Protein AF-A0A1H3N2Q7-F1 (afdb_monomer_lite)

pLDDT: mean 76.01, std 27.74, range [25.89, 98.88]

Foldseek 3Di:
DPQLFQDQAFAFEDLQVVDQKDKFFFSDWDADPPRKIWTWTSYDPWDAQEQPARQEATFFKWKDFQQKIWTQPHKWKWKDLRRDIATRVRHPDDQPDPSMYITIIRITHNDIDGHPDDPDPPPDDDDDDDDDDDDDDDDPPSRGDDPDGGTMMMMGTPSLQQQQLQQAVQLVVLLQVLLLVLQQVQFPADADAALVRGHRQQVQFWPHWHGGRQHIKTKGKFFPSVVVRGGHCVLVFFDDDPDDDDDDDDDDDDDDDDDDDDDDDDDDDDDDDDDDDDDDDDDDDDDDDDDDDDDDDDDDDDDDDDDDDDDDDDDDDDDDDDCPDDDGSQVVSQVSSQVSQVQQLVVFWFWHWDFDDPDSGLSTWIWIWTQGPVGIGIDTDSGHHDGTSPQFPGKGWGWDWDDDVRIIMIMIIIGTDTDPDDPPDPPPDPPDD

Radius of gyration: 30.06 Å; chains: 1; bounding box: 104×95×77 Å

Organism: NCBI:txid381665

Sequence (433 aa):
MAHMVLPRVDTVVTYPSGAVASSGVVVHVSALDAGRTAVLLDETACHPVDAAWPDQGADRATLTVGDRVFPVVNCVVGATDGAQLFLGSAVPVRPGAEGWAFVVAHVLDASSAPSTQSPRSDGITPSNAADSGDSTAPGGDDSGGPLAEGATARVEVDAAYRRGLSAGHTACHLASLALNEALAGAWTKDVARDGRGNPNFDQLAIESSTIEENGSLDVYRVGKSLRKKGFAPAVLMEGVVVAGPASASDPGVASGASGTSGTSGEWGASGTSGGSGTSGGSGASGTSGGSGTSGTSGASGTSGGSDASGASGESGASGTSRESGASGPLAALAAEVDARLAEWCASGALVEVRQDGDARGLSGRRTWTCHLPDGAVSIPCGGTHVSSLAEFASIRVAFDLVEQPGALELRMCTTATLAPTTSPGATLAPTAG

Structure (mmCIF, N/CA/C/O backbone):
data_AF-A0A1H3N2Q7-F1
#
_entry.id   AF-A0A1H3N2Q7-F1
#
loop_
_atom_site.group_PDB
_atom_site.id
_atom_site.type_symbol
_atom_site.label_atom_id
_atom_site.label_alt_id
_atom_site.label_comp_id
_atom_site.label_asym_id
_atom_site.label_entity_id
_atom_site.label_seq_id
_atom_site.pdbx_PDB_ins_code
_atom_site.Cartn_x
_atom_site.Cartn_y
_atom_site.Cartn_z
_atom_site.occupancy
_atom_site.B_iso_or_equiv
_atom_site.auth_seq_id
_atom_site.auth_comp_id
_atom_site.auth_asym_id
_atom_site.auth_atom_id
_atom_site.pdbx_PDB_model_num
ATOM 1 N N . MET A 1 1 ? -11.175 -5.280 40.968 1.00 41.75 1 MET A N 1
ATOM 2 C CA . MET A 1 1 ? -11.075 -4.620 39.652 1.00 41.75 1 MET A CA 1
ATOM 3 C C . MET A 1 1 ? -11.421 -5.684 38.633 1.00 41.75 1 MET A C 1
ATOM 5 O O . MET A 1 1 ? -10.809 -6.743 38.700 1.00 41.75 1 MET A O 1
ATOM 9 N N . ALA A 1 2 ? -12.468 -5.497 37.828 1.00 44.72 2 ALA A N 1
ATOM 10 C CA . ALA A 1 2 ? -12.778 -6.457 36.772 1.00 44.72 2 ALA A CA 1
ATOM 11 C C . ALA A 1 2 ? -11.549 -6.553 35.857 1.00 44.72 2 ALA A C 1
ATOM 13 O O . ALA A 1 2 ? -11.000 -5.521 35.475 1.00 44.72 2 ALA A O 1
ATOM 14 N N . HIS A 1 3 ? -11.063 -7.767 35.602 1.00 48.38 3 HIS A N 1
ATOM 15 C CA . HIS A 1 3 ? -10.008 -7.991 34.620 1.00 48.38 3 HIS A CA 1
ATOM 16 C C . HIS A 1 3 ? -10.525 -7.453 33.280 1.00 48.38 3 HIS A C 1
ATOM 18 O O . HIS A 1 3 ? -11.455 -8.033 32.727 1.00 48.38 3 HIS A O 1
ATOM 24 N N . MET A 1 4 ? -9.971 -6.340 32.789 1.00 57.94 4 MET A N 1
ATOM 25 C CA . MET A 1 4 ? -10.171 -5.927 31.400 1.00 57.94 4 MET A CA 1
ATOM 26 C C . MET A 1 4 ? -9.535 -7.015 30.539 1.00 57.94 4 MET A C 1
ATOM 28 O O . MET A 1 4 ? -8.313 -7.167 30.527 1.00 57.94 4 MET A O 1
ATOM 32 N N . VAL A 1 5 ? -10.366 -7.847 29.919 1.00 81.38 5 VAL A N 1
ATOM 33 C CA . VAL A 1 5 ? -9.895 -8.898 29.020 1.00 81.38 5 VAL A CA 1
ATOM 34 C C . VAL A 1 5 ? -9.722 -8.245 27.660 1.00 81.38 5 VAL A C 1
ATOM 36 O O . VAL A 1 5 ? -10.700 -7.984 26.969 1.00 81.38 5 VAL A O 1
ATOM 39 N N . LEU A 1 6 ? -8.474 -7.956 27.298 1.00 92.81 6 LEU A N 1
ATOM 40 C CA . LEU A 1 6 ? -8.151 -7.495 25.953 1.00 92.81 6 LEU A CA 1
ATOM 41 C C . LEU A 1 6 ? -8.535 -8.574 24.922 1.00 92.81 6 LEU A C 1
ATOM 43 O O . LEU A 1 6 ? -8.516 -9.770 25.249 1.00 92.81 6 LEU A O 1
ATOM 47 N N . PRO A 1 7 ? -8.890 -8.176 23.687 1.00 93.06 7 PRO A N 1
ATOM 48 C CA . PRO A 1 7 ? -9.308 -9.117 22.655 1.00 93.06 7 PRO A CA 1
ATOM 49 C C . PRO A 1 7 ? -8.227 -10.173 22.398 1.00 93.06 7 PRO A C 1
ATOM 51 O O . PRO A 1 7 ? -7.037 -9.880 22.377 1.00 93.06 7 PRO A O 1
ATOM 54 N N . ARG A 1 8 ? -8.652 -11.425 22.202 1.00 93.62 8 ARG A N 1
ATOM 55 C CA . ARG A 1 8 ? -7.769 -12.562 21.867 1.00 93.62 8 ARG A CA 1
ATOM 56 C C . ARG A 1 8 ? -7.886 -13.007 20.412 1.00 93.62 8 ARG A C 1
ATOM 58 O O . ARG A 1 8 ? -7.323 -14.029 20.036 1.00 93.62 8 ARG A O 1
ATOM 65 N N . VAL A 1 9 ? -8.642 -12.259 19.622 1.00 93.56 9 VAL A N 1
ATOM 66 C CA . VAL A 1 9 ? -8.844 -12.484 18.195 1.00 93.56 9 VAL A CA 1
ATOM 67 C C . VAL A 1 9 ? -8.539 -11.195 17.457 1.00 93.56 9 VAL A C 1
ATOM 69 O O . VAL A 1 9 ? -8.725 -10.106 18.004 1.00 93.56 9 VAL A O 1
ATOM 72 N N . ASP A 1 10 ? -8.054 -11.336 16.232 1.00 95.38 10 ASP A N 1
ATOM 73 C CA . ASP A 1 10 ? -7.758 -10.198 15.379 1.00 95.38 10 ASP A CA 1
ATOM 74 C C . ASP A 1 10 ? -9.004 -9.364 15.093 1.00 95.38 10 ASP A C 1
ATOM 76 O O . ASP A 1 10 ? -10.101 -9.903 14.928 1.00 95.38 10 ASP A O 1
ATOM 80 N N . THR A 1 11 ? -8.807 -8.057 14.924 1.00 97.00 11 THR A N 1
ATOM 81 C CA . THR A 1 11 ? -9.825 -7.219 14.289 1.00 97.00 11 THR A CA 1
ATOM 82 C C . THR A 1 11 ? -10.061 -7.723 12.863 1.00 97.00 11 THR A C 1
ATOM 84 O O . THR A 1 11 ? -9.119 -7.881 12.081 1.00 97.00 11 THR A O 1
ATOM 87 N N . VAL A 1 12 ? -11.322 -7.954 12.510 1.00 96.88 12 VAL A N 1
ATOM 88 C CA . VAL A 1 12 ? -11.768 -8.198 11.138 1.00 96.88 12 VAL A CA 1
ATOM 89 C C . VAL A 1 12 ? -11.645 -6.898 10.351 1.00 96.88 12 VAL A C 1
ATOM 91 O O . VAL A 1 12 ? -12.119 -5.850 10.786 1.00 96.88 12 VAL A O 1
ATOM 94 N N . VAL A 1 13 ? -11.016 -6.947 9.178 1.00 95.88 13 VAL A N 1
ATOM 95 C CA . VAL A 1 13 ? -10.844 -5.752 8.343 1.00 95.88 13 VAL A CA 1
ATOM 96 C C . VAL A 1 13 ? -11.503 -5.909 6.986 1.00 95.88 13 VAL A C 1
ATOM 98 O O . VAL A 1 13 ? -11.308 -6.904 6.288 1.00 95.88 13 VAL A O 1
ATOM 101 N N . THR A 1 14 ? -12.278 -4.898 6.599 1.00 95.75 14 THR A N 1
ATOM 102 C CA . THR A 1 14 ? -13.076 -4.919 5.363 1.00 95.75 14 THR A CA 1
ATOM 103 C C . THR A 1 14 ? -12.509 -4.021 4.266 1.00 95.75 14 THR A C 1
ATOM 105 O O . THR A 1 14 ? -12.841 -4.212 3.092 1.00 95.75 14 THR A O 1
ATOM 108 N N . TYR A 1 15 ? -11.572 -3.123 4.597 1.00 95.25 15 TYR A N 1
ATOM 109 C CA . TYR A 1 15 ? -10.880 -2.266 3.629 1.00 95.25 15 TYR A CA 1
ATOM 110 C C . TYR A 1 15 ? -10.247 -2.995 2.426 1.00 95.25 15 TYR A C 1
ATOM 112 O O . TYR A 1 15 ? -10.241 -2.387 1.354 1.00 95.25 15 TYR A O 1
ATOM 120 N N . PRO A 1 16 ? -9.761 -4.260 2.514 1.00 92.75 16 PRO A N 1
ATOM 121 C CA . PRO A 1 16 ? -9.180 -4.940 1.350 1.00 92.75 16 PRO A CA 1
ATOM 122 C C . PRO A 1 16 ? -10.191 -5.161 0.220 1.00 92.75 16 PRO A C 1
ATOM 124 O O . PRO A 1 16 ? -9.818 -5.212 -0.945 1.00 92.75 16 PRO A O 1
ATOM 127 N N . SER A 1 17 ? -11.482 -5.255 0.560 1.00 91.00 17 SER A N 1
ATOM 128 C CA . SER A 1 17 ? -12.586 -5.350 -0.405 1.00 91.00 17 SER A CA 1
ATOM 129 C C . SER A 1 17 ? -13.074 -3.988 -0.920 1.00 91.00 17 SER A C 1
ATOM 131 O O . SER A 1 17 ? -14.071 -3.921 -1.634 1.00 91.00 17 SER A O 1
ATOM 133 N N . GLY A 1 18 ? -12.403 -2.895 -0.541 1.00 93.44 18 GLY A N 1
ATOM 134 C CA . GLY A 1 18 ? -12.784 -1.528 -0.901 1.00 93.44 18 GLY A CA 1
ATOM 135 C C . GLY A 1 18 ? -13.850 -0.906 0.004 1.00 93.44 18 GLY A C 1
ATOM 136 O O . GLY A 1 18 ? -14.367 0.164 -0.313 1.00 93.44 18 GLY A O 1
ATOM 137 N N . ALA A 1 19 ? -14.189 -1.536 1.136 1.00 96.56 19 ALA A N 1
ATOM 138 C CA . ALA A 1 19 ? -15.144 -0.960 2.076 1.00 96.56 19 ALA A CA 1
ATOM 139 C C . ALA A 1 19 ? -14.631 0.380 2.639 1.00 96.56 19 ALA A C 1
ATOM 141 O O . ALA A 1 19 ? -13.479 0.499 3.068 1.00 96.56 19 ALA A O 1
ATOM 142 N N . VAL A 1 20 ? -15.522 1.375 2.651 1.00 98.06 20 VAL A N 1
ATOM 143 C CA . VAL A 1 20 ? -15.317 2.713 3.243 1.00 98.06 20 VAL A CA 1
ATOM 144 C C . VAL A 1 20 ? -16.271 2.981 4.410 1.00 98.06 20 VAL A C 1
ATOM 146 O O . VAL A 1 20 ? -16.321 4.080 4.949 1.00 98.06 20 VAL A O 1
ATOM 149 N N . ALA A 1 21 ? -17.049 1.979 4.811 1.00 98.31 21 ALA A N 1
ATOM 150 C CA . ALA A 1 21 ? -17.881 2.030 6.000 1.00 98.31 21 ALA A CA 1
ATOM 151 C C . ALA A 1 21 ? -18.015 0.634 6.610 1.00 98.31 21 ALA A C 1
ATOM 153 O O . ALA A 1 21 ? -18.010 -0.365 5.889 1.00 98.31 21 ALA A O 1
ATOM 154 N N . SER A 1 22 ? -18.166 0.575 7.928 1.00 98.25 22 SER A N 1
ATOM 155 C CA . SER A 1 22 ? -18.408 -0.663 8.674 1.00 98.25 22 SER A CA 1
ATOM 156 C C . SER A 1 22 ? -19.228 -0.389 9.932 1.00 98.25 22 SER A C 1
ATOM 158 O O . SER A 1 22 ? -19.352 0.753 10.380 1.00 98.25 22 SER A O 1
ATOM 160 N N . SER A 1 23 ? -19.777 -1.451 10.513 1.00 98.00 23 SER A N 1
ATOM 161 C CA . SER A 1 23 ? -20.374 -1.438 11.847 1.00 98.00 23 SER A CA 1
ATOM 162 C C . SER A 1 23 ? -19.693 -2.523 12.668 1.00 98.00 23 SER A C 1
ATOM 164 O O . SER A 1 23 ? -19.645 -3.662 12.219 1.00 98.00 23 SER A O 1
ATOM 166 N N . GLY A 1 24 ? -19.181 -2.170 13.842 1.00 97.06 24 GLY A N 1
ATOM 167 C CA . GLY A 1 24 ? -18.493 -3.092 14.743 1.00 97.06 24 GLY A CA 1
ATOM 168 C C . GLY A 1 24 ? -18.872 -2.842 16.199 1.00 97.06 24 GLY A C 1
ATOM 169 O O . GLY A 1 24 ? -19.497 -1.834 16.532 1.00 97.06 24 GLY A O 1
ATOM 170 N N . VAL A 1 25 ? -18.499 -3.761 17.075 1.00 97.38 25 VAL A N 1
ATOM 171 C CA . VAL A 1 25 ? -18.624 -3.649 18.527 1.00 97.38 25 VAL A CA 1
ATOM 172 C C . VAL A 1 25 ? -17.323 -3.101 19.100 1.00 97.38 25 VAL A C 1
ATOM 174 O O . VAL A 1 25 ? -16.230 -3.551 18.757 1.00 97.38 25 VAL A O 1
ATOM 177 N N . VAL A 1 26 ? -17.430 -2.139 20.015 1.00 97.38 26 VAL A N 1
ATOM 178 C CA . VAL A 1 26 ? -16.294 -1.650 20.801 1.00 97.38 26 VAL A CA 1
ATOM 179 C C . VAL A 1 26 ? -15.825 -2.762 21.734 1.00 97.38 26 VAL A C 1
ATOM 181 O O . VAL A 1 26 ? -16.510 -3.099 22.698 1.00 97.38 26 VAL A O 1
ATOM 184 N N . VAL A 1 27 ? -14.649 -3.329 21.469 1.00 96.75 27 VAL A N 1
ATOM 185 C CA . VAL A 1 27 ? -14.079 -4.416 22.285 1.00 96.75 27 VAL A CA 1
ATOM 186 C C . VAL A 1 27 ? -13.125 -3.912 23.357 1.00 96.75 27 VAL A C 1
ATOM 188 O O . VAL A 1 27 ? -12.869 -4.626 24.320 1.00 96.75 27 VAL A O 1
ATOM 191 N N . HIS A 1 28 ? -12.592 -2.698 23.201 1.00 96.25 28 HIS A N 1
ATOM 192 C CA . HIS A 1 28 ? -11.755 -2.074 24.217 1.00 96.25 28 HIS A CA 1
ATOM 193 C C . HIS A 1 28 ? -11.698 -0.552 24.068 1.00 96.25 28 HIS A C 1
ATOM 195 O O . HIS A 1 28 ? -11.672 -0.032 22.949 1.00 96.25 28 HIS A O 1
ATOM 201 N N . VAL A 1 29 ? -11.607 0.149 25.200 1.00 94.75 29 VAL A N 1
ATOM 202 C CA . VAL A 1 29 ? -11.371 1.597 25.265 1.00 94.75 29 VAL A CA 1
ATOM 203 C C . VAL A 1 29 ? -10.252 1.878 26.264 1.00 94.75 29 VAL A C 1
ATOM 205 O O . VAL A 1 29 ? -10.338 1.476 27.424 1.00 94.75 29 VAL A O 1
ATOM 208 N N . SER A 1 30 ? -9.217 2.604 25.842 1.00 92.62 30 SER A N 1
ATOM 209 C CA . SER A 1 30 ? -8.133 3.038 26.732 1.00 92.62 30 SER A CA 1
ATOM 210 C C . SER A 1 30 ? -7.738 4.490 26.496 1.00 92.62 30 SER A C 1
ATOM 212 O O . SER A 1 30 ? -7.719 4.984 25.369 1.00 92.62 30 SER A O 1
ATOM 214 N N . ALA A 1 31 ? -7.421 5.190 27.584 1.00 91.81 31 ALA A N 1
ATOM 215 C CA . ALA A 1 31 ? -6.862 6.530 27.506 1.00 91.81 31 ALA A CA 1
ATOM 216 C C . ALA A 1 31 ? -5.424 6.473 26.970 1.00 91.81 31 ALA A C 1
ATOM 218 O O . ALA A 1 31 ? -4.638 5.608 27.357 1.00 91.81 31 ALA A O 1
ATOM 219 N N . LEU A 1 32 ? -5.089 7.428 26.111 1.00 89.56 32 LEU A N 1
ATOM 220 C CA . LEU A 1 32 ? -3.748 7.683 25.603 1.00 89.56 32 LEU A CA 1
ATOM 221 C C . LEU A 1 32 ? -3.235 9.029 26.125 1.00 89.56 32 LEU A C 1
ATOM 223 O O . LEU A 1 32 ? -3.965 9.831 26.716 1.00 89.56 32 LEU A O 1
ATOM 227 N N . ASP A 1 33 ? -1.967 9.309 25.841 1.00 84.06 33 ASP A N 1
ATOM 228 C CA . ASP A 1 33 ? -1.364 10.608 26.117 1.00 84.06 33 ASP A CA 1
ATOM 229 C C . ASP A 1 33 ? -2.089 11.753 25.391 1.00 84.06 33 ASP A C 1
ATOM 231 O O . ASP A 1 33 ? -2.723 11.578 24.342 1.00 84.0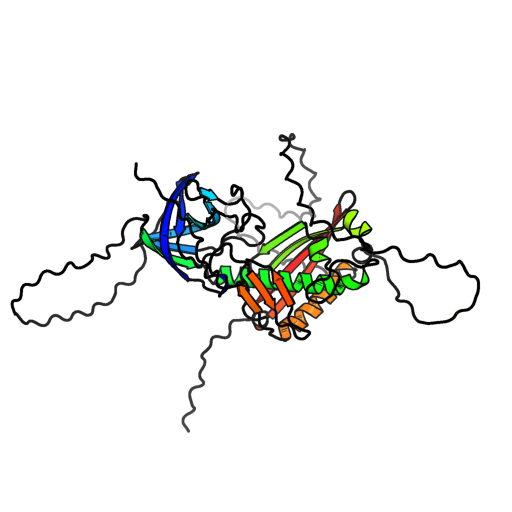6 33 ASP A O 1
ATOM 235 N N . ALA A 1 34 ? -1.937 12.961 25.940 1.00 82.06 34 ALA A N 1
ATOM 236 C CA . ALA A 1 34 ? -2.520 14.199 25.418 1.00 82.06 34 ALA A CA 1
ATOM 237 C C . ALA A 1 34 ? -4.061 14.196 25.330 1.00 82.06 34 ALA A C 1
ATOM 239 O O . ALA A 1 34 ? -4.638 14.919 24.524 1.00 82.06 34 ALA A O 1
ATOM 240 N N . GLY A 1 35 ? -4.733 13.402 26.173 1.00 82.81 35 GLY A N 1
ATOM 241 C CA . GLY A 1 35 ? -6.197 13.362 26.240 1.00 82.81 35 GLY A CA 1
ATOM 242 C C . GLY A 1 35 ? -6.855 12.623 25.073 1.00 82.81 35 GLY A C 1
ATOM 243 O O . GLY A 1 35 ? -8.059 12.762 24.869 1.00 82.81 35 GLY A O 1
ATOM 244 N N . ARG A 1 36 ? -6.082 11.846 24.309 1.00 91.50 36 ARG A N 1
ATOM 245 C CA . ARG A 1 36 ? -6.606 10.993 23.239 1.00 91.50 36 ARG A CA 1
ATOM 246 C C . ARG A 1 36 ? -7.125 9.677 23.800 1.00 91.50 36 ARG A C 1
ATOM 248 O O . ARG A 1 36 ? -6.786 9.283 24.912 1.00 91.50 36 ARG A O 1
ATOM 255 N N . THR A 1 37 ? -7.942 8.985 23.019 1.00 94.19 37 THR A N 1
ATOM 256 C CA . THR A 1 37 ? -8.505 7.679 23.385 1.00 94.19 37 THR A CA 1
ATOM 257 C C . THR A 1 37 ? -8.245 6.680 22.267 1.00 94.19 37 THR A C 1
ATOM 259 O O . THR A 1 37 ? -8.494 6.993 21.107 1.00 94.19 37 THR A O 1
ATOM 262 N N . ALA A 1 38 ? -7.755 5.487 22.597 1.00 95.69 38 ALA A N 1
ATOM 263 C CA . ALA A 1 38 ? -7.720 4.354 21.681 1.00 95.69 38 ALA A CA 1
ATOM 264 C C . ALA A 1 38 ? -9.014 3.551 21.811 1.00 95.69 38 ALA A C 1
ATOM 266 O O . ALA A 1 38 ? -9.390 3.141 22.912 1.00 95.69 38 ALA A O 1
ATOM 267 N N . VAL A 1 39 ? -9.662 3.295 20.678 1.00 97.19 39 VAL A N 1
ATOM 268 C CA . VAL A 1 39 ? -10.849 2.446 20.576 1.00 97.19 39 VAL A CA 1
ATOM 269 C C . VAL A 1 39 ? -10.546 1.273 19.659 1.00 97.19 39 VAL A C 1
ATOM 271 O O . VAL A 1 39 ? -10.185 1.452 18.493 1.00 97.19 39 VAL A O 1
ATOM 274 N N . LEU A 1 40 ? -10.702 0.065 20.192 1.00 98.00 40 LEU A N 1
ATOM 275 C CA . LEU A 1 40 ? -10.610 -1.167 19.420 1.00 98.00 40 LEU A CA 1
ATOM 276 C C . LEU A 1 40 ? -12.018 -1.614 19.032 1.00 98.00 40 LEU A C 1
ATOM 278 O O . LEU A 1 40 ? -12.907 -1.659 19.886 1.00 98.00 40 LEU A O 1
ATOM 282 N N . LEU A 1 41 ? -12.195 -1.972 17.762 1.00 98.00 41 LEU A N 1
ATOM 283 C CA . LEU A 1 41 ? -13.412 -2.601 17.250 1.00 98.00 41 LEU A CA 1
ATOM 284 C C . LEU A 1 41 ? -13.116 -4.054 16.859 1.00 98.00 41 LEU A C 1
ATOM 286 O O . LEU A 1 41 ? -11.983 -4.380 16.486 1.00 98.00 41 LEU A O 1
ATOM 290 N N . ASP A 1 42 ? -14.125 -4.917 16.937 1.00 97.38 42 ASP A N 1
ATOM 291 C CA . ASP A 1 42 ? -14.055 -6.280 16.393 1.00 97.38 42 ASP A CA 1
ATOM 292 C C . ASP A 1 42 ? -13.994 -6.294 14.857 1.00 97.38 42 ASP A C 1
ATOM 294 O O . ASP A 1 42 ? -13.292 -7.126 14.290 1.00 97.38 42 ASP A O 1
ATOM 298 N N . GLU A 1 43 ? -14.652 -5.343 14.191 1.00 98.00 43 GLU A N 1
ATOM 299 C CA . GLU A 1 43 ? -14.637 -5.145 12.744 1.00 98.00 43 GLU A CA 1
ATOM 300 C C . GLU A 1 43 ? -14.471 -3.663 12.372 1.00 98.00 43 GLU A C 1
ATOM 302 O O . GLU A 1 43 ? -15.102 -2.779 12.958 1.00 98.00 43 GLU A O 1
ATOM 307 N N . THR A 1 44 ? -13.645 -3.371 11.361 1.00 98.38 44 THR A N 1
ATOM 308 C CA . THR A 1 44 ? -13.515 -2.009 10.827 1.00 98.38 44 THR A CA 1
ATOM 309 C C . THR A 1 44 ? -13.175 -1.940 9.335 1.00 98.38 44 THR A C 1
ATOM 311 O O . THR A 1 44 ? -12.438 -2.766 8.790 1.00 98.38 44 THR A O 1
ATOM 314 N N . ALA A 1 45 ? -13.697 -0.907 8.673 1.00 97.75 45 ALA A N 1
ATOM 315 C CA . ALA A 1 45 ? -13.324 -0.503 7.321 1.00 97.75 45 ALA A CA 1
ATOM 316 C C . ALA A 1 45 ? -12.100 0.423 7.283 1.00 97.75 45 ALA A C 1
ATOM 318 O O . ALA A 1 45 ? -11.636 0.739 6.190 1.00 97.75 45 ALA A O 1
ATOM 319 N N . CYS A 1 46 ? -11.564 0.864 8.426 1.00 97.75 46 CYS A N 1
ATOM 320 C CA . CYS A 1 46 ? -10.339 1.661 8.455 1.00 97.75 46 CYS A CA 1
ATOM 321 C C . CYS A 1 46 ? -9.100 0.799 8.177 1.00 97.75 46 CYS A C 1
ATOM 323 O O . CYS A 1 46 ? -8.876 -0.227 8.815 1.00 97.75 46 CYS A O 1
ATOM 325 N N . HIS A 1 47 ? -8.265 1.276 7.266 1.00 96.88 47 HIS A N 1
ATOM 326 C CA . HIS A 1 47 ? -6.889 0.870 7.063 1.00 96.88 47 HIS A CA 1
ATOM 327 C C . HIS A 1 47 ? -6.015 1.532 8.145 1.00 96.88 47 HIS A C 1
ATOM 329 O O . HIS A 1 47 ? -5.973 2.767 8.236 1.00 96.88 47 HIS A O 1
ATOM 335 N N . PRO A 1 48 ? -5.341 0.744 8.998 1.00 96.75 48 PRO A N 1
ATOM 336 C CA . PRO A 1 48 ? -4.374 1.268 9.952 1.00 96.75 48 PRO A CA 1
ATOM 337 C C . PRO A 1 48 ? -3.000 1.497 9.312 1.00 96.75 48 PRO A C 1
ATOM 339 O O . PRO A 1 48 ? -2.629 0.813 8.366 1.00 96.75 48 PRO A O 1
ATOM 342 N N . VAL A 1 49 ? -2.186 2.375 9.898 1.00 94.69 49 VAL A N 1
ATOM 343 C CA . VAL A 1 49 ? -0.740 2.399 9.630 1.00 94.69 49 VAL A CA 1
ATOM 344 C C . VAL A 1 49 ? -0.121 1.096 10.129 1.00 94.69 49 VAL A C 1
ATOM 346 O O . VAL A 1 49 ? -0.236 0.774 11.320 1.00 94.69 49 VAL A O 1
ATOM 349 N N . ASP A 1 50 ? 0.547 0.374 9.231 1.00 86.44 50 ASP A N 1
ATOM 350 C CA . ASP A 1 50 ? 1.298 -0.836 9.557 1.00 86.44 50 ASP A CA 1
ATOM 351 C C . ASP A 1 50 ? 2.508 -0.507 10.449 1.00 86.44 50 ASP A C 1
ATOM 353 O O . ASP A 1 50 ? 3.208 0.486 10.258 1.00 86.44 50 ASP A O 1
ATOM 357 N N . ALA A 1 51 ? 2.753 -1.333 11.466 1.00 78.75 51 ALA A N 1
ATOM 358 C CA . ALA A 1 51 ? 3.830 -1.100 12.428 1.00 78.75 51 ALA A CA 1
ATOM 359 C C . ALA A 1 51 ? 5.225 -1.483 11.897 1.00 78.75 51 ALA A C 1
ATOM 361 O O . ALA A 1 51 ? 6.230 -0.959 12.376 1.00 78.75 51 ALA A O 1
ATOM 362 N N . ALA A 1 52 ? 5.294 -2.420 10.951 1.00 77.38 52 ALA A N 1
ATOM 363 C CA . ALA A 1 52 ? 6.525 -2.959 10.387 1.00 77.38 52 ALA A CA 1
ATOM 364 C C . ALA A 1 52 ? 6.927 -2.265 9.077 1.00 77.38 52 ALA A C 1
ATOM 366 O O . ALA A 1 52 ? 8.124 -2.127 8.821 1.00 77.38 52 ALA A O 1
ATOM 367 N N . TRP A 1 53 ? 5.953 -1.836 8.268 1.00 82.00 53 TRP A N 1
ATOM 368 C CA . TRP A 1 53 ? 6.183 -1.141 7.001 1.00 82.00 53 TRP A CA 1
ATOM 369 C C . TRP A 1 53 ? 5.133 -0.037 6.763 1.00 82.00 53 TRP A C 1
ATOM 371 O O . TRP A 1 53 ? 4.140 -0.273 6.082 1.00 82.00 53 TRP A O 1
ATOM 381 N N . PRO A 1 54 ? 5.314 1.164 7.348 1.00 87.62 54 PRO A N 1
ATOM 382 C CA . PRO A 1 54 ? 4.323 2.244 7.327 1.00 87.62 54 PRO A CA 1
ATOM 383 C C . PRO A 1 54 ? 4.361 3.051 6.014 1.00 87.62 54 PRO A C 1
ATOM 385 O O . PRO A 1 54 ? 4.474 4.276 6.046 1.00 87.62 54 PRO A O 1
ATOM 388 N N . ASP A 1 55 ? 4.323 2.380 4.865 1.00 90.19 55 ASP A N 1
ATOM 389 C CA . ASP A 1 55 ? 4.351 3.030 3.548 1.00 90.19 55 ASP A CA 1
ATOM 390 C C . ASP A 1 55 ? 3.057 3.798 3.252 1.00 90.19 55 ASP A C 1
ATOM 392 O O . ASP A 1 55 ? 3.096 4.933 2.779 1.00 90.19 55 ASP A O 1
ATOM 396 N N . GLN A 1 56 ? 1.905 3.214 3.581 1.00 94.31 56 GLN A N 1
ATOM 397 C CA . GLN A 1 56 ? 0.600 3.848 3.483 1.00 94.31 56 GLN A CA 1
ATOM 398 C C . GLN A 1 56 ? 0.143 4.406 4.838 1.00 94.31 56 GLN A C 1
ATOM 400 O O . GLN A 1 56 ? 0.134 3.721 5.863 1.00 94.31 56 GLN A O 1
ATOM 405 N N . GLY A 1 57 ? -0.311 5.662 4.825 1.00 92.81 57 GLY A N 1
ATOM 406 C CA . GLY A 1 57 ? -0.922 6.309 5.984 1.00 92.81 57 GLY A CA 1
ATOM 407 C C . GLY A 1 57 ? -2.248 5.678 6.443 1.00 92.81 57 GLY A C 1
ATOM 408 O O . GLY A 1 57 ? -2.879 4.878 5.745 1.00 92.81 57 GLY A O 1
ATOM 409 N N . ALA A 1 58 ? -2.689 6.081 7.637 1.00 93.94 58 ALA A N 1
ATOM 410 C CA . ALA A 1 58 ? -4.020 5.774 8.155 1.00 93.94 58 ALA A CA 1
ATOM 411 C C . ALA A 1 58 ? -5.102 6.439 7.308 1.00 93.94 58 ALA A C 1
ATOM 413 O O . ALA A 1 58 ? -4.901 7.536 6.786 1.00 93.94 58 ALA A O 1
ATOM 414 N N . ASP A 1 59 ? -6.297 5.858 7.298 1.00 96.31 59 ASP A N 1
ATOM 415 C CA . ASP A 1 59 ? -7.454 6.627 6.857 1.00 96.31 59 ASP A CA 1
ATOM 416 C C . ASP A 1 59 ? -7.787 7.802 7.755 1.00 96.31 59 ASP A C 1
ATOM 418 O O . ASP A 1 59 ? -7.624 7.771 8.977 1.00 96.31 59 ASP A O 1
ATOM 422 N N . ARG A 1 60 ? -8.420 8.784 7.116 1.00 94.75 60 ARG A N 1
ATOM 423 C CA . ARG A 1 60 ? -9.281 9.759 7.772 1.00 94.75 60 ARG A CA 1
ATOM 424 C C . ARG A 1 60 ? -10.671 9.149 7.902 1.00 94.75 60 ARG A C 1
ATOM 426 O O . ARG A 1 60 ? -11.236 8.689 6.909 1.00 94.75 60 ARG A O 1
ATOM 433 N N . ALA A 1 61 ? -11.224 9.146 9.108 1.00 97.00 61 ALA A N 1
ATOM 434 C CA . ALA A 1 61 ? -12.537 8.568 9.355 1.00 97.00 61 ALA A CA 1
ATOM 435 C C . ALA A 1 61 ? -13.281 9.276 10.490 1.00 97.00 61 ALA A C 1
ATOM 437 O O . ALA A 1 61 ? -12.707 10.037 11.273 1.00 97.00 61 ALA A O 1
ATOM 438 N N . THR A 1 62 ? -14.569 8.980 10.602 1.00 97.12 62 THR A N 1
ATOM 439 C CA . THR A 1 62 ? -15.357 9.243 11.804 1.00 97.12 62 THR A CA 1
ATOM 440 C C . THR A 1 62 ? -15.820 7.931 12.419 1.00 97.12 62 THR A C 1
ATOM 442 O O . THR A 1 62 ? -16.047 6.942 11.720 1.00 97.12 62 THR A O 1
ATOM 445 N N . LEU A 1 63 ? -15.950 7.930 13.741 1.00 97.25 63 LEU A N 1
ATOM 446 C CA . LEU A 1 63 ? -16.511 6.841 14.522 1.00 97.25 63 LEU A CA 1
ATOM 447 C C . LEU A 1 63 ? -17.751 7.377 15.236 1.00 97.25 63 LEU A C 1
ATOM 449 O O . LEU A 1 63 ? -17.667 8.346 15.982 1.00 97.25 63 LEU A O 1
ATOM 453 N N . THR A 1 64 ? -18.908 6.772 14.999 1.00 96.88 64 THR A N 1
ATOM 454 C CA . THR A 1 64 ? -20.186 7.174 15.594 1.00 96.88 64 THR A CA 1
ATOM 455 C C . THR A 1 64 ? -20.647 6.115 16.586 1.00 96.88 64 THR A C 1
ATOM 457 O O . THR A 1 64 ? -20.769 4.951 16.212 1.00 96.88 64 THR A O 1
ATOM 460 N N . VAL A 1 65 ? -20.926 6.509 17.830 1.00 94.75 65 VAL A N 1
ATOM 461 C CA . VAL A 1 65 ? -21.529 5.656 18.870 1.00 94.75 65 VAL A CA 1
ATOM 462 C C . VAL A 1 65 ? -22.747 6.374 19.420 1.00 94.75 65 VAL A C 1
ATOM 464 O O . VAL A 1 65 ? -22.625 7.490 19.930 1.00 94.75 65 VAL A O 1
ATOM 467 N N . GLY A 1 66 ? -23.917 5.747 19.312 1.00 90.62 66 GLY A N 1
ATOM 468 C CA . GLY A 1 66 ? -25.167 6.390 19.701 1.00 90.62 66 GLY A CA 1
ATOM 469 C C . GLY A 1 66 ? -25.410 7.670 18.902 1.00 90.62 66 GLY A C 1
ATOM 470 O O . GLY A 1 66 ? -25.392 7.663 17.672 1.00 90.62 66 GLY A O 1
ATOM 471 N N . ASP A 1 67 ? -25.602 8.779 19.612 1.00 87.75 67 ASP A N 1
ATOM 472 C CA . ASP A 1 67 ? -25.773 10.113 19.043 1.00 87.75 67 ASP A CA 1
ATOM 473 C C . ASP A 1 67 ? -24.468 10.923 18.989 1.00 87.75 67 ASP A C 1
ATOM 475 O O . ASP A 1 67 ? -24.516 12.120 18.717 1.00 87.75 67 ASP A O 1
ATOM 479 N N . ARG A 1 68 ? -23.301 10.316 19.240 1.00 91.12 68 ARG A N 1
ATOM 480 C CA . ARG A 1 68 ? -22.006 11.011 19.256 1.00 91.12 68 ARG A CA 1
ATOM 481 C C . ARG A 1 68 ? -21.129 10.596 18.090 1.00 91.12 68 ARG A C 1
ATOM 483 O O . ARG A 1 68 ? -20.964 9.412 17.819 1.00 91.12 68 ARG A O 1
ATOM 490 N N . VAL A 1 69 ? -20.500 11.585 17.466 1.00 93.94 69 VAL A N 1
ATOM 491 C CA . VAL A 1 69 ? -19.523 11.421 16.387 1.00 93.94 69 VAL A CA 1
ATOM 492 C C . VAL A 1 69 ? -18.152 11.852 16.890 1.00 93.94 69 VAL A C 1
ATOM 494 O O . VAL A 1 69 ? -17.981 12.958 17.409 1.00 93.94 69 VAL A O 1
ATOM 497 N N . PHE A 1 70 ? -17.172 10.976 16.713 1.00 94.50 70 PHE A N 1
ATOM 498 C CA . PHE A 1 70 ? -15.785 11.160 17.106 1.00 94.50 70 PHE A CA 1
ATOM 499 C C . PHE A 1 70 ? -14.902 11.185 15.852 1.00 94.50 70 PHE A C 1
ATOM 501 O O . PHE A 1 70 ? -14.926 10.225 15.076 1.00 94.50 70 PHE A O 1
ATOM 508 N N . PRO A 1 71 ? -14.110 12.244 15.625 1.00 94.19 71 PRO A N 1
ATOM 509 C CA . PRO A 1 71 ? -13.079 12.226 14.596 1.00 94.19 71 PRO A CA 1
ATOM 510 C C . PRO A 1 71 ? -12.012 11.174 14.921 1.00 94.19 71 PRO A C 1
ATOM 512 O O . PRO A 1 71 ? -11.459 11.163 16.023 1.00 94.19 71 PRO A O 1
ATOM 515 N N . VAL A 1 72 ? -11.703 10.309 13.955 1.00 95.31 72 VAL A N 1
ATOM 516 C CA . VAL A 1 72 ? -10.550 9.407 14.029 1.00 95.31 72 VAL A CA 1
ATOM 517 C C . VAL A 1 72 ? -9.345 10.178 13.503 1.00 95.31 72 VAL A C 1
ATOM 519 O O . VAL A 1 72 ? -9.223 10.411 12.302 1.00 95.31 72 VAL A O 1
ATOM 522 N N . VAL A 1 73 ? -8.473 10.613 14.410 1.00 91.88 73 VAL A N 1
ATOM 523 C CA . VAL A 1 73 ? -7.297 11.435 14.073 1.00 91.88 73 VAL A CA 1
ATOM 524 C C . VAL A 1 73 ? -6.079 10.604 13.696 1.00 91.88 73 VAL A C 1
ATOM 526 O O . VAL A 1 73 ? -5.130 11.121 13.111 1.00 91.88 73 VAL A O 1
ATOM 529 N N . ASN A 1 74 ? -6.091 9.320 14.045 1.00 92.69 74 ASN A N 1
ATOM 530 C CA . ASN A 1 74 ? -5.124 8.344 13.572 1.00 92.69 74 ASN A CA 1
ATOM 531 C C . ASN A 1 74 ? -5.720 6.932 13.662 1.00 92.69 74 ASN A C 1
ATOM 533 O O . ASN A 1 74 ? -6.618 6.678 14.464 1.00 92.69 74 ASN A O 1
ATOM 537 N N . CYS A 1 75 ? -5.189 6.005 12.878 1.00 95.19 75 CYS A N 1
ATOM 538 C CA . CYS A 1 75 ? -5.561 4.600 12.899 1.00 95.19 75 CYS A CA 1
ATOM 539 C C . CYS A 1 75 ? -4.276 3.775 12.829 1.00 95.19 75 CYS A C 1
ATOM 541 O O . CYS A 1 75 ? -3.534 3.888 11.858 1.00 95.19 75 CYS A O 1
ATOM 543 N N . VAL A 1 76 ? -3.961 2.987 13.855 1.00 96.19 76 VAL A N 1
ATOM 544 C CA . VAL A 1 76 ? -2.675 2.268 13.932 1.00 96.19 76 VAL A CA 1
ATOM 545 C C . VAL A 1 76 ? -2.878 0.794 14.229 1.00 96.19 76 VAL A C 1
ATOM 547 O O . VAL A 1 76 ? -3.819 0.415 14.930 1.00 96.19 76 VAL A O 1
ATOM 550 N N . VAL A 1 77 ? -1.971 -0.041 13.721 1.00 96.38 77 VAL A N 1
ATOM 551 C CA . VAL A 1 77 ? -1.908 -1.446 14.120 1.00 96.38 77 VAL A CA 1
ATOM 552 C C . VAL A 1 77 ? -1.508 -1.519 15.591 1.00 96.38 77 VAL A C 1
ATOM 554 O O . VAL A 1 77 ? -0.556 -0.870 16.029 1.00 96.38 77 VAL A O 1
ATOM 557 N N . GLY A 1 78 ? -2.237 -2.319 16.358 1.00 96.12 78 GLY A N 1
ATOM 558 C CA . GLY A 1 78 ? -1.868 -2.734 17.701 1.00 96.12 78 GLY A CA 1
ATOM 559 C C . GLY A 1 78 ? -1.742 -4.249 17.807 1.00 96.12 78 GLY A C 1
ATOM 560 O O . GLY A 1 78 ? -2.193 -4.991 16.934 1.00 96.12 78 GLY A O 1
ATOM 561 N N . ALA A 1 79 ? -1.147 -4.709 18.901 1.00 96.56 79 ALA A N 1
ATOM 562 C CA . ALA A 1 79 ? -1.070 -6.122 19.245 1.00 96.56 79 ALA A CA 1
ATOM 563 C C . ALA A 1 79 ? -1.310 -6.332 20.740 1.00 96.56 79 ALA A C 1
ATOM 565 O O . ALA A 1 79 ? -0.902 -5.513 21.569 1.00 96.56 79 ALA A O 1
ATOM 566 N N . THR A 1 80 ? -1.950 -7.444 21.088 1.00 96.31 80 THR A N 1
ATOM 567 C CA . THR A 1 80 ? -2.203 -7.826 22.478 1.00 96.31 80 THR A CA 1
ATOM 568 C C . THR A 1 80 ? -2.045 -9.326 22.703 1.00 96.31 80 THR A C 1
ATOM 570 O O . THR A 1 80 ? -2.410 -10.134 21.856 1.00 96.31 80 THR A O 1
ATOM 573 N N . ASP A 1 81 ? -1.518 -9.700 23.867 1.00 94.88 81 ASP A N 1
ATOM 574 C CA . ASP A 1 81 ? -1.457 -11.075 24.388 1.00 94.88 81 ASP A CA 1
ATOM 575 C C . ASP A 1 81 ? -2.683 -11.424 25.271 1.00 94.88 81 ASP A C 1
ATOM 577 O O . ASP A 1 81 ? -2.756 -12.468 25.937 1.00 94.88 81 ASP A O 1
ATOM 581 N N . GLY A 1 82 ? -3.676 -10.528 25.300 1.00 93.31 82 GLY A N 1
ATOM 582 C CA . GLY A 1 82 ? -4.846 -10.579 26.173 1.00 93.31 82 GLY A CA 1
ATOM 583 C C . GLY A 1 82 ? -4.617 -10.004 27.577 1.00 93.31 82 GLY A C 1
ATOM 584 O O . GLY A 1 82 ? -5.557 -9.997 28.373 1.00 93.31 82 GLY A O 1
ATOM 585 N N . ALA A 1 83 ? -3.405 -9.540 27.899 1.00 92.12 83 ALA A N 1
ATOM 586 C CA . ALA A 1 83 ? -3.060 -8.891 29.166 1.00 92.12 83 ALA A CA 1
ATOM 587 C C . ALA A 1 83 ? -2.537 -7.457 28.976 1.00 92.12 83 ALA A C 1
ATOM 589 O O . ALA A 1 83 ? -2.855 -6.581 29.780 1.00 92.12 83 ALA A O 1
ATOM 590 N N . GLN A 1 84 ? -1.766 -7.204 27.918 1.00 93.81 84 GLN A N 1
ATOM 591 C CA . GLN A 1 84 ? -1.215 -5.894 27.571 1.00 93.81 84 GLN A CA 1
ATOM 592 C C . GLN A 1 84 ? -1.557 -5.511 26.130 1.00 93.81 84 GLN A C 1
ATOM 594 O O . GLN A 1 84 ? -1.689 -6.376 25.266 1.00 93.81 84 GLN A O 1
ATOM 599 N N . LEU A 1 85 ? -1.697 -4.209 25.871 1.00 95.31 85 LEU A N 1
ATOM 600 C CA . LEU A 1 85 ? -1.913 -3.642 24.540 1.00 95.31 85 LEU A CA 1
ATOM 601 C C . LEU A 1 85 ? -0.695 -2.808 24.141 1.00 95.31 85 LEU A C 1
ATOM 603 O O . LEU A 1 85 ? -0.291 -1.904 24.872 1.00 95.31 85 LEU A O 1
ATOM 607 N N . PHE A 1 86 ? -0.149 -3.089 22.962 1.00 95.56 86 PHE A N 1
ATOM 608 C CA . PHE A 1 86 ? 0.937 -2.337 22.340 1.00 95.56 86 PHE A CA 1
ATOM 609 C C . PHE A 1 86 ? 0.432 -1.710 21.043 1.00 95.56 86 PHE A C 1
ATOM 611 O O . PHE A 1 86 ? -0.304 -2.361 20.305 1.00 95.56 86 PHE A O 1
ATOM 618 N N . LEU A 1 87 ? 0.819 -0.465 20.757 1.00 95.00 87 LEU A N 1
ATOM 619 C CA . LEU A 1 87 ? 0.348 0.294 19.593 1.00 95.00 87 LEU A CA 1
ATOM 620 C C . LEU A 1 87 ? 1.515 0.761 18.718 1.00 95.00 87 LEU A C 1
ATOM 622 O O . LEU A 1 87 ? 2.541 1.211 19.231 1.00 95.00 87 LEU A O 1
ATOM 626 N N . GLY A 1 88 ? 1.335 0.702 17.398 1.00 92.81 88 GLY A N 1
ATOM 627 C CA . GLY A 1 88 ? 2.300 1.176 16.409 1.00 92.81 88 GLY A CA 1
ATOM 628 C C . GLY A 1 88 ? 3.687 0.562 16.605 1.00 92.81 88 GLY A C 1
ATOM 629 O O . GLY A 1 88 ? 3.828 -0.641 16.807 1.00 92.81 88 GLY A O 1
ATOM 630 N N . SER A 1 89 ? 4.722 1.402 16.609 1.00 91.12 89 SER A N 1
ATOM 631 C CA . SER A 1 89 ? 6.120 0.972 16.763 1.00 91.12 89 SER A CA 1
ATOM 632 C C . SER A 1 89 ? 6.450 0.323 18.114 1.00 91.12 89 SER A C 1
ATOM 634 O O . SER A 1 89 ? 7.530 -0.246 18.261 1.00 91.12 89 SER A O 1
ATOM 636 N N . ALA A 1 90 ? 5.546 0.382 19.099 1.00 93.38 90 ALA A N 1
ATOM 637 C CA . ALA A 1 90 ? 5.710 -0.319 20.369 1.00 93.38 90 ALA A CA 1
ATOM 638 C C . ALA A 1 90 ? 5.344 -1.812 20.288 1.00 93.38 90 ALA A C 1
ATOM 640 O O . ALA A 1 90 ? 5.595 -2.540 21.247 1.00 93.38 90 ALA A O 1
ATOM 641 N N . VAL A 1 91 ? 4.739 -2.276 19.186 1.00 94.12 91 VAL A N 1
ATOM 642 C CA . VAL A 1 91 ? 4.376 -3.686 18.995 1.00 94.12 91 VAL A CA 1
ATOM 643 C C . VAL A 1 91 ? 5.643 -4.562 19.004 1.00 94.12 91 VAL A C 1
ATOM 645 O O . VAL A 1 91 ? 6.512 -4.392 18.148 1.00 94.12 91 VAL A O 1
ATOM 648 N N . PRO A 1 92 ? 5.774 -5.520 19.946 1.00 94.38 92 PRO A N 1
ATOM 649 C CA . PRO A 1 92 ? 7.023 -6.260 20.148 1.00 94.38 92 PRO A CA 1
ATOM 650 C C . PRO A 1 92 ? 7.151 -7.513 19.268 1.00 94.38 92 PRO A C 1
ATOM 652 O O . PRO A 1 92 ? 8.167 -8.208 19.320 1.00 94.38 92 PRO A O 1
ATOM 655 N N . VAL A 1 93 ? 6.116 -7.841 18.492 1.00 93.19 93 VAL A N 1
ATOM 656 C CA . VAL A 1 93 ? 5.993 -9.100 17.749 1.00 93.19 93 VAL A CA 1
ATOM 657 C C . VAL A 1 93 ? 5.659 -8.864 16.281 1.00 93.19 93 VAL A C 1
ATOM 659 O O . VAL A 1 93 ? 5.119 -7.830 15.901 1.00 93.19 93 VAL A O 1
ATOM 662 N N . ARG A 1 94 ? 5.967 -9.849 15.434 1.00 89.00 94 ARG A N 1
ATOM 663 C CA . ARG A 1 94 ? 5.575 -9.820 14.019 1.00 89.00 94 ARG A CA 1
ATOM 664 C C . ARG A 1 94 ? 4.104 -10.217 13.851 1.00 89.00 94 ARG A C 1
ATOM 666 O O . ARG A 1 94 ? 3.652 -11.071 14.616 1.00 89.00 94 ARG A O 1
ATOM 673 N N . PRO A 1 95 ? 3.406 -9.692 12.826 1.00 86.62 95 PRO A N 1
ATOM 674 C CA . PRO A 1 95 ? 2.063 -10.138 12.455 1.00 86.62 95 PRO A CA 1
ATOM 675 C C . PRO A 1 95 ? 1.925 -11.665 12.427 1.00 86.62 95 PRO A C 1
ATOM 677 O O . PRO A 1 95 ? 2.765 -12.360 11.847 1.00 86.62 95 PRO A O 1
ATOM 680 N N . GLY A 1 96 ? 0.874 -12.174 13.075 1.00 85.75 96 GLY A N 1
ATOM 681 C CA . GLY A 1 96 ? 0.561 -13.604 13.167 1.00 85.75 96 GLY A CA 1
ATOM 682 C C . GLY A 1 96 ? 1.339 -14.387 14.235 1.00 85.75 96 GLY A C 1
ATOM 683 O O . GLY A 1 96 ? 1.349 -15.615 14.189 1.00 85.75 96 GLY A O 1
ATOM 684 N N . ALA A 1 97 ? 2.020 -13.717 15.174 1.00 91.06 97 ALA A N 1
ATOM 685 C CA . ALA A 1 97 ? 2.684 -14.388 16.293 1.00 91.06 97 ALA A CA 1
ATOM 686 C C . ALA A 1 97 ? 1.694 -15.204 17.151 1.00 91.06 97 ALA A C 1
ATOM 688 O O . ALA A 1 97 ? 0.634 -14.715 17.534 1.00 91.06 97 ALA A O 1
ATOM 689 N N . GLU A 1 98 ? 2.061 -16.445 17.483 1.00 92.38 98 GLU A N 1
ATOM 690 C CA . GLU A 1 98 ? 1.223 -17.341 18.287 1.00 92.38 98 GLU A CA 1
ATOM 691 C C . GLU A 1 98 ? 0.918 -16.739 19.668 1.00 92.38 98 GLU A C 1
ATOM 693 O O . GLU A 1 98 ? 1.809 -16.234 20.351 1.00 92.38 98 GLU A O 1
ATOM 698 N N . GLY A 1 99 ? -0.350 -16.803 20.084 1.00 92.75 99 GLY A N 1
ATOM 699 C CA . GLY A 1 99 ? -0.813 -16.252 21.361 1.00 92.75 99 GLY A CA 1
ATOM 700 C C . GLY A 1 99 ? -1.079 -14.743 21.353 1.00 92.75 99 GLY A C 1
ATOM 701 O O . GLY A 1 99 ? -1.498 -14.214 22.382 1.00 92.75 99 GLY A O 1
ATOM 702 N N . TRP A 1 100 ? -0.881 -14.070 20.216 1.00 95.25 100 TRP A N 1
ATOM 703 C CA . TRP A 1 100 ? -1.157 -12.647 20.037 1.00 95.25 100 TRP A CA 1
ATOM 704 C C . TRP A 1 100 ? -2.347 -12.415 19.107 1.00 95.25 100 TRP A C 1
ATOM 706 O O . TRP A 1 100 ? -2.533 -13.140 18.133 1.00 95.25 100 TRP A O 1
ATOM 716 N N . ALA A 1 101 ? -3.112 -11.366 19.394 1.00 95.44 101 ALA A N 1
ATOM 717 C CA . ALA A 1 101 ? -4.124 -10.809 18.507 1.00 95.44 101 ALA A CA 1
ATOM 718 C C . ALA A 1 101 ? -3.659 -9.458 17.957 1.00 95.44 101 ALA A C 1
ATOM 720 O O . ALA A 1 101 ? -3.121 -8.633 18.702 1.00 95.44 101 ALA A O 1
ATOM 721 N N . PHE A 1 102 ? -3.892 -9.227 16.667 1.00 95.56 102 PHE A N 1
ATOM 722 C CA . PHE A 1 102 ? -3.591 -7.979 15.969 1.00 95.56 102 PHE A CA 1
ATOM 723 C C . PHE A 1 102 ? -4.869 -7.171 15.775 1.00 95.56 102 PHE A C 1
ATOM 725 O O . PHE A 1 102 ? -5.850 -7.639 15.199 1.00 95.56 102 PHE A O 1
ATOM 732 N N . VAL A 1 103 ? -4.854 -5.937 16.265 1.00 97.06 103 VAL A N 1
ATOM 733 C CA . VAL A 1 103 ? -6.046 -5.095 16.387 1.00 97.06 103 VAL A CA 1
ATOM 734 C C . VAL A 1 103 ? -5.874 -3.776 15.656 1.00 97.06 103 VAL A C 1
ATOM 736 O O . VAL A 1 103 ? -4.763 -3.261 15.530 1.00 97.06 103 VAL A O 1
ATOM 739 N N . VAL A 1 104 ? -6.987 -3.202 15.207 1.00 97.69 104 VAL A N 1
ATOM 740 C CA . VAL A 1 104 ? -7.013 -1.837 14.678 1.00 97.69 104 VAL A CA 1
ATOM 741 C C . VAL A 1 104 ? -7.375 -0.871 15.801 1.00 97.69 104 VAL A C 1
ATOM 743 O O . VAL A 1 104 ? -8.477 -0.934 16.351 1.00 97.69 104 VAL A O 1
ATOM 746 N N . ALA A 1 105 ? -6.452 0.029 16.139 1.00 97.44 105 ALA A N 1
ATOM 747 C CA . ALA A 1 105 ? -6.673 1.062 17.139 1.00 97.44 105 ALA A CA 1
ATOM 748 C C . ALA A 1 105 ? -7.064 2.388 16.485 1.00 97.44 105 ALA A C 1
ATOM 750 O O . ALA A 1 105 ? -6.237 3.065 15.870 1.00 97.44 105 ALA A O 1
ATOM 751 N N . HIS A 1 106 ? -8.326 2.773 16.674 1.00 97.81 106 HIS A N 1
ATOM 752 C CA . HIS A 1 106 ? -8.861 4.067 16.267 1.00 97.81 106 HIS A CA 1
ATOM 753 C C . HIS A 1 106 ? -8.496 5.085 17.345 1.00 97.81 106 HIS A C 1
ATOM 755 O O . HIS A 1 106 ? -8.962 4.990 18.482 1.00 97.81 106 HIS A O 1
ATOM 761 N N . VAL A 1 107 ? -7.633 6.039 17.008 1.00 95.88 107 VAL A N 1
ATOM 762 C CA . VAL A 1 107 ? -7.221 7.107 17.917 1.00 95.88 107 VAL A CA 1
ATOM 763 C C . VAL A 1 107 ? -8.181 8.272 17.744 1.00 95.88 107 VAL A C 1
ATOM 765 O O . VAL A 1 107 ? -8.243 8.885 16.679 1.00 95.88 107 VAL A O 1
ATOM 768 N N . LEU A 1 108 ? -8.927 8.562 18.802 1.00 94.25 108 LEU A N 1
ATOM 769 C CA . LEU A 1 108 ? -9.908 9.635 18.868 1.00 94.25 108 LEU A CA 1
ATOM 770 C C . LEU A 1 108 ? -9.345 10.810 19.670 1.00 94.25 108 LEU A C 1
ATOM 772 O O . LEU A 1 108 ? -8.652 10.609 20.675 1.00 94.25 108 LEU A O 1
ATOM 776 N N . ASP A 1 109 ? -9.686 12.027 19.258 1.00 84.12 109 ASP A N 1
ATOM 777 C CA . ASP A 1 109 ? -9.484 13.221 20.080 1.00 84.12 109 ASP A CA 1
ATOM 778 C C . ASP A 1 109 ? -10.531 13.315 21.202 1.00 84.12 109 ASP A C 1
ATOM 780 O O . ASP A 1 109 ? -11.576 12.664 21.177 1.00 84.12 109 ASP A O 1
ATOM 784 N N . ALA A 1 110 ? -10.262 14.158 22.205 1.00 69.94 110 ALA A N 1
ATOM 785 C CA . ALA A 1 110 ? -11.160 14.369 23.344 1.00 69.94 110 ALA A CA 1
ATOM 786 C C . ALA A 1 110 ? -12.527 14.974 22.957 1.00 69.94 110 ALA A C 1
ATOM 788 O O . ALA A 1 110 ? -13.477 14.917 23.743 1.00 69.94 110 ALA A O 1
ATOM 789 N N . SER A 1 111 ? -12.632 15.595 21.778 1.00 70.69 111 SER A N 1
ATOM 790 C CA . SER A 1 111 ? -13.845 16.260 21.308 1.00 70.69 111 SER A CA 1
ATOM 791 C C . SER A 1 111 ? -14.759 15.300 20.538 1.00 70.69 111 SER A C 1
ATOM 793 O O . SER A 1 111 ? -14.326 14.486 19.728 1.00 70.69 111 SER A O 1
ATOM 795 N N . SER A 1 112 ? -16.064 15.421 20.777 1.00 76.31 112 SER A N 1
ATOM 796 C CA . SER A 1 112 ? -17.105 14.757 19.987 1.00 76.31 112 SER A CA 1
ATOM 797 C C . SER A 1 112 ? -18.169 15.766 19.586 1.00 76.31 112 SER A C 1
ATOM 799 O O . SER A 1 112 ? -18.491 16.646 20.389 1.00 76.31 112 SER A O 1
ATOM 801 N N . ALA A 1 113 ? -18.791 15.574 18.432 1.00 74.56 113 ALA A N 1
ATOM 802 C CA . ALA A 1 113 ? -19.974 16.323 18.024 1.00 74.56 113 ALA A CA 1
ATOM 803 C C . ALA A 1 113 ? -21.253 15.482 18.213 1.00 74.56 113 ALA A C 1
ATOM 805 O O . ALA A 1 113 ? -21.179 14.252 18.159 1.00 74.56 113 ALA A O 1
ATOM 806 N N . PRO A 1 114 ? -22.427 16.107 18.420 1.00 68.00 114 PRO A N 1
ATOM 807 C CA . PRO A 1 114 ? -23.702 15.415 18.272 1.00 68.00 114 PRO A CA 1
ATOM 808 C C . PRO A 1 114 ? -23.897 14.982 16.810 1.00 68.00 114 PRO A C 1
ATOM 810 O O . PRO A 1 114 ? -23.558 15.714 15.879 1.00 68.00 114 PRO A O 1
ATOM 813 N N . SER A 1 115 ? -24.443 13.789 16.606 1.00 69.75 115 SER A N 1
ATOM 814 C CA . SER A 1 115 ? -24.742 13.230 15.293 1.00 69.75 115 SER A CA 1
ATOM 815 C C . SER A 1 115 ? -25.894 13.999 14.654 1.00 69.75 115 SER A C 1
ATOM 817 O O . SER A 1 115 ? -26.924 14.258 15.278 1.00 69.75 115 SER A O 1
ATOM 819 N N . THR A 1 116 ? -25.745 14.366 13.385 1.00 57.31 116 THR A N 1
ATOM 820 C CA . 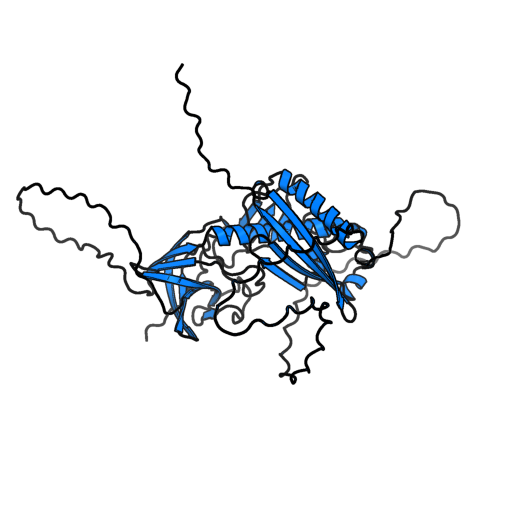THR A 1 116 ? -26.823 14.975 12.604 1.00 57.31 116 THR A CA 1
ATOM 821 C C . THR A 1 116 ? -27.705 13.879 12.008 1.00 57.31 116 THR A C 1
ATOM 823 O O . THR A 1 116 ? -27.756 13.718 10.789 1.00 57.31 116 THR A O 1
ATOM 826 N N . GLN A 1 117 ? -28.386 13.076 12.831 1.00 51.28 117 GLN A N 1
ATOM 827 C CA . GLN A 1 117 ? -29.493 12.283 12.292 1.00 51.28 117 GLN A CA 1
ATOM 828 C C . GLN A 1 117 ? -30.620 13.245 11.903 1.00 51.28 117 GLN A C 1
ATOM 830 O O . GLN A 1 117 ? -31.143 13.982 12.738 1.00 51.28 117 GLN A O 1
ATOM 835 N N . SER A 1 118 ? -30.982 13.260 10.616 1.00 43.28 118 SER A N 1
ATOM 836 C CA . SER A 1 118 ? -32.225 13.894 10.174 1.00 43.28 118 SER A CA 1
ATOM 837 C C . SER A 1 118 ? -33.375 13.217 10.930 1.00 43.28 118 SER A C 1
ATOM 839 O O . SER A 1 118 ? -33.398 11.981 10.967 1.00 43.28 118 SER A O 1
ATOM 841 N N . PRO A 1 119 ? -34.291 13.963 11.574 1.00 39.78 119 PRO A N 1
ATOM 842 C CA . PRO A 1 119 ? -35.368 13.343 12.326 1.00 39.78 119 PRO A CA 1
ATOM 843 C C . PRO A 1 119 ? -36.164 12.462 11.368 1.00 39.78 119 PRO A C 1
ATOM 845 O O . PRO A 1 119 ? -36.616 12.926 10.318 1.00 39.78 119 PRO A O 1
ATOM 848 N N . ARG A 1 120 ? -36.308 11.177 11.714 1.00 42.69 120 ARG A N 1
ATOM 849 C CA . ARG A 1 120 ? -37.244 10.292 11.024 1.00 42.69 120 ARG A CA 1
ATOM 850 C C . ARG A 1 120 ? -38.589 11.009 10.999 1.00 42.69 120 ARG A C 1
ATOM 852 O O . ARG A 1 120 ? -39.093 11.433 12.038 1.00 42.69 120 ARG A O 1
ATOM 859 N N . SER A 1 121 ? -39.126 11.212 9.803 1.00 40.78 121 SER A N 1
ATOM 860 C CA . SER A 1 121 ? -40.462 11.750 9.613 1.00 40.78 121 SER A CA 1
ATOM 861 C C . SER A 1 121 ? -41.469 10.696 10.065 1.00 40.78 121 SER A C 1
ATOM 863 O O . SER A 1 121 ? -42.027 9.970 9.241 1.00 40.78 121 SER A O 1
ATOM 865 N N . ASP A 1 122 ? -41.690 10.595 11.372 1.00 39.19 122 ASP A N 1
ATOM 866 C CA . ASP A 1 122 ? -42.842 9.893 11.915 1.00 39.19 122 ASP A CA 1
ATOM 867 C C . ASP A 1 122 ? -44.067 10.759 11.617 1.00 39.19 122 ASP A C 1
ATOM 869 O O . ASP A 1 122 ? -44.473 11.640 12.377 1.00 39.19 122 ASP A O 1
ATOM 873 N N . GLY A 1 123 ? -44.626 10.543 10.427 1.00 40.88 123 GLY A N 1
ATOM 874 C CA . GLY A 1 123 ? -45.937 11.038 10.050 1.00 40.88 123 GLY A CA 1
ATOM 875 C C . GLY A 1 123 ? -47.000 10.362 10.907 1.00 40.88 123 GLY A C 1
ATOM 876 O O . GLY A 1 123 ? -47.608 9.385 10.482 1.00 40.88 123 GLY A O 1
ATOM 877 N N . ILE A 1 124 ? -47.232 10.886 12.109 1.00 38.75 124 ILE A N 1
ATOM 878 C CA . ILE A 1 124 ? -48.395 10.545 12.926 1.00 38.75 124 ILE A CA 1
ATOM 879 C C . ILE A 1 124 ? -49.466 11.608 12.680 1.00 38.75 124 ILE A C 1
ATOM 881 O O . ILE A 1 124 ? -49.424 12.716 13.211 1.00 38.75 124 ILE A O 1
ATOM 885 N N . THR A 1 125 ? -50.458 11.256 11.867 1.00 39.50 125 THR A N 1
ATOM 886 C CA . THR A 1 125 ? -51.778 11.892 11.903 1.00 39.50 125 THR A CA 1
ATOM 887 C C . THR A 1 125 ? -52.528 11.407 13.147 1.00 39.50 125 THR A C 1
ATOM 889 O O . THR A 1 125 ? -52.579 10.193 13.360 1.00 39.50 125 THR A O 1
ATOM 892 N N . PRO A 1 126 ? -53.165 12.275 13.951 1.00 37.59 126 PRO A N 1
ATOM 893 C CA . PRO A 1 126 ? -53.985 11.810 15.057 1.00 37.59 126 PRO A CA 1
ATOM 894 C C . PRO A 1 126 ? -55.351 11.362 14.521 1.00 37.59 126 PRO A C 1
ATOM 896 O O . PRO A 1 126 ? -56.101 12.167 13.968 1.00 37.59 126 PRO A O 1
ATOM 899 N N . SER A 1 127 ? -55.708 10.092 14.714 1.00 35.41 127 SER A N 1
ATOM 900 C CA . SER A 1 127 ? -57.109 9.663 14.676 1.00 35.41 127 SER A CA 1
ATOM 901 C C . SER A 1 127 ? -57.465 8.950 15.973 1.00 35.41 127 SER A C 1
ATOM 903 O O . SER A 1 127 ? -56.866 7.935 16.319 1.00 35.41 127 SER A O 1
ATOM 905 N N . ASN A 1 128 ? -58.451 9.505 16.673 1.00 41.34 128 ASN A N 1
ATOM 906 C CA . ASN A 1 128 ? -59.107 8.925 17.837 1.00 41.34 128 ASN A CA 1
ATOM 907 C C . ASN A 1 128 ? -59.555 7.478 17.592 1.00 41.34 128 ASN A C 1
ATOM 909 O O . ASN A 1 128 ? -60.338 7.238 16.676 1.00 41.34 128 ASN A O 1
ATOM 913 N N . ALA A 1 129 ? -59.199 6.574 18.502 1.00 34.72 129 ALA A N 1
ATOM 914 C CA . ALA A 1 129 ? -60.084 5.514 18.978 1.00 34.72 129 ALA A CA 1
ATOM 915 C C . ALA A 1 129 ? -59.541 4.973 20.308 1.00 34.72 129 ALA A C 1
ATOM 917 O O . ALA A 1 129 ? -58.362 4.654 20.428 1.00 34.72 129 ALA A O 1
ATOM 918 N N . ALA A 1 130 ? -60.412 4.915 21.309 1.00 43.47 130 ALA A N 1
ATOM 919 C CA . ALA A 1 130 ? -60.163 4.249 22.575 1.00 43.47 130 ALA A CA 1
ATOM 920 C C . ALA A 1 130 ? -60.218 2.727 22.384 1.00 43.47 130 ALA A C 1
ATOM 922 O O . ALA A 1 130 ? -61.176 2.258 21.779 1.00 43.47 130 ALA A O 1
ATOM 923 N N . ASP A 1 131 ? -59.270 1.981 22.954 1.00 33.47 131 ASP A N 1
ATOM 924 C CA . ASP A 1 131 ? -59.568 0.738 23.674 1.00 33.47 131 ASP A CA 1
ATOM 925 C C . ASP A 1 131 ? -58.383 0.310 24.559 1.00 33.47 131 ASP A C 1
ATOM 927 O O . ASP A 1 131 ? -57.213 0.528 24.253 1.00 33.47 131 ASP A O 1
ATOM 931 N N . SER A 1 132 ? -58.753 -0.257 25.693 1.00 45.34 132 SER A N 1
ATOM 932 C CA . SER A 1 132 ? -57.980 -0.810 26.795 1.00 45.34 132 SER A CA 1
ATOM 933 C C . SER A 1 132 ? -57.173 -2.072 26.449 1.00 45.34 132 SER A C 1
ATOM 935 O O . SER A 1 132 ? -57.645 -2.934 25.714 1.00 45.34 132 SER A O 1
ATOM 937 N N . GLY A 1 133 ? -55.987 -2.234 27.052 1.00 33.25 133 GLY A N 1
ATOM 938 C CA . GLY A 1 133 ? -55.247 -3.500 26.997 1.00 33.25 133 GLY A CA 1
ATOM 939 C C . GLY A 1 133 ? -53.808 -3.425 27.508 1.00 33.25 133 GLY A C 1
ATOM 940 O O . GLY A 1 133 ? -52.905 -3.025 26.785 1.00 33.25 133 GLY A O 1
ATOM 941 N N . ASP A 1 134 ? -53.626 -3.831 28.759 1.00 38.22 134 ASP A N 1
ATOM 942 C CA . ASP A 1 134 ? -52.366 -4.131 29.446 1.00 38.22 134 ASP A CA 1
ATOM 943 C C . ASP A 1 134 ? -51.527 -5.199 28.707 1.00 38.22 134 ASP A C 1
ATOM 945 O O . ASP A 1 134 ? -52.035 -6.278 28.405 1.00 38.22 134 ASP A O 1
ATOM 949 N N . SER A 1 135 ? -50.249 -4.909 28.433 1.00 35.03 135 SER A N 1
ATOM 950 C CA . SER A 1 135 ? -49.188 -5.918 28.297 1.00 35.03 135 SER A CA 1
ATOM 951 C C . SER A 1 135 ? -47.815 -5.246 28.327 1.00 35.03 135 SER A C 1
ATOM 953 O O . SER A 1 135 ? -47.383 -4.585 27.384 1.00 35.03 135 SER A O 1
ATOM 955 N N . THR A 1 136 ? -47.110 -5.465 29.428 1.00 40.12 136 THR A N 1
ATOM 956 C CA . THR A 1 136 ? -45.698 -5.156 29.634 1.00 40.12 136 THR A CA 1
ATOM 957 C C . THR A 1 136 ? -44.804 -5.944 28.669 1.00 40.12 136 THR A C 1
ATOM 959 O O . THR A 1 136 ? -44.725 -7.168 28.715 1.00 40.12 136 THR A O 1
ATOM 962 N N . ALA A 1 137 ? -44.078 -5.228 27.814 1.00 36.06 137 ALA A N 1
ATOM 963 C CA . ALA A 1 137 ? -42.879 -5.715 27.138 1.00 36.06 137 ALA A CA 1
ATOM 964 C C . ALA A 1 137 ? -41.791 -4.642 27.303 1.00 36.06 137 ALA A C 1
ATOM 966 O O . ALA A 1 137 ? -42.110 -3.454 27.190 1.00 36.06 137 ALA A O 1
ATOM 967 N N . PRO A 1 138 ? -40.531 -5.002 27.605 1.00 39.25 138 PRO A N 1
ATOM 968 C CA . PRO A 1 138 ? -39.481 -4.011 27.732 1.00 39.25 138 PRO A CA 1
ATOM 969 C C . PRO A 1 138 ? -39.151 -3.516 26.324 1.00 39.25 138 PRO A C 1
ATOM 971 O O . PRO A 1 138 ? -38.586 -4.244 25.509 1.00 39.25 138 PRO A O 1
ATOM 974 N N . GLY A 1 139 ? -39.545 -2.281 26.027 1.00 30.33 139 GLY A N 1
ATOM 975 C CA . GLY A 1 139 ? -38.926 -1.531 24.948 1.00 30.33 139 GLY A CA 1
ATOM 976 C C . GLY A 1 139 ? -37.458 -1.361 25.308 1.00 30.33 139 GLY A C 1
ATOM 977 O O . GLY A 1 139 ? -37.155 -0.742 26.325 1.00 30.33 139 GLY A O 1
ATOM 978 N N . GLY A 1 140 ? -36.569 -1.967 24.521 1.00 35.41 140 GLY A N 1
ATOM 979 C CA . GLY A 1 140 ? -35.159 -1.610 24.548 1.00 35.41 140 GLY A CA 1
ATOM 980 C C . GLY A 1 140 ? -35.059 -0.151 24.136 1.00 35.41 140 GLY A C 1
ATOM 981 O O . GLY A 1 140 ? -35.348 0.196 22.990 1.00 35.41 140 GLY A O 1
ATOM 982 N N . ASP A 1 141 ? -34.733 0.698 25.098 1.00 36.38 141 ASP A N 1
ATOM 983 C CA . ASP A 1 141 ? -34.298 2.053 24.853 1.00 36.38 141 ASP A CA 1
ATOM 984 C C . ASP A 1 141 ? -32.934 1.980 24.165 1.00 36.38 141 ASP A C 1
ATOM 986 O O . ASP A 1 141 ? -31.883 1.866 24.782 1.00 36.38 141 ASP A O 1
ATOM 990 N N . ASP A 1 142 ? -32.929 2.081 22.840 1.00 42.69 142 ASP A N 1
ATOM 991 C CA . ASP A 1 142 ? -31.705 2.318 22.067 1.00 42.69 142 ASP A CA 1
ATOM 992 C C . ASP A 1 142 ? -31.228 3.779 22.256 1.00 42.69 142 ASP A C 1
ATOM 994 O O . ASP A 1 142 ? -30.887 4.501 21.318 1.00 42.69 142 ASP A O 1
ATOM 998 N N . SER A 1 143 ? -31.279 4.267 23.502 1.00 42.28 143 SER A N 1
ATOM 999 C CA . SER A 1 143 ? -30.645 5.503 23.925 1.00 42.28 143 SER A CA 1
ATOM 1000 C C . SER A 1 143 ? -29.144 5.257 23.910 1.00 42.28 143 SER A C 1
ATOM 1002 O O . SER A 1 143 ? -28.599 4.636 24.822 1.00 42.28 143 SER A O 1
ATOM 1004 N N . GLY A 1 144 ? -28.510 5.708 22.828 1.00 44.81 144 GLY A N 1
ATOM 1005 C CA . GLY A 1 144 ? -27.079 5.617 22.568 1.00 44.81 144 GLY A CA 1
ATOM 1006 C C . GLY A 1 144 ? -26.228 5.803 23.822 1.00 44.81 144 GLY A C 1
ATOM 1007 O O . GLY A 1 144 ? -26.089 6.909 24.340 1.00 44.81 144 GLY A O 1
ATOM 1008 N N . GLY A 1 145 ? -25.682 4.694 24.320 1.00 56.66 145 GLY A N 1
ATOM 1009 C CA . GLY A 1 145 ? -24.816 4.682 25.493 1.00 56.66 145 GLY A CA 1
ATOM 1010 C C . GLY A 1 145 ? -23.491 5.423 25.255 1.00 56.66 145 GLY A C 1
ATOM 1011 O O . GLY A 1 145 ? -23.122 5.706 24.113 1.00 56.66 145 GLY A O 1
ATOM 1012 N N . PRO A 1 146 ? -22.744 5.743 26.329 1.00 76.25 146 PRO A N 1
ATOM 1013 C CA . PRO A 1 146 ? -21.421 6.355 26.214 1.00 76.25 146 PRO A CA 1
ATOM 1014 C C . PRO A 1 146 ? -20.462 5.456 25.417 1.00 76.25 146 PRO A C 1
ATOM 1016 O O . PRO A 1 146 ? -20.655 4.244 25.360 1.00 76.25 146 PRO A O 1
ATOM 1019 N N . LEU A 1 147 ? -19.396 6.039 24.850 1.00 88.88 147 LEU A N 1
ATOM 1020 C CA . LEU A 1 147 ? -18.290 5.278 24.256 1.00 88.88 147 LEU A CA 1
ATOM 1021 C C . LEU A 1 147 ? -17.721 4.313 25.309 1.00 88.88 147 LEU A C 1
ATOM 1023 O O . LEU A 1 147 ? -16.998 4.729 26.215 1.00 88.88 147 LEU A O 1
ATOM 1027 N N . ALA A 1 148 ? -18.101 3.045 25.204 1.00 91.50 148 ALA A N 1
ATOM 1028 C CA . ALA A 1 148 ? -17.838 2.012 26.191 1.00 91.50 148 ALA A CA 1
ATOM 1029 C C . ALA A 1 148 ? -17.752 0.645 25.508 1.00 91.50 148 ALA A C 1
ATOM 1031 O O . ALA A 1 148 ? -18.302 0.441 24.425 1.00 91.50 148 ALA A O 1
ATOM 1032 N N . GLU A 1 149 ? -17.073 -0.293 26.161 1.00 94.44 149 GLU A N 1
ATOM 1033 C CA . GLU A 1 149 ? -17.011 -1.684 25.714 1.00 94.44 149 GLU A CA 1
ATOM 1034 C C . GLU A 1 149 ? -18.425 -2.279 25.582 1.00 94.44 149 GLU A C 1
ATOM 1036 O O . GLU A 1 149 ? -19.290 -2.058 26.431 1.00 94.44 149 GLU A O 1
ATOM 1041 N N . GLY A 1 150 ? -18.665 -3.010 24.493 1.00 94.94 150 GLY A N 1
ATOM 1042 C CA . GLY A 1 150 ? -19.965 -3.573 24.126 1.00 94.94 150 GLY A CA 1
ATOM 1043 C C . GLY A 1 150 ? -20.872 -2.640 23.315 1.00 94.94 150 GLY A C 1
ATOM 1044 O O . GLY A 1 150 ? -21.865 -3.110 22.761 1.00 94.94 150 GLY A O 1
ATOM 1045 N N . ALA A 1 151 ? -20.549 -1.348 23.194 1.00 94.81 151 ALA A N 1
ATOM 1046 C CA . ALA A 1 151 ? -21.324 -0.429 22.364 1.00 94.81 151 ALA A CA 1
ATOM 1047 C C . ALA A 1 151 ? -21.144 -0.736 20.867 1.00 94.81 151 ALA A C 1
ATOM 1049 O O . ALA A 1 151 ? -20.051 -1.087 20.422 1.00 94.81 151 ALA A O 1
ATOM 1050 N N . THR A 1 152 ? -22.205 -0.554 20.078 1.00 96.75 152 THR A N 1
ATOM 1051 C CA . THR A 1 152 ? -22.102 -0.597 18.611 1.00 96.75 152 THR A CA 1
ATOM 1052 C C . THR A 1 152 ? -21.552 0.731 18.098 1.00 96.75 152 THR A C 1
ATOM 1054 O O . THR A 1 152 ? -22.046 1.799 18.464 1.00 96.75 152 THR A O 1
ATOM 1057 N N . ALA A 1 153 ? -20.543 0.657 17.235 1.00 97.12 153 ALA A N 1
ATOM 1058 C CA . ALA A 1 153 ? -19.902 1.792 16.596 1.00 97.12 153 ALA A CA 1
ATOM 1059 C C . ALA A 1 153 ? -19.998 1.682 15.070 1.00 97.12 153 ALA A C 1
ATOM 1061 O O . ALA A 1 153 ? -19.700 0.638 14.486 1.00 97.12 153 ALA A O 1
ATOM 1062 N N . ARG A 1 154 ? -20.365 2.783 14.413 1.00 98.06 154 ARG A N 1
ATOM 1063 C CA . ARG A 1 154 ? -20.289 2.927 12.955 1.00 98.06 154 ARG A CA 1
ATOM 1064 C C . ARG A 1 154 ? -19.015 3.666 12.581 1.00 98.06 154 ARG A C 1
ATOM 1066 O O . ARG A 1 154 ? -18.746 4.724 13.141 1.00 98.06 154 ARG A O 1
ATOM 1073 N N . VAL A 1 155 ? -18.273 3.147 11.613 1.00 98.25 155 VAL A N 1
ATOM 1074 C CA . VAL A 1 155 ? -17.104 3.816 11.036 1.00 98.25 155 VAL A CA 1
ATOM 1075 C C . VAL A 1 155 ? -17.441 4.289 9.629 1.00 98.25 155 VAL A C 1
ATOM 1077 O O . VAL A 1 155 ? -17.990 3.526 8.834 1.00 98.25 155 VAL A O 1
ATOM 1080 N N . GLU A 1 156 ? -17.091 5.535 9.324 1.00 98.38 156 GLU A N 1
ATOM 1081 C CA . GLU A 1 156 ? -17.175 6.125 7.985 1.00 98.38 156 GLU A CA 1
ATOM 1082 C C . GLU A 1 156 ? -15.810 6.690 7.597 1.00 98.38 156 GLU A C 1
ATOM 1084 O O . GLU A 1 156 ? -15.333 7.644 8.211 1.00 98.38 156 GLU A O 1
ATOM 1089 N N . VAL A 1 157 ? -15.183 6.088 6.589 1.00 98.31 157 VAL A N 1
ATOM 1090 C CA . VAL A 1 157 ? -13.908 6.521 6.008 1.00 98.31 157 VAL A CA 1
ATOM 1091 C C . VAL A 1 157 ? -14.168 7.616 4.975 1.00 98.31 157 VAL A C 1
ATOM 1093 O O . VAL A 1 157 ? -15.125 7.540 4.203 1.00 98.31 157 VAL A O 1
ATOM 1096 N N . ASP A 1 158 ? -13.289 8.616 4.918 1.00 97.62 158 ASP A N 1
ATOM 1097 C CA . ASP A 1 158 ? -13.253 9.583 3.821 1.00 97.62 158 ASP A CA 1
ATOM 1098 C C . ASP A 1 158 ? -12.946 8.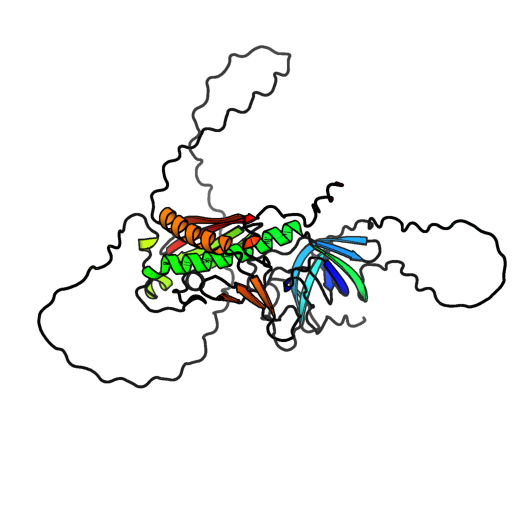851 2.504 1.00 97.62 158 ASP A C 1
ATOM 1100 O O . ASP A 1 158 ? -11.803 8.507 2.192 1.00 97.62 158 ASP A O 1
ATOM 1104 N N . ALA A 1 159 ? -13.999 8.584 1.732 1.00 96.81 159 ALA A N 1
ATOM 1105 C CA . ALA A 1 159 ? -13.914 7.801 0.508 1.00 96.81 159 ALA A CA 1
ATOM 1106 C C . ALA A 1 159 ? -13.052 8.473 -0.573 1.00 96.81 159 ALA A C 1
ATOM 1108 O O . ALA A 1 159 ? -12.426 7.771 -1.367 1.00 96.81 159 ALA A O 1
ATOM 1109 N N . ALA A 1 160 ? -12.998 9.809 -0.612 1.00 96.38 160 ALA A N 1
ATOM 1110 C CA . ALA A 1 160 ? -12.184 10.530 -1.585 1.00 96.38 160 ALA A CA 1
ATOM 1111 C C . ALA A 1 160 ? -10.698 10.398 -1.239 1.00 96.38 160 ALA A C 1
ATOM 1113 O O . ALA A 1 160 ? -9.901 10.020 -2.101 1.00 96.38 160 ALA A O 1
ATOM 1114 N N . TYR A 1 161 ? -10.356 10.610 0.035 1.00 96.75 161 TYR A N 1
ATOM 1115 C CA . TYR A 1 161 ? -9.006 10.393 0.549 1.00 96.75 161 TYR A CA 1
ATOM 1116 C C . TYR A 1 161 ? -8.544 8.946 0.323 1.00 96.75 161 TYR A C 1
ATOM 1118 O O . TYR A 1 161 ? -7.487 8.705 -0.267 1.00 96.75 161 TYR A O 1
ATOM 1126 N N . ARG A 1 162 ? -9.380 7.966 0.697 1.00 97.50 162 ARG A N 1
ATOM 1127 C CA . ARG A 1 162 ? -9.093 6.539 0.493 1.00 97.50 162 ARG A CA 1
ATOM 1128 C C . ARG A 1 162 ? -8.878 6.201 -0.977 1.00 97.50 162 ARG A C 1
ATOM 1130 O O . ARG A 1 162 ? -7.981 5.419 -1.298 1.00 97.50 162 ARG A O 1
ATOM 1137 N N . ARG A 1 163 ? -9.693 6.761 -1.876 1.00 97.38 163 ARG A N 1
ATOM 1138 C CA . ARG A 1 163 ? -9.536 6.550 -3.317 1.00 97.38 163 ARG A CA 1
ATOM 1139 C C . ARG A 1 163 ? -8.199 7.101 -3.813 1.00 97.38 163 ARG A C 1
ATOM 1141 O O . ARG A 1 163 ? -7.530 6.417 -4.581 1.00 97.38 163 ARG A O 1
ATOM 1148 N N . GLY A 1 164 ? -7.790 8.278 -3.337 1.00 97.81 164 GLY A N 1
ATOM 1149 C CA . GLY A 1 164 ? -6.481 8.858 -3.636 1.00 97.81 164 GLY A CA 1
ATOM 1150 C C . GLY A 1 164 ? -5.325 7.961 -3.188 1.00 97.81 164 GLY A C 1
ATOM 1151 O O . GLY A 1 164 ? -4.447 7.657 -3.993 1.00 97.81 164 GLY A O 1
ATOM 1152 N N . LEU A 1 165 ? -5.346 7.470 -1.946 1.00 98.06 165 LEU A N 1
ATOM 1153 C CA . LEU A 1 165 ? -4.327 6.527 -1.459 1.00 98.06 165 LEU A CA 1
ATOM 1154 C C . LEU A 1 165 ? -4.314 5.221 -2.261 1.00 98.06 165 LEU A C 1
ATOM 1156 O O . LEU A 1 165 ? -3.256 4.738 -2.648 1.00 98.06 165 LEU A O 1
ATOM 1160 N N . SER A 1 166 ? -5.491 4.675 -2.569 1.00 98.50 166 SER A N 1
ATOM 1161 C CA . SER A 1 166 ? -5.633 3.439 -3.351 1.00 98.50 166 SER A CA 1
ATOM 1162 C C . SER A 1 166 ? -5.058 3.566 -4.765 1.00 98.50 166 SER A C 1
ATOM 1164 O O . SER A 1 166 ? -4.439 2.634 -5.294 1.00 98.50 166 SER A O 1
ATOM 1166 N N . ALA A 1 167 ? -5.245 4.741 -5.371 1.00 98.56 167 ALA A N 1
ATOM 1167 C CA . ALA A 1 167 ? -4.667 5.109 -6.653 1.00 98.56 167 ALA A CA 1
ATOM 1168 C C . ALA A 1 167 ? -3.140 5.214 -6.567 1.00 98.56 167 ALA A C 1
ATOM 1170 O O . ALA A 1 167 ? -2.449 4.599 -7.377 1.00 98.56 167 ALA A O 1
ATOM 1171 N N . GLY A 1 168 ? -2.627 5.932 -5.562 1.00 98.62 168 GLY A N 1
ATOM 1172 C CA . GLY A 1 168 ? -1.192 6.079 -5.316 1.00 98.62 168 GLY A CA 1
ATOM 1173 C C . GLY A 1 168 ? -0.490 4.741 -5.094 1.00 98.62 168 GLY A C 1
ATOM 1174 O O . GLY A 1 168 ? 0.506 4.451 -5.749 1.00 98.62 168 GLY A O 1
ATOM 1175 N N . HIS A 1 169 ? -1.069 3.869 -4.269 1.00 98.62 169 HIS A N 1
ATOM 1176 C CA . HIS A 1 169 ? -0.493 2.561 -3.961 1.00 98.62 169 HIS A CA 1
ATOM 1177 C C . HIS A 1 169 ? -0.448 1.643 -5.188 1.00 98.62 169 HIS A C 1
ATOM 1179 O O . HIS A 1 169 ? 0.568 1.023 -5.496 1.00 98.62 169 HIS A O 1
ATOM 1185 N N . THR A 1 170 ? -1.542 1.583 -5.948 1.00 98.75 170 THR A N 1
ATOM 1186 C CA . THR A 1 170 ? -1.563 0.794 -7.187 1.00 98.75 170 THR A CA 1
ATOM 1187 C C . THR A 1 170 ? -0.575 1.347 -8.215 1.00 98.75 170 THR A C 1
ATOM 1189 O O . THR A 1 170 ? 0.118 0.574 -8.875 1.00 98.75 170 THR A O 1
ATOM 1192 N N . ALA A 1 171 ? -0.470 2.673 -8.328 1.00 98.81 171 ALA A N 1
ATOM 1193 C CA . ALA A 1 171 ? 0.484 3.318 -9.217 1.00 98.81 171 ALA A CA 1
ATOM 1194 C C . ALA A 1 171 ? 1.939 3.037 -8.820 1.00 98.81 171 ALA A C 1
ATOM 1196 O O . ALA A 1 171 ? 2.742 2.754 -9.703 1.00 98.81 171 ALA A O 1
ATOM 1197 N N . CYS A 1 172 ? 2.257 3.031 -7.522 1.00 98.81 172 CYS A N 1
ATOM 1198 C CA . CYS A 1 172 ? 3.567 2.652 -6.990 1.00 98.81 172 CYS A CA 1
ATOM 1199 C C . CYS A 1 172 ? 3.977 1.240 -7.444 1.00 98.81 172 CYS A C 1
ATOM 1201 O O . CYS A 1 172 ? 5.041 1.067 -8.036 1.00 98.81 172 CYS A O 1
ATOM 1203 N N . HIS A 1 173 ? 3.104 0.237 -7.273 1.00 98.75 173 HIS A N 1
ATOM 1204 C CA . HIS A 1 173 ? 3.387 -1.134 -7.721 1.00 98.75 173 HIS A CA 1
ATOM 1205 C C . HIS A 1 173 ? 3.597 -1.245 -9.234 1.00 98.75 173 HIS A C 1
ATOM 1207 O O . HIS A 1 173 ? 4.476 -1.970 -9.695 1.00 98.75 173 HIS A O 1
ATOM 1213 N N . LEU A 1 174 ? 2.795 -0.538 -10.032 1.00 98.81 174 LEU A N 1
ATOM 1214 C CA . LEU A 1 174 ? 2.984 -0.531 -11.481 1.00 98.81 174 LEU A CA 1
ATOM 1215 C C . LEU A 1 174 ? 4.297 0.163 -11.859 1.00 98.81 174 LEU A C 1
ATOM 1217 O O . LEU A 1 174 ? 5.034 -0.343 -12.702 1.00 98.81 174 LEU A O 1
ATOM 1221 N N . ALA A 1 175 ? 4.615 1.292 -11.227 1.00 98.88 175 ALA A N 1
ATOM 1222 C CA . ALA A 1 175 ? 5.842 2.034 -11.483 1.00 98.88 175 ALA A CA 1
ATOM 1223 C C . ALA A 1 175 ? 7.086 1.204 -11.139 1.00 98.88 175 ALA A C 1
ATOM 1225 O O . ALA A 1 175 ? 8.026 1.180 -11.932 1.00 98.88 175 ALA A O 1
ATOM 1226 N N . SER A 1 176 ? 7.078 0.455 -10.032 1.00 98.75 176 SER A N 1
ATOM 1227 C CA . SER A 1 176 ? 8.203 -0.411 -9.661 1.00 98.75 176 SER A CA 1
ATOM 1228 C C . SER A 1 176 ? 8.398 -1.580 -10.636 1.00 98.75 176 SER A C 1
ATOM 1230 O O . SER A 1 176 ? 9.527 -1.870 -11.037 1.00 98.75 176 SER A O 1
ATOM 1232 N N . LEU A 1 177 ? 7.311 -2.200 -11.110 1.00 98.81 177 LEU A N 1
ATOM 1233 C CA . LEU A 1 177 ? 7.365 -3.246 -12.140 1.00 98.81 177 LEU A CA 1
ATOM 1234 C C . LEU A 1 177 ? 7.883 -2.714 -13.485 1.00 98.81 177 LEU A C 1
ATOM 1236 O O . LEU A 1 177 ? 8.698 -3.369 -14.137 1.00 98.81 177 LEU A O 1
ATOM 1240 N N . ALA A 1 178 ? 7.432 -1.530 -13.902 1.00 98.75 178 ALA A N 1
ATOM 1241 C CA . ALA A 1 178 ? 7.911 -0.886 -15.123 1.00 98.75 178 ALA A CA 1
ATOM 1242 C C . ALA A 1 178 ? 9.386 -0.458 -14.999 1.00 98.75 178 ALA A C 1
ATOM 1244 O O . ALA A 1 178 ? 10.158 -0.632 -15.942 1.00 98.75 178 ALA A O 1
ATOM 1245 N N . LEU A 1 179 ? 9.807 0.027 -13.827 1.00 98.81 179 LEU A N 1
ATOM 1246 C CA . LEU A 1 179 ? 11.201 0.363 -13.537 1.00 98.81 179 LEU A CA 1
ATOM 1247 C C . LEU A 1 179 ? 12.112 -0.872 -13.596 1.00 98.81 179 LEU A C 1
ATOM 1249 O O . LEU A 1 179 ? 13.191 -0.809 -14.187 1.00 98.81 179 LEU A O 1
ATOM 1253 N N . ASN A 1 180 ? 11.687 -2.001 -13.020 1.00 98.75 180 ASN A N 1
ATOM 1254 C CA . ASN A 1 180 ? 12.422 -3.267 -13.103 1.00 98.75 180 ASN A CA 1
ATOM 1255 C C . ASN A 1 180 ? 12.642 -3.704 -14.554 1.00 98.75 180 ASN A C 1
ATOM 1257 O O . ASN A 1 180 ? 13.732 -4.159 -14.905 1.00 98.75 180 ASN A O 1
ATOM 1261 N N . GLU A 1 181 ? 11.616 -3.557 -15.395 1.00 98.31 181 GLU A N 1
ATOM 1262 C CA . GLU A 1 181 ? 11.701 -3.872 -16.818 1.00 98.31 181 GLU A CA 1
ATOM 1263 C C . GLU A 1 181 ? 12.684 -2.950 -17.549 1.00 98.31 181 GLU A C 1
ATOM 1265 O O . GLU A 1 181 ? 13.615 -3.442 -18.190 1.00 98.31 181 GLU A O 1
ATOM 1270 N N . ALA A 1 182 ? 12.550 -1.632 -17.383 1.00 98.38 182 ALA A N 1
ATOM 1271 C CA . ALA A 1 182 ? 13.422 -0.651 -18.032 1.00 98.38 182 ALA A CA 1
ATOM 1272 C C . ALA A 1 182 ? 14.898 -0.793 -17.601 1.00 98.38 182 ALA A C 1
ATOM 1274 O O . ALA A 1 182 ? 15.829 -0.561 -18.372 1.00 98.38 182 ALA A O 1
ATOM 1275 N N . LEU A 1 183 ? 15.143 -1.241 -16.365 1.00 98.25 183 LEU A N 1
ATOM 1276 C CA . LEU A 1 183 ? 16.488 -1.489 -15.840 1.00 98.25 183 LEU A CA 1
ATOM 1277 C C . LEU A 1 183 ? 16.998 -2.920 -16.067 1.00 98.25 183 LEU A C 1
ATOM 1279 O O . LEU A 1 183 ? 18.115 -3.235 -15.642 1.00 98.25 183 LEU A O 1
ATOM 1283 N N . ALA A 1 184 ? 16.250 -3.797 -16.743 1.00 97.69 184 ALA A N 1
ATOM 1284 C CA . ALA A 1 184 ? 16.626 -5.203 -16.904 1.00 97.69 184 ALA A CA 1
ATOM 1285 C C . ALA A 1 184 ? 17.997 -5.375 -17.587 1.00 97.69 184 ALA A C 1
ATOM 1287 O O . ALA A 1 184 ? 18.787 -6.238 -17.195 1.00 97.69 184 ALA A O 1
ATOM 1288 N N . GLY A 1 185 ? 18.323 -4.507 -18.553 1.00 96.50 185 GLY A N 1
ATOM 1289 C CA . GLY A 1 185 ? 19.606 -4.506 -19.267 1.00 96.50 185 GLY A CA 1
ATOM 1290 C C . GLY A 1 185 ? 20.813 -4.041 -18.439 1.00 96.50 185 GLY A C 1
ATOM 1291 O O . GLY A 1 185 ? 21.952 -4.195 -18.877 1.00 96.50 185 GLY A O 1
ATOM 1292 N N . ALA A 1 186 ? 20.599 -3.495 -17.239 1.00 96.56 186 ALA A N 1
ATOM 1293 C CA . ALA A 1 186 ? 21.664 -2.974 -16.380 1.00 96.56 186 ALA A CA 1
ATOM 1294 C C . ALA A 1 186 ? 22.348 -4.050 -15.516 1.00 96.56 186 ALA A C 1
ATOM 1296 O O . ALA A 1 186 ? 23.259 -3.735 -14.742 1.00 96.56 186 ALA A O 1
ATOM 1297 N N . TRP A 1 187 ? 21.916 -5.311 -15.607 1.00 97.81 187 TRP A N 1
ATOM 1298 C CA . TRP A 1 187 ? 22.389 -6.404 -14.759 1.00 97.81 187 TRP A CA 1
ATOM 1299 C C . TRP A 1 187 ? 23.388 -7.311 -15.477 1.00 97.81 187 TRP A C 1
ATOM 1301 O O . TRP A 1 187 ? 23.147 -7.810 -16.570 1.00 97.81 187 TRP A O 1
ATOM 1311 N N . THR A 1 188 ? 24.514 -7.580 -14.815 1.00 96.94 188 THR A N 1
ATOM 1312 C CA . THR A 1 188 ? 25.572 -8.489 -15.308 1.00 96.94 188 THR A CA 1
ATOM 1313 C C . THR A 1 188 ? 25.573 -9.859 -14.631 1.00 96.94 188 THR A C 1
ATOM 1315 O O . THR A 1 188 ? 26.318 -10.752 -15.033 1.00 96.94 188 THR A O 1
ATOM 1318 N N . LYS A 1 189 ? 24.769 -10.036 -13.579 1.00 97.00 189 LYS A N 1
ATOM 1319 C CA . LYS A 1 189 ? 24.611 -11.296 -12.846 1.00 97.00 189 LYS A CA 1
ATOM 1320 C C . LYS A 1 189 ? 23.131 -11.611 -12.709 1.00 97.00 189 LYS A C 1
ATOM 1322 O O . LYS A 1 189 ? 22.313 -10.696 -12.674 1.00 97.00 189 LYS A O 1
ATOM 1327 N N . ASP A 1 190 ? 22.819 -12.894 -12.585 1.00 96.44 190 ASP A N 1
ATOM 1328 C CA . ASP A 1 190 ? 21.462 -13.328 -12.275 1.00 96.44 190 ASP A CA 1
ATOM 1329 C C . ASP A 1 190 ? 21.111 -12.955 -10.829 1.00 96.44 190 ASP A C 1
ATOM 1331 O O . ASP A 1 190 ? 21.913 -13.123 -9.902 1.00 96.44 190 ASP A O 1
ATOM 1335 N N . VAL A 1 191 ? 19.922 -12.394 -10.656 1.00 97.56 191 VAL A N 1
ATOM 1336 C CA . VAL A 1 191 ? 19.396 -11.913 -9.379 1.00 97.56 191 VAL A CA 1
ATOM 1337 C C . VAL A 1 191 ? 17.938 -12.330 -9.243 1.00 97.56 191 VAL A C 1
ATOM 1339 O O . VAL A 1 191 ? 17.331 -12.817 -10.195 1.00 97.56 191 VAL A O 1
ATOM 1342 N N . ALA A 1 192 ? 17.376 -12.143 -8.048 1.00 96.81 192 ALA A N 1
ATOM 1343 C CA . ALA A 1 192 ? 15.955 -12.367 -7.823 1.00 96.81 192 ALA A CA 1
ATOM 1344 C C . ALA A 1 192 ? 15.121 -11.599 -8.860 1.00 96.81 192 ALA A C 1
ATOM 1346 O O . ALA A 1 192 ? 15.418 -10.442 -9.171 1.00 96.81 192 ALA A O 1
ATOM 1347 N N . ARG A 1 193 ? 14.102 -12.271 -9.392 1.00 97.81 193 ARG A N 1
ATOM 1348 C CA . ARG A 1 193 ? 13.198 -11.726 -10.402 1.00 97.81 193 ARG A CA 1
ATOM 1349 C C . ARG A 1 193 ? 11.891 -11.287 -9.762 1.00 97.81 193 ARG A C 1
ATOM 1351 O O . ARG A 1 193 ? 11.494 -11.840 -8.737 1.00 97.81 193 ARG A O 1
ATOM 1358 N N . ASP A 1 194 ? 11.253 -10.289 -10.350 1.00 97.38 194 ASP A N 1
ATOM 1359 C CA . ASP A 1 194 ? 9.904 -9.882 -9.980 1.00 97.38 194 ASP A CA 1
ATOM 1360 C C . ASP A 1 194 ? 8.857 -10.852 -10.553 1.00 97.38 194 ASP A C 1
ATOM 1362 O O . ASP A 1 194 ? 9.181 -11.828 -11.238 1.00 97.38 194 ASP A O 1
ATOM 1366 N N . GLY A 1 195 ? 7.578 -10.587 -10.278 1.00 94.81 195 GLY A N 1
ATOM 1367 C CA . GLY A 1 195 ? 6.478 -11.419 -10.768 1.00 94.81 195 GLY A CA 1
ATOM 1368 C C . GLY A 1 195 ? 6.289 -11.398 -12.293 1.00 94.81 195 GLY A C 1
ATOM 1369 O O . GLY A 1 195 ? 5.517 -12.205 -12.802 1.00 94.81 195 GLY A O 1
ATOM 1370 N N . ARG A 1 196 ? 6.994 -10.522 -13.027 1.00 96.00 196 ARG A N 1
ATOM 1371 C CA . ARG A 1 196 ? 7.042 -10.488 -14.501 1.00 96.00 196 ARG A CA 1
ATOM 1372 C C . ARG A 1 196 ? 8.303 -11.151 -15.068 1.00 96.00 196 ARG A C 1
ATOM 1374 O O . ARG A 1 196 ? 8.444 -11.264 -16.282 1.00 96.00 196 ARG A O 1
ATOM 1381 N N . GLY A 1 197 ? 9.209 -11.623 -14.211 1.00 96.81 197 GLY A N 1
ATOM 1382 C CA . GLY A 1 197 ? 10.451 -12.277 -14.612 1.00 96.81 197 GLY A CA 1
ATOM 1383 C C . GLY A 1 197 ? 11.617 -11.317 -14.869 1.00 96.81 197 GLY A C 1
ATOM 1384 O O . GLY A 1 197 ? 12.688 -11.778 -15.280 1.00 96.81 197 GLY A O 1
ATOM 1385 N N . ASN A 1 198 ? 11.464 -10.019 -14.603 1.00 97.94 198 ASN A N 1
ATOM 1386 C CA . ASN A 1 198 ? 12.540 -9.036 -14.734 1.00 97.94 198 ASN A CA 1
ATOM 1387 C C . ASN A 1 198 ? 13.436 -9.048 -13.488 1.00 97.94 198 ASN A C 1
ATOM 1389 O O . ASN A 1 198 ? 12.947 -9.347 -12.399 1.00 97.94 198 ASN A O 1
ATOM 1393 N N . PRO A 1 199 ? 14.738 -8.724 -13.590 1.00 98.50 199 PRO A N 1
ATOM 1394 C CA . PRO A 1 199 ? 15.575 -8.468 -12.418 1.00 98.50 199 PRO A CA 1
ATOM 1395 C C . PRO A 1 199 ? 14.920 -7.452 -11.468 1.00 98.50 199 PRO A C 1
ATOM 1397 O O . PRO A 1 199 ? 14.615 -6.332 -11.870 1.00 98.50 199 PRO A O 1
ATOM 1400 N N . ASN A 1 200 ? 14.712 -7.836 -10.207 1.00 98.25 200 ASN A N 1
ATOM 1401 C CA . ASN A 1 200 ? 13.913 -7.057 -9.261 1.00 98.25 200 ASN A CA 1
ATOM 1402 C C . ASN A 1 200 ? 14.737 -5.933 -8.612 1.00 98.25 200 ASN A C 1
ATOM 1404 O O . ASN A 1 200 ? 15.153 -6.039 -7.456 1.00 98.25 200 ASN A O 1
ATOM 1408 N N . PHE A 1 201 ? 15.043 -4.888 -9.385 1.00 98.56 201 PHE A N 1
ATOM 1409 C CA . PHE A 1 201 ? 15.759 -3.708 -8.898 1.00 98.56 201 PHE A CA 1
ATOM 1410 C C . PHE A 1 201 ? 15.073 -3.098 -7.679 1.00 98.56 201 PHE A C 1
ATOM 1412 O O . PHE A 1 201 ? 15.761 -2.847 -6.690 1.00 98.56 201 PHE A O 1
ATOM 1419 N N . ASP A 1 202 ? 13.751 -2.941 -7.735 1.00 97.94 202 ASP A N 1
ATOM 1420 C CA . ASP A 1 202 ? 12.923 -2.385 -6.670 1.00 97.94 202 ASP A CA 1
ATOM 1421 C C . ASP A 1 202 ? 13.212 -3.055 -5.321 1.00 97.94 202 ASP A C 1
ATOM 1423 O O . ASP A 1 202 ? 13.828 -2.454 -4.439 1.00 97.94 202 ASP A O 1
ATOM 1427 N N . GLN A 1 203 ? 12.942 -4.356 -5.205 1.00 96.75 203 GLN A N 1
ATOM 1428 C CA .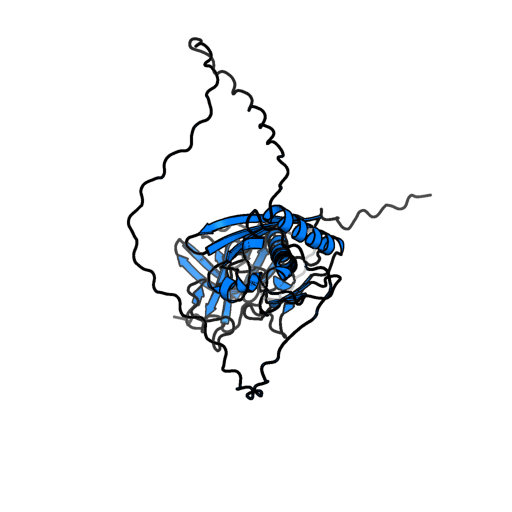 GLN A 1 203 ? 13.168 -5.102 -3.964 1.00 96.75 203 GLN A CA 1
ATOM 1429 C C . GLN A 1 203 ? 14.640 -5.109 -3.516 1.00 96.75 203 GLN A C 1
ATOM 1431 O O . GLN A 1 203 ? 14.948 -5.246 -2.329 1.00 96.75 203 GLN A O 1
ATOM 1436 N N . LEU A 1 204 ? 15.584 -5.028 -4.458 1.00 97.69 204 LEU A N 1
ATOM 1437 C CA . LEU A 1 204 ? 17.015 -5.088 -4.162 1.00 97.69 204 LEU A CA 1
ATOM 1438 C C . LEU A 1 204 ? 17.602 -3.743 -3.717 1.00 97.69 204 LEU A C 1
ATOM 1440 O O . LEU A 1 204 ? 18.695 -3.755 -3.132 1.00 97.69 204 LEU A O 1
ATOM 1444 N N . ALA A 1 205 ? 16.935 -2.629 -4.024 1.00 97.81 205 ALA A N 1
ATOM 1445 C CA . ALA A 1 205 ? 17.468 -1.280 -3.866 1.00 97.81 205 ALA A CA 1
ATOM 1446 C C . ALA A 1 205 ? 16.595 -0.340 -3.023 1.00 97.81 205 ALA A C 1
ATOM 1448 O O . ALA A 1 205 ? 17.144 0.650 -2.540 1.00 97.81 205 ALA A O 1
ATOM 1449 N N . ILE A 1 206 ? 15.298 -0.613 -2.845 1.00 97.31 206 ILE A N 1
ATOM 1450 C CA . ILE A 1 206 ? 14.376 0.253 -2.097 1.00 97.31 206 ILE A CA 1
ATOM 1451 C C . ILE A 1 206 ? 14.841 0.425 -0.641 1.00 97.31 206 ILE A C 1
ATOM 1453 O O . ILE A 1 206 ? 15.192 -0.538 0.043 1.00 97.31 206 ILE A O 1
ATOM 1457 N N . GLU A 1 207 ? 14.879 1.672 -0.175 1.00 95.69 207 GLU A N 1
ATOM 1458 C CA . GLU A 1 207 ? 15.133 2.037 1.224 1.00 95.69 207 GLU A CA 1
ATOM 1459 C C . GLU A 1 207 ? 13.855 2.473 1.932 1.00 95.69 207 GLU A C 1
ATOM 1461 O O . GLU A 1 207 ? 13.643 2.117 3.091 1.00 95.69 207 GLU A O 1
ATOM 1466 N N . SER A 1 208 ? 13.004 3.224 1.236 1.00 95.88 208 SER A N 1
ATOM 1467 C CA . SER A 1 208 ? 11.704 3.661 1.735 1.00 95.88 208 SER A CA 1
ATOM 1468 C C . SER A 1 208 ? 10.732 3.865 0.584 1.00 95.88 208 SER A C 1
ATOM 1470 O O . SER A 1 208 ? 11.132 4.339 -0.479 1.00 95.88 208 SER A O 1
ATOM 1472 N N . SER A 1 209 ? 9.462 3.585 0.845 1.00 97.00 209 SER A N 1
ATOM 1473 C CA . SER A 1 209 ? 8.335 3.929 -0.015 1.00 97.00 209 SER A CA 1
ATOM 1474 C C . SER A 1 209 ? 7.302 4.663 0.832 1.00 97.00 209 SER A C 1
ATOM 1476 O O . SER A 1 209 ? 7.057 4.266 1.973 1.00 97.00 209 SER A O 1
ATOM 1478 N N . THR A 1 210 ? 6.737 5.738 0.293 1.00 98.06 210 THR A N 1
ATOM 1479 C CA . THR A 1 210 ? 5.657 6.499 0.923 1.00 98.06 210 THR A CA 1
ATOM 1480 C C . THR A 1 210 ? 4.526 6.652 -0.080 1.00 98.06 210 THR A C 1
ATOM 1482 O O . THR A 1 210 ? 4.719 7.242 -1.143 1.00 98.06 210 THR A O 1
ATOM 1485 N N . ILE A 1 211 ? 3.342 6.158 0.266 1.00 98.38 211 ILE A N 1
ATOM 1486 C CA . ILE A 1 211 ? 2.126 6.331 -0.523 1.00 98.38 211 ILE A CA 1
ATOM 1487 C C . ILE A 1 211 ? 1.479 7.670 -0.177 1.00 98.38 211 ILE A C 1
ATOM 1489 O O . ILE A 1 211 ? 1.226 7.984 0.988 1.00 98.38 211 ILE A O 1
ATOM 1493 N N . GLU A 1 212 ? 1.160 8.437 -1.212 1.00 97.19 212 GLU A N 1
ATOM 1494 C CA . GLU A 1 212 ? 0.510 9.740 -1.122 1.00 97.19 212 GLU A CA 1
ATOM 1495 C C . GLU A 1 212 ? -0.852 9.714 -1.834 1.00 97.19 212 GLU A C 1
ATOM 1497 O O . GLU A 1 212 ? -1.192 8.780 -2.569 1.00 97.19 212 GLU A O 1
ATOM 1502 N N . GLU A 1 213 ? -1.673 10.748 -1.625 1.00 97.56 213 GLU A N 1
ATOM 1503 C CA . GLU A 1 213 ? -2.924 10.892 -2.371 1.00 97.56 213 GLU A CA 1
ATOM 1504 C C . GLU A 1 213 ? -2.618 11.016 -3.871 1.00 97.56 213 GLU A C 1
ATOM 1506 O O . GLU A 1 213 ? -2.091 12.026 -4.329 1.00 97.56 213 GLU A O 1
ATOM 1511 N N . ASN A 1 214 ? -3.006 10.002 -4.645 1.00 98.38 214 ASN A N 1
ATOM 1512 C CA . ASN A 1 214 ? -2.758 9.901 -6.081 1.00 98.38 214 ASN A CA 1
ATOM 1513 C C . ASN A 1 214 ? -1.265 9.849 -6.453 1.00 98.38 214 ASN A C 1
ATOM 1515 O O . ASN A 1 214 ? -0.885 10.321 -7.523 1.00 98.38 214 ASN A O 1
ATOM 1519 N N . GLY A 1 215 ? -0.408 9.263 -5.616 1.00 98.25 215 GLY A N 1
ATOM 1520 C CA . GLY A 1 215 ? 1.004 9.110 -5.960 1.00 98.25 215 GLY A CA 1
ATOM 1521 C C . GLY A 1 215 ? 1.824 8.299 -4.966 1.00 98.25 215 GLY A C 1
ATOM 1522 O O . GLY A 1 215 ? 1.290 7.705 -4.030 1.00 98.25 215 GLY A O 1
ATOM 1523 N N . SER A 1 216 ? 3.133 8.280 -5.191 1.00 98.75 216 SER A N 1
ATOM 1524 C CA . SER A 1 216 ? 4.117 7.740 -4.253 1.00 98.75 216 SER A CA 1
ATOM 1525 C C . SER A 1 216 ? 5.463 8.441 -4.384 1.00 98.75 216 SER A C 1
ATOM 1527 O O . SER A 1 216 ? 5.794 9.005 -5.432 1.00 98.75 216 SER A O 1
ATOM 1529 N N . LEU A 1 217 ? 6.261 8.345 -3.324 1.00 98.56 217 LEU A N 1
ATOM 1530 C CA . LEU A 1 217 ? 7.684 8.646 -3.341 1.00 98.56 217 LEU A CA 1
ATOM 1531 C C . LEU A 1 217 ? 8.473 7.404 -2.931 1.00 98.56 217 LEU A C 1
ATOM 1533 O O . LEU A 1 217 ? 8.415 6.970 -1.780 1.00 98.56 217 LEU A O 1
ATOM 1537 N N . ASP A 1 218 ? 9.258 6.888 -3.868 1.00 98.56 218 ASP A N 1
ATOM 1538 C CA . ASP A 1 218 ? 10.095 5.710 -3.685 1.00 98.56 218 ASP A CA 1
ATOM 1539 C C . ASP A 1 218 ? 11.573 6.116 -3.724 1.00 98.56 218 ASP A C 1
ATOM 1541 O O . ASP A 1 218 ? 12.026 6.805 -4.643 1.00 98.56 218 ASP A O 1
ATOM 1545 N N . VAL A 1 219 ? 12.337 5.717 -2.707 1.00 98.12 219 VAL A N 1
ATOM 1546 C CA . VAL A 1 219 ? 13.757 6.064 -2.558 1.00 98.12 219 VAL A CA 1
ATOM 1547 C C . VAL A 1 219 ? 14.596 4.799 -2.618 1.00 98.12 219 VAL A C 1
ATOM 1549 O O . VAL A 1 219 ? 14.446 3.900 -1.792 1.00 98.12 219 VAL A O 1
ATOM 1552 N N . TYR A 1 220 ? 15.516 4.750 -3.576 1.00 98.12 220 TYR A N 1
ATOM 1553 C CA . TYR A 1 220 ? 16.379 3.609 -3.846 1.00 98.12 220 TYR A CA 1
ATOM 1554 C C . TYR A 1 220 ? 17.840 3.955 -3.609 1.00 98.12 220 TYR A C 1
ATOM 1556 O O . TYR A 1 220 ? 18.338 4.988 -4.066 1.00 98.12 220 TYR A O 1
ATOM 1564 N N . ARG A 1 221 ? 18.586 3.027 -3.009 1.00 97.25 221 ARG A N 1
ATOM 1565 C CA . ARG A 1 221 ? 20.024 3.177 -2.805 1.00 97.25 221 ARG A CA 1
ATOM 1566 C C . ARG A 1 221 ? 20.856 2.258 -3.681 1.00 97.25 221 ARG A C 1
ATOM 1568 O O . ARG A 1 221 ? 21.031 1.061 -3.439 1.00 97.25 221 ARG A O 1
ATOM 1575 N N . VAL A 1 222 ? 21.568 2.877 -4.614 1.00 96.75 222 VAL A N 1
ATOM 1576 C CA . VAL A 1 222 ? 22.554 2.229 -5.480 1.00 96.75 222 VAL A CA 1
ATOM 1577 C C . VAL A 1 222 ? 23.925 2.240 -4.800 1.00 96.75 222 VAL A C 1
ATOM 1579 O O . VAL A 1 222 ? 24.834 3.026 -5.091 1.00 96.75 222 VAL A O 1
ATOM 1582 N N . GLY A 1 223 ? 24.076 1.346 -3.824 1.00 95.94 223 GLY A N 1
ATOM 1583 C CA . GLY A 1 223 ? 25.289 1.188 -3.022 1.00 95.94 223 GLY A CA 1
ATOM 1584 C C . GLY A 1 223 ? 26.274 0.129 -3.534 1.00 95.94 223 GLY A C 1
ATOM 1585 O O . GLY A 1 223 ? 26.089 -0.527 -4.560 1.00 95.94 223 GLY A O 1
ATOM 1586 N N . LYS A 1 224 ? 27.346 -0.092 -2.757 1.00 95.44 224 LYS A N 1
ATOM 1587 C CA . LYS A 1 224 ? 28.347 -1.147 -3.022 1.00 95.44 224 LYS A CA 1
ATOM 1588 C C . LYS A 1 224 ? 27.722 -2.547 -3.102 1.00 95.44 224 LYS A C 1
ATOM 1590 O O . LYS A 1 224 ? 28.212 -3.375 -3.863 1.00 95.44 224 LYS A O 1
ATOM 1595 N N . SER A 1 225 ? 26.682 -2.823 -2.313 1.00 95.31 225 SER A N 1
ATOM 1596 C CA . SER A 1 225 ? 25.958 -4.102 -2.302 1.00 95.31 225 SER A CA 1
ATOM 1597 C C . SER A 1 225 ? 25.295 -4.388 -3.650 1.00 95.31 225 SER A C 1
ATOM 1599 O O . SER A 1 225 ? 25.525 -5.453 -4.218 1.00 95.31 225 SER A O 1
ATOM 1601 N N . LEU A 1 226 ? 24.549 -3.422 -4.190 1.00 96.62 226 LEU A N 1
ATOM 1602 C CA . LEU A 1 226 ? 23.853 -3.550 -5.470 1.00 96.62 226 LEU A CA 1
ATOM 1603 C C . LEU A 1 226 ? 24.845 -3.718 -6.633 1.00 96.62 226 LEU A C 1
ATOM 1605 O O . LEU A 1 226 ? 24.713 -4.631 -7.443 1.00 96.62 226 LEU A O 1
ATOM 1609 N N . ARG A 1 227 ? 25.935 -2.937 -6.630 1.00 95.62 227 ARG A N 1
ATOM 1610 C CA . ARG A 1 227 ? 27.036 -3.088 -7.602 1.00 95.62 227 ARG A CA 1
ATOM 1611 C C . ARG A 1 227 ? 27.694 -4.468 -7.541 1.00 95.62 227 ARG A C 1
ATOM 1613 O O . ARG A 1 227 ? 27.967 -5.073 -8.571 1.00 95.62 227 ARG A O 1
ATOM 1620 N N . LYS A 1 228 ? 27.919 -5.017 -6.340 1.00 96.75 228 LYS A N 1
ATOM 1621 C CA . LYS A 1 228 ? 28.452 -6.385 -6.172 1.00 96.75 228 LYS A CA 1
ATOM 1622 C C . LYS A 1 228 ? 27.499 -7.456 -6.711 1.00 96.75 228 LYS A C 1
ATOM 1624 O O . LYS A 1 228 ? 27.981 -8.480 -7.203 1.00 96.75 228 LYS A O 1
ATOM 1629 N N . LYS A 1 229 ? 26.185 -7.214 -6.645 1.00 96.88 229 LYS A N 1
ATOM 1630 C CA . LYS A 1 229 ? 25.148 -8.043 -7.281 1.00 96.88 229 LYS A CA 1
ATOM 1631 C C . LYS A 1 229 ? 25.075 -7.858 -8.803 1.00 96.88 229 LYS A C 1
ATOM 1633 O O . LYS A 1 229 ? 24.333 -8.581 -9.442 1.00 96.88 229 LYS A O 1
ATOM 1638 N N . GLY A 1 230 ? 25.889 -6.980 -9.392 1.00 97.12 230 GLY A N 1
ATOM 1639 C CA . GLY A 1 230 ? 26.049 -6.865 -10.841 1.00 97.12 230 GLY A CA 1
ATOM 1640 C C . GLY A 1 230 ? 25.252 -5.742 -11.499 1.00 97.12 230 GLY A C 1
ATOM 1641 O O . GLY A 1 230 ? 25.266 -5.680 -12.724 1.00 97.12 230 GLY A O 1
ATOM 1642 N N . PHE A 1 231 ? 24.598 -4.867 -10.728 1.00 97.88 231 PHE A N 1
ATOM 1643 C CA . PHE A 1 231 ? 23.923 -3.685 -11.269 1.00 97.88 231 PHE A CA 1
ATOM 1644 C C . PHE A 1 231 ? 24.937 -2.628 -11.725 1.00 97.88 231 PHE A C 1
ATOM 1646 O O . PHE A 1 231 ? 25.833 -2.264 -10.954 1.00 97.88 231 PHE A O 1
ATOM 1653 N N . ALA A 1 232 ? 24.780 -2.119 -12.948 1.00 96.06 232 ALA A N 1
ATOM 1654 C CA . ALA A 1 232 ? 25.623 -1.096 -13.558 1.00 96.06 232 A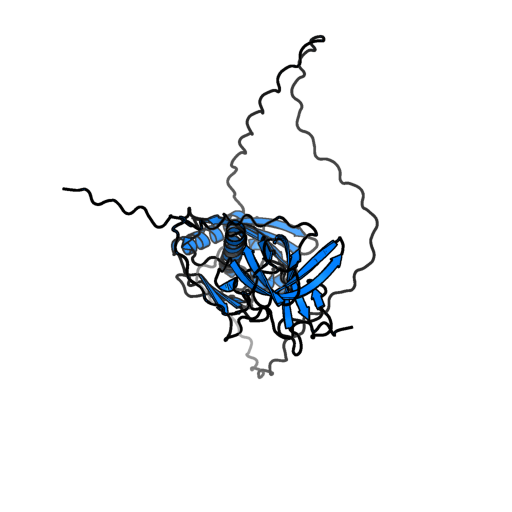LA A CA 1
ATOM 1655 C C . ALA A 1 232 ? 25.002 0.310 -13.399 1.00 96.06 232 ALA A C 1
ATOM 1657 O O . ALA A 1 232 ? 24.116 0.667 -14.168 1.00 96.06 232 ALA A O 1
ATOM 1658 N N . PRO A 1 233 ? 25.481 1.168 -12.472 1.00 93.12 233 PRO A N 1
ATOM 1659 C CA . PRO A 1 233 ? 24.849 2.467 -12.200 1.00 93.12 233 PRO A CA 1
ATOM 1660 C C . PRO A 1 233 ? 24.985 3.491 -13.329 1.00 93.12 233 PRO A C 1
ATOM 1662 O O . PRO A 1 233 ? 24.303 4.507 -13.303 1.00 93.12 233 PRO A O 1
ATOM 1665 N N . ALA A 1 234 ? 25.864 3.236 -14.303 1.00 90.62 234 ALA A N 1
ATOM 1666 C CA . ALA A 1 234 ? 26.090 4.124 -15.439 1.00 90.62 234 ALA A CA 1
ATOM 1667 C C . ALA A 1 234 ? 24.814 4.367 -16.262 1.00 90.62 234 ALA A C 1
ATOM 1669 O O . ALA A 1 234 ? 24.710 5.405 -16.897 1.00 90.62 234 ALA A O 1
ATOM 1670 N N . VAL A 1 235 ? 23.831 3.458 -16.208 1.00 90.25 235 VAL A N 1
ATOM 1671 C CA . VAL A 1 235 ? 22.523 3.644 -16.862 1.00 90.25 235 VAL A CA 1
ATOM 1672 C C . VAL A 1 235 ? 21.708 4.799 -16.267 1.00 90.25 235 VAL A C 1
ATOM 1674 O O . VAL A 1 235 ? 20.834 5.332 -16.938 1.00 90.25 235 VAL A O 1
ATOM 1677 N N . LEU A 1 236 ? 21.994 5.197 -15.021 1.00 91.12 236 LEU A N 1
ATOM 1678 C CA . LEU A 1 236 ? 21.311 6.294 -14.324 1.00 91.12 236 LEU A CA 1
ATOM 1679 C C . LEU A 1 236 ? 22.059 7.629 -14.455 1.00 91.12 236 LEU A C 1
ATOM 1681 O O . LEU A 1 236 ? 21.492 8.683 -14.192 1.00 91.12 236 LEU A O 1
ATOM 1685 N N . MET A 1 237 ? 23.339 7.588 -14.824 1.00 85.00 237 MET A N 1
ATOM 1686 C CA . MET A 1 237 ? 24.219 8.755 -14.875 1.00 85.00 237 MET A CA 1
ATOM 1687 C C . MET A 1 237 ? 24.308 9.290 -16.302 1.00 85.00 237 MET A C 1
ATOM 1689 O O . MET A 1 237 ? 24.437 8.510 -17.243 1.00 85.00 237 MET A O 1
ATOM 1693 N N . GLU A 1 238 ? 24.317 10.613 -16.479 1.00 68.56 238 GLU A N 1
ATOM 1694 C CA . GLU A 1 238 ? 24.594 11.229 -17.781 1.00 68.56 238 GLU A CA 1
ATOM 1695 C C . GLU A 1 238 ? 25.926 10.729 -18.373 1.00 68.56 238 GLU A C 1
ATOM 1697 O O . GLU A 1 238 ? 26.989 10.921 -17.785 1.00 68.56 238 GLU A O 1
ATOM 1702 N N . GLY A 1 239 ? 25.868 10.103 -19.562 1.00 53.38 239 GLY A N 1
ATOM 1703 C CA . GLY A 1 239 ? 27.045 9.928 -20.422 1.00 53.38 239 GLY A CA 1
ATOM 1704 C C . GLY A 1 239 ? 27.574 8.518 -20.730 1.00 53.38 239 GLY A C 1
ATOM 1705 O O . GLY A 1 239 ? 28.773 8.412 -20.975 1.00 53.38 239 GLY A O 1
ATOM 1706 N N . VAL A 1 240 ? 26.763 7.450 -20.826 1.00 38.28 240 VAL A N 1
ATOM 1707 C CA . VAL A 1 240 ? 27.214 6.193 -21.479 1.00 38.28 240 VAL A CA 1
ATOM 1708 C C . VAL A 1 240 ? 26.142 5.587 -22.391 1.00 38.28 240 VAL A C 1
ATOM 1710 O O . VAL A 1 240 ? 25.159 5.010 -21.941 1.00 38.28 240 VAL A O 1
ATOM 1713 N N . VAL A 1 241 ? 26.388 5.663 -23.700 1.00 35.03 241 VAL A N 1
ATOM 1714 C CA . VAL A 1 241 ? 25.739 4.837 -24.728 1.00 35.03 241 VAL A CA 1
ATOM 1715 C C . VAL A 1 241 ? 26.226 3.397 -24.559 1.00 35.03 241 VAL A C 1
ATOM 1717 O O . VAL A 1 241 ? 27.397 3.113 -24.813 1.00 35.03 241 VAL A O 1
ATOM 1720 N N . VAL A 1 242 ? 25.352 2.473 -24.161 1.00 36.69 242 VAL A N 1
ATOM 1721 C CA . VAL A 1 242 ? 25.621 1.040 -24.344 1.00 36.69 242 VAL A CA 1
ATOM 1722 C C . VAL A 1 242 ? 25.165 0.679 -25.753 1.00 36.69 242 VAL A C 1
ATOM 1724 O O . VAL A 1 242 ? 23.996 0.399 -25.998 1.00 36.69 242 VAL A O 1
ATOM 1727 N N . ALA A 1 243 ? 26.091 0.734 -26.711 1.00 34.72 243 ALA A N 1
ATOM 1728 C CA . ALA A 1 243 ? 25.877 0.113 -28.010 1.00 34.72 243 ALA A CA 1
ATOM 1729 C C . ALA A 1 243 ? 25.798 -1.412 -27.813 1.00 34.72 243 ALA A C 1
ATOM 1731 O O . ALA A 1 243 ? 26.740 -2.021 -27.302 1.00 34.72 243 ALA A O 1
ATOM 1732 N N . GLY A 1 244 ? 24.673 -2.027 -28.186 1.00 33.84 244 GLY A N 1
ATOM 1733 C CA . GLY A 1 244 ? 24.535 -3.487 -28.193 1.00 33.84 244 GLY A CA 1
ATOM 1734 C C . GLY A 1 244 ? 25.466 -4.139 -29.228 1.00 33.84 244 GLY A C 1
ATOM 1735 O O . GLY A 1 244 ? 25.802 -3.496 -30.228 1.00 33.84 244 GLY A O 1
ATOM 1736 N N . PRO A 1 245 ? 25.903 -5.401 -29.0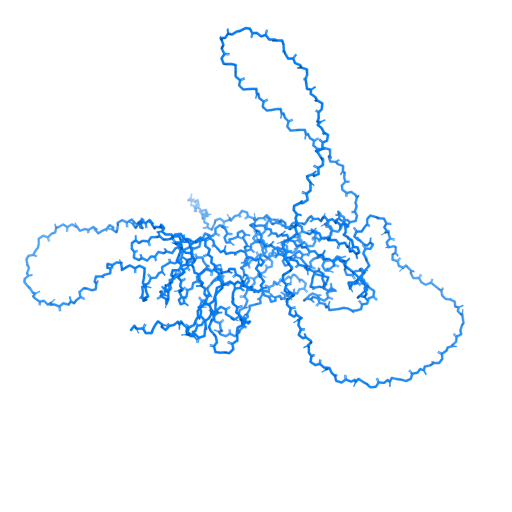48 1.00 36.91 245 PRO A N 1
ATOM 1737 C CA . PRO A 1 245 ? 26.741 -6.045 -30.045 1.00 36.91 245 PRO A CA 1
ATOM 1738 C C . PRO A 1 245 ? 25.892 -6.590 -31.202 1.00 36.91 245 PRO A C 1
ATOM 1740 O O . PRO A 1 245 ? 25.009 -7.427 -31.017 1.00 36.91 245 PRO A O 1
ATOM 1743 N N . ALA A 1 246 ? 26.215 -6.135 -32.413 1.00 31.02 246 ALA A N 1
ATOM 1744 C CA . ALA A 1 246 ? 25.890 -6.827 -33.652 1.00 31.02 246 ALA A CA 1
ATOM 1745 C C . ALA A 1 246 ? 26.890 -7.975 -33.910 1.00 31.02 246 ALA A C 1
ATOM 1747 O O . ALA A 1 246 ? 28.033 -7.960 -33.457 1.00 31.02 246 ALA A O 1
ATOM 1748 N N . SER A 1 247 ? 26.402 -8.980 -34.631 1.00 33.69 247 SER A N 1
ATOM 1749 C CA . SER A 1 247 ? 26.951 -10.323 -34.844 1.00 33.69 247 SER A CA 1
ATOM 1750 C C . SER A 1 247 ? 28.228 -10.438 -35.712 1.00 33.69 247 SER A C 1
ATOM 1752 O O . SER A 1 247 ? 28.376 -9.730 -36.703 1.00 33.69 247 SER A O 1
ATOM 1754 N N . ALA A 1 248 ? 29.031 -11.456 -35.349 1.00 30.67 248 ALA A N 1
ATOM 1755 C CA . ALA A 1 248 ? 29.925 -12.348 -36.119 1.00 30.67 248 ALA A CA 1
ATOM 1756 C C . ALA A 1 248 ? 31.207 -11.832 -36.816 1.00 30.67 248 ALA A C 1
ATOM 1758 O O . ALA A 1 248 ? 31.148 -11.162 -37.844 1.00 30.67 248 ALA A O 1
ATOM 1759 N N . SER A 1 249 ? 32.372 -12.352 -36.381 1.00 29.66 249 SER A N 1
ATOM 1760 C CA . SER A 1 249 ? 33.169 -13.402 -37.077 1.00 29.66 249 SER A CA 1
ATOM 1761 C C . SER A 1 249 ? 34.471 -13.738 -36.306 1.00 29.66 249 SER A C 1
ATOM 1763 O O . SER A 1 249 ? 35.210 -12.834 -35.931 1.00 29.66 249 SER A O 1
ATOM 1765 N N . ASP A 1 250 ? 34.741 -15.033 -36.095 1.00 33.69 250 ASP A N 1
ATOM 1766 C CA . ASP A 1 250 ? 35.964 -15.666 -35.521 1.00 33.69 250 ASP A CA 1
ATOM 1767 C C . ASP A 1 250 ? 36.891 -16.148 -36.691 1.00 33.69 250 ASP A C 1
ATOM 1769 O O . ASP A 1 250 ? 36.370 -16.158 -37.816 1.00 33.69 250 ASP A O 1
ATOM 1773 N N . PRO A 1 251 ? 38.192 -16.564 -36.559 1.00 43.38 251 PRO A N 1
ATOM 1774 C CA . PRO A 1 251 ? 38.654 -17.644 -35.657 1.00 43.38 251 PRO A CA 1
ATOM 1775 C C . PRO A 1 251 ? 40.076 -17.565 -35.020 1.00 43.38 251 PRO A C 1
ATOM 1777 O O . PRO A 1 251 ? 41.043 -17.113 -35.634 1.00 43.38 251 PRO A O 1
ATOM 1780 N N . GLY A 1 252 ? 40.222 -18.241 -33.865 1.00 25.89 252 GLY A N 1
ATOM 1781 C CA . GLY A 1 252 ? 41.422 -19.003 -33.435 1.00 25.89 252 GLY A CA 1
ATOM 1782 C C . GLY A 1 252 ? 42.280 -18.358 -32.325 1.00 25.89 252 GLY A C 1
ATOM 1783 O O . GLY A 1 252 ? 42.533 -17.166 -32.361 1.00 25.89 252 GLY A O 1
ATOM 1784 N N . VAL A 1 253 ? 42.846 -19.045 -31.319 1.00 26.23 253 VAL A N 1
ATOM 1785 C CA . VAL A 1 253 ? 43.136 -20.469 -31.056 1.00 26.23 253 VAL A CA 1
ATOM 1786 C C . VAL A 1 253 ? 43.405 -20.638 -29.536 1.00 26.23 253 VAL A C 1
ATOM 1788 O O . VAL A 1 253 ? 43.966 -19.734 -28.923 1.00 26.23 253 VAL A O 1
ATOM 1791 N N . ALA A 1 254 ? 43.120 -21.836 -29.000 1.00 27.92 254 ALA A N 1
ATOM 1792 C CA . ALA A 1 254 ? 43.834 -22.565 -27.924 1.00 27.92 254 ALA A CA 1
ATOM 1793 C C . ALA A 1 254 ? 43.088 -22.860 -26.601 1.00 27.92 254 ALA A C 1
ATOM 1795 O O . ALA A 1 254 ? 42.643 -21.987 -25.863 1.00 27.92 254 ALA A O 1
ATOM 1796 N N . SER A 1 255 ? 43.032 -24.167 -26.324 1.00 29.42 255 SER A N 1
ATOM 1797 C CA . SER A 1 255 ? 42.409 -24.880 -25.210 1.00 29.42 255 SER A CA 1
ATOM 1798 C C . SER A 1 255 ? 43.048 -24.661 -23.834 1.00 29.42 255 SER A C 1
ATOM 1800 O O . SER A 1 255 ? 44.267 -24.591 -23.702 1.00 29.42 255 SER A O 1
ATOM 1802 N N . GLY A 1 256 ? 42.207 -24.764 -22.801 1.00 28.12 256 GLY A N 1
ATOM 1803 C CA . GLY A 1 256 ? 42.561 -25.124 -21.425 1.00 28.12 256 GLY A CA 1
ATOM 1804 C C . GLY A 1 256 ? 41.428 -25.963 -20.818 1.00 28.12 256 GLY A C 1
ATOM 1805 O O . GLY A 1 256 ? 40.261 -25.627 -20.986 1.00 28.12 256 GLY A O 1
ATOM 1806 N N . ALA A 1 257 ? 41.777 -27.100 -20.219 1.00 27.48 257 ALA A N 1
ATOM 1807 C CA . ALA A 1 257 ? 40.911 -28.246 -19.935 1.00 27.48 257 ALA A CA 1
ATOM 1808 C C . ALA A 1 257 ? 39.831 -28.051 -18.848 1.00 27.48 257 ALA A C 1
ATOM 1810 O O . ALA A 1 257 ? 39.980 -27.273 -17.910 1.00 27.48 257 ALA A O 1
ATOM 1811 N N . SER A 1 258 ? 38.772 -28.856 -18.973 1.00 28.88 258 SER A N 1
ATOM 1812 C CA . SER A 1 258 ? 37.627 -28.988 -18.071 1.00 28.88 258 SER A CA 1
ATOM 1813 C C . SER A 1 258 ? 37.998 -29.535 -16.686 1.00 28.88 258 SER A C 1
ATOM 1815 O O . SER A 1 258 ? 38.639 -30.579 -16.576 1.00 28.88 258 SER A O 1
ATOM 1817 N N . GLY A 1 259 ? 37.503 -28.878 -15.633 1.00 28.44 259 GLY A N 1
ATOM 1818 C CA . GLY A 1 259 ? 37.371 -29.438 -14.286 1.00 28.44 259 GLY A CA 1
ATOM 1819 C C . GLY A 1 259 ? 35.924 -29.865 -14.025 1.00 28.44 259 GLY A C 1
ATOM 1820 O O . GLY A 1 259 ? 34.987 -29.151 -14.374 1.00 28.44 259 GLY A O 1
ATOM 1821 N N . THR A 1 260 ? 35.747 -31.053 -13.456 1.00 27.36 260 THR A N 1
ATOM 1822 C CA . THR A 1 260 ? 34.465 -31.714 -13.173 1.00 27.36 260 THR A CA 1
ATOM 1823 C C . THR A 1 260 ? 33.666 -31.048 -12.050 1.00 27.36 260 THR A C 1
ATOM 1825 O O . THR A 1 260 ? 34.231 -30.563 -11.072 1.00 27.36 260 THR A O 1
ATOM 1828 N N . SER A 1 261 ? 32.340 -31.092 -12.180 1.00 29.25 261 SER A N 1
ATOM 1829 C CA . SER A 1 261 ? 31.335 -30.577 -11.246 1.00 29.25 261 SER A CA 1
ATOM 1830 C C . SER A 1 261 ? 31.450 -31.162 -9.832 1.00 29.25 261 SER A C 1
ATOM 1832 O O . SER A 1 261 ? 31.493 -32.379 -9.659 1.00 29.25 261 SER A O 1
ATOM 1834 N N . GLY A 1 262 ? 31.425 -30.290 -8.820 1.00 27.80 262 GLY A N 1
ATOM 1835 C CA . GLY A 1 262 ? 31.111 -30.658 -7.439 1.00 27.80 262 GLY A CA 1
ATOM 1836 C C . GLY A 1 262 ? 29.597 -30.650 -7.214 1.00 27.80 262 GLY A C 1
ATOM 1837 O O . GLY A 1 262 ? 28.892 -29.781 -7.721 1.00 27.80 262 GLY A O 1
ATOM 1838 N N . THR A 1 263 ? 29.103 -31.642 -6.480 1.00 27.56 263 THR A N 1
ATOM 1839 C CA . THR A 1 263 ? 27.698 -31.832 -6.099 1.00 27.56 263 THR A CA 1
ATOM 1840 C C . THR A 1 263 ? 27.157 -30.675 -5.254 1.00 27.56 263 THR A C 1
ATOM 1842 O O . THR A 1 263 ? 27.853 -30.155 -4.384 1.00 27.56 263 THR A O 1
ATOM 1845 N N . SER A 1 264 ? 25.897 -30.309 -5.487 1.00 28.44 264 SER A N 1
ATOM 1846 C CA . SER A 1 264 ? 25.113 -29.338 -4.715 1.00 28.44 264 SER A CA 1
ATOM 1847 C C . SER A 1 264 ? 25.050 -29.691 -3.225 1.00 28.44 264 SER A C 1
ATOM 1849 O O . SER A 1 264 ? 24.629 -30.793 -2.876 1.00 28.44 264 SER A O 1
ATOM 1851 N N . GLY A 1 265 ? 25.425 -28.748 -2.356 1.00 28.98 265 GLY A N 1
ATOM 1852 C CA . GLY A 1 265 ? 25.077 -28.789 -0.933 1.00 28.98 265 GLY A CA 1
ATOM 1853 C C . GLY A 1 265 ? 23.643 -28.300 -0.704 1.00 28.98 265 GLY A C 1
ATOM 1854 O O . GLY A 1 265 ? 23.155 -27.452 -1.451 1.00 28.98 265 GLY A O 1
ATOM 1855 N N . GLU A 1 266 ? 22.972 -28.850 0.308 1.00 27.75 266 GLU A N 1
ATOM 1856 C CA . GLU A 1 266 ? 21.637 -28.437 0.756 1.00 27.75 266 GLU A CA 1
ATOM 1857 C C . GLU A 1 266 ? 21.582 -26.944 1.116 1.00 27.75 266 GLU A C 1
ATOM 1859 O O . GLU A 1 266 ? 22.523 -26.376 1.676 1.00 27.75 266 GLU A O 1
ATOM 1864 N N . TRP A 1 267 ? 20.451 -26.309 0.804 1.00 28.08 267 TRP A N 1
ATOM 1865 C CA . TRP A 1 267 ? 20.164 -24.926 1.171 1.00 28.08 267 TRP A CA 1
ATOM 1866 C C . TRP A 1 267 ? 20.067 -24.812 2.698 1.00 28.08 267 TRP A C 1
ATOM 1868 O O . TRP A 1 267 ? 19.195 -25.416 3.319 1.00 28.08 267 TRP A O 1
ATOM 1878 N N . GLY A 1 268 ? 20.954 -24.024 3.308 1.00 30.44 268 GLY A N 1
ATOM 1879 C CA . GLY A 1 268 ? 20.806 -23.598 4.700 1.00 30.44 268 GLY A CA 1
ATOM 1880 C C . GLY A 1 268 ? 19.637 -22.617 4.858 1.00 30.44 268 GLY A C 1
ATOM 1881 O O . GLY A 1 268 ? 19.335 -21.853 3.943 1.00 30.44 268 GLY A O 1
ATOM 1882 N N . ALA A 1 269 ? 18.985 -22.645 6.023 1.00 27.14 269 ALA A N 1
ATOM 1883 C CA . ALA A 1 269 ? 17.846 -21.794 6.367 1.00 27.14 269 ALA A CA 1
ATOM 1884 C C . ALA A 1 269 ? 18.117 -20.291 6.137 1.00 27.14 269 ALA A C 1
ATOM 1886 O O . ALA A 1 269 ? 19.209 -19.793 6.415 1.00 27.14 269 ALA A O 1
ATOM 1887 N N . SER A 1 270 ? 17.095 -19.571 5.658 1.00 31.02 270 SER A N 1
ATOM 1888 C CA . SER A 1 270 ? 17.112 -18.123 5.430 1.00 31.02 270 SER A CA 1
ATOM 1889 C C . SER A 1 270 ? 17.610 -17.353 6.657 1.00 31.02 270 SER A C 1
ATOM 1891 O O . SER A 1 270 ? 17.107 -17.533 7.766 1.00 31.02 270 SER A O 1
ATOM 1893 N N . GLY A 1 271 ? 18.592 -16.472 6.450 1.00 28.59 271 GLY A N 1
ATOM 1894 C CA . GLY A 1 271 ? 19.145 -15.621 7.501 1.00 28.59 271 GLY A CA 1
ATOM 1895 C C . GLY A 1 271 ? 18.117 -14.623 8.038 1.00 28.59 271 GLY A C 1
ATOM 1896 O O . GLY A 1 271 ? 17.392 -13.982 7.281 1.00 28.59 271 GLY A O 1
ATOM 1897 N N . THR A 1 272 ? 18.079 -14.472 9.359 1.00 28.89 272 THR A N 1
ATOM 1898 C CA . THR A 1 272 ? 17.329 -13.427 10.059 1.00 28.89 272 THR A CA 1
ATOM 1899 C C . THR A 1 272 ? 17.912 -12.049 9.741 1.00 28.89 272 THR A C 1
ATOM 1901 O O . THR A 1 272 ? 19.123 -11.855 9.860 1.00 28.89 272 THR A O 1
ATOM 1904 N N . SER A 1 273 ? 17.069 -11.076 9.392 1.00 32.88 273 SER A N 1
ATOM 1905 C CA . SER A 1 273 ? 17.447 -9.660 9.378 1.00 32.88 273 SER A CA 1
ATOM 1906 C C . SER A 1 273 ? 17.957 -9.241 10.765 1.00 32.88 273 SER A C 1
ATOM 1908 O O . SER A 1 273 ? 17.359 -9.581 11.787 1.00 32.88 273 SER A O 1
ATOM 1910 N N . GLY A 1 274 ? 19.114 -8.571 10.790 1.00 29.12 274 GLY A N 1
ATOM 1911 C CA . GLY A 1 274 ? 19.794 -8.147 12.015 1.00 29.12 274 GLY A CA 1
ATOM 1912 C C . GLY A 1 274 ? 18.976 -7.127 12.807 1.00 29.12 274 GLY A C 1
ATOM 1913 O O . GLY A 1 274 ? 18.297 -6.287 12.222 1.00 29.12 274 GLY A O 1
ATOM 1914 N N . GLY A 1 275 ? 19.040 -7.220 14.138 1.00 27.11 275 GLY A N 1
ATOM 1915 C CA . GLY A 1 275 ? 18.347 -6.307 15.046 1.00 27.11 275 GLY A CA 1
ATOM 1916 C C . GLY A 1 275 ? 18.813 -4.858 14.893 1.00 27.11 275 GLY A C 1
ATOM 1917 O O . GLY A 1 275 ? 19.998 -4.596 14.674 1.00 27.11 275 GLY A O 1
ATOM 1918 N N . SER A 1 276 ? 17.868 -3.926 15.016 1.00 31.41 276 SER A N 1
ATOM 1919 C CA . SER A 1 276 ? 18.105 -2.483 14.987 1.00 31.41 276 SER A CA 1
ATOM 1920 C C . SER A 1 276 ? 19.149 -2.077 16.030 1.00 31.41 276 SER A C 1
ATOM 1922 O O . SER A 1 276 ? 19.052 -2.444 17.202 1.00 31.41 276 SER A O 1
ATOM 1924 N N . GLY A 1 277 ? 20.158 -1.317 15.602 1.00 28.33 277 GLY A N 1
ATOM 1925 C CA . GLY A 1 277 ? 21.152 -0.738 16.502 1.00 28.33 277 GLY A CA 1
ATOM 1926 C C . GLY A 1 277 ? 20.512 0.254 17.476 1.00 28.33 277 GLY A C 1
ATOM 1927 O O . GLY A 1 277 ? 19.599 0.994 17.119 1.00 28.33 277 GLY A O 1
ATOM 1928 N N . THR A 1 278 ? 21.003 0.277 18.712 1.00 27.83 278 THR A N 1
ATOM 1929 C CA . THR A 1 278 ? 20.618 1.256 19.735 1.00 27.83 278 THR A CA 1
ATOM 1930 C C . THR A 1 278 ? 20.975 2.675 19.290 1.00 27.83 278 THR A C 1
ATOM 1932 O O . THR A 1 278 ? 22.106 2.925 18.869 1.00 27.83 278 THR A O 1
ATOM 1935 N N . SER A 1 279 ? 20.037 3.610 19.423 1.00 30.27 279 SER A N 1
ATOM 1936 C CA . SER A 1 279 ? 20.221 5.040 19.153 1.00 30.27 279 SER A CA 1
ATOM 1937 C C . SER A 1 279 ? 21.373 5.640 19.971 1.00 30.27 279 SER A C 1
ATOM 1939 O O . SER A 1 279 ? 21.377 5.563 21.200 1.00 30.27 279 SER A O 1
ATOM 1941 N N . GLY A 1 280 ? 22.345 6.252 19.285 1.00 29.48 280 GLY A N 1
ATOM 1942 C CA . GLY A 1 280 ? 23.379 7.092 19.894 1.00 29.48 280 GLY A CA 1
ATOM 1943 C C . GLY A 1 280 ? 22.817 8.458 20.305 1.00 29.48 280 GLY A C 1
ATOM 1944 O O . GLY A 1 280 ? 21.927 8.987 19.643 1.00 29.48 280 GLY A O 1
ATOM 1945 N N . GLY A 1 281 ? 23.314 9.009 21.416 1.00 27.92 281 GLY A N 1
ATOM 1946 C CA . GLY A 1 281 ? 22.849 10.277 21.989 1.00 27.92 281 GLY A CA 1
ATOM 1947 C C . GLY A 1 281 ? 23.039 11.497 21.076 1.00 27.92 281 GLY A C 1
ATOM 1948 O O . GLY A 1 281 ? 23.930 11.529 20.228 1.00 27.92 281 GLY A O 1
ATOM 1949 N N . SER A 1 282 ? 22.187 12.504 21.280 1.00 31.09 282 SER A N 1
ATOM 1950 C CA . SER A 1 282 ? 22.072 13.737 20.494 1.00 31.09 282 SER A CA 1
ATOM 1951 C C . SER A 1 282 ? 23.404 14.481 20.311 1.00 31.09 282 SER A C 1
ATOM 1953 O O . SER A 1 282 ? 24.043 14.877 21.286 1.00 31.09 282 SER A O 1
ATOM 1955 N N . GLY A 1 283 ? 23.795 14.720 19.055 1.00 31.45 283 GLY A N 1
ATOM 1956 C CA . GLY A 1 283 ? 24.879 15.638 18.689 1.00 31.45 283 GLY A CA 1
ATOM 1957 C C . GLY A 1 283 ? 24.405 17.097 18.649 1.00 31.45 283 GLY A C 1
ATOM 1958 O O . GLY A 1 283 ? 23.249 17.370 18.338 1.00 31.45 283 GLY A O 1
ATOM 1959 N N . ALA A 1 284 ? 25.296 18.033 18.985 1.00 28.73 284 ALA A N 1
ATOM 1960 C CA . ALA A 1 284 ? 25.023 19.471 19.032 1.00 28.73 284 ALA A CA 1
ATOM 1961 C C . ALA A 1 284 ? 24.656 20.070 17.656 1.00 28.73 284 ALA A C 1
ATOM 1963 O O . ALA A 1 284 ? 25.176 19.644 16.625 1.00 28.73 284 ALA A O 1
ATOM 1964 N N . SER A 1 285 ? 23.786 21.088 17.662 1.00 33.12 285 SER A N 1
ATOM 1965 C CA . SER A 1 285 ? 23.285 21.799 16.479 1.00 33.12 285 SER A CA 1
ATOM 1966 C C . SER A 1 285 ? 24.404 22.343 15.580 1.00 33.12 285 SER A C 1
ATOM 1968 O O . SER A 1 285 ? 25.280 23.076 16.042 1.00 33.12 285 SER A O 1
ATOM 1970 N N . GLY A 1 286 ? 24.344 22.022 14.284 1.00 32.34 286 GLY A N 1
ATOM 1971 C CA . GLY A 1 286 ? 25.206 22.597 13.250 1.00 32.34 286 GLY A CA 1
ATOM 1972 C C . GLY A 1 286 ? 24.782 24.016 12.850 1.00 32.34 286 GLY A C 1
ATOM 1973 O O . GLY A 1 286 ? 23.609 24.375 12.914 1.00 32.34 286 GLY A O 1
ATOM 1974 N N . THR A 1 287 ? 25.752 24.831 12.440 1.00 28.78 287 THR A N 1
ATOM 1975 C CA . THR A 1 287 ? 25.573 26.209 11.958 1.00 28.78 287 THR A CA 1
ATOM 1976 C C . THR A 1 287 ? 24.808 26.263 10.631 1.00 28.78 287 THR A C 1
ATOM 1978 O O . THR A 1 287 ? 25.074 25.473 9.729 1.00 28.78 287 THR A O 1
ATOM 1981 N N . SER A 1 288 ? 23.902 27.232 10.496 1.00 34.72 288 SER A N 1
ATOM 1982 C CA . SER A 1 288 ? 23.109 27.524 9.294 1.00 34.72 288 SER A CA 1
ATOM 1983 C C . SER A 1 288 ? 23.969 27.763 8.041 1.00 34.72 288 SER A C 1
ATOM 1985 O O . SER A 1 288 ? 24.922 28.542 8.081 1.00 34.72 288 SER A O 1
ATOM 1987 N N . GLY A 1 289 ? 23.607 27.112 6.928 1.00 33.25 289 GLY A N 1
ATOM 1988 C CA . GLY A 1 289 ? 24.192 27.334 5.600 1.00 33.25 289 GLY A CA 1
ATOM 1989 C C . GLY A 1 289 ? 23.826 28.707 5.020 1.00 33.25 289 GLY A C 1
ATOM 1990 O O . GLY A 1 289 ? 22.781 29.266 5.345 1.00 33.25 289 GLY A O 1
ATOM 1991 N N . GLY A 1 290 ? 24.713 29.271 4.195 1.00 30.06 290 GLY A N 1
ATOM 1992 C CA . GLY A 1 290 ? 24.568 30.615 3.624 1.00 30.06 290 GLY A CA 1
ATOM 1993 C C . GLY A 1 290 ? 23.403 30.751 2.636 1.00 30.06 290 GLY A C 1
ATOM 1994 O O . GLY A 1 290 ? 23.132 29.844 1.852 1.00 30.06 290 GLY A O 1
ATOM 1995 N N . SER A 1 291 ? 22.731 31.903 2.674 1.00 34.41 291 SER A N 1
ATOM 1996 C CA . SER A 1 291 ? 21.597 32.258 1.813 1.00 34.41 291 SER A CA 1
ATOM 1997 C C . SER A 1 291 ? 21.966 32.308 0.325 1.00 34.41 291 SER A C 1
ATOM 1999 O O . SER A 1 291 ? 23.041 32.785 -0.041 1.00 34.41 291 SER A O 1
ATOM 2001 N N . GLY A 1 292 ? 21.039 31.873 -0.535 1.00 34.44 292 GLY A N 1
ATOM 2002 C CA . GLY A 1 292 ? 21.135 32.025 -1.990 1.00 34.44 292 GLY A CA 1
ATOM 2003 C C . GLY A 1 292 ? 21.143 33.492 -2.442 1.00 34.44 292 GLY A C 1
ATOM 2004 O O . GLY A 1 292 ? 20.682 34.387 -1.734 1.00 34.44 292 GLY A O 1
ATOM 2005 N N . THR A 1 293 ? 21.683 33.746 -3.633 1.00 30.30 293 THR A N 1
ATOM 2006 C CA . THR A 1 293 ? 21.772 35.083 -4.240 1.00 30.30 293 THR A CA 1
ATOM 2007 C C . THR A 1 293 ? 20.395 35.632 -4.623 1.00 30.30 293 THR A C 1
ATOM 2009 O O . THR A 1 293 ? 19.662 34.994 -5.377 1.00 30.30 293 THR A O 1
ATOM 2012 N N . SER A 1 294 ? 20.068 36.834 -4.145 1.00 31.89 294 SER A N 1
ATOM 2013 C CA . SER A 1 294 ? 18.836 37.565 -4.467 1.00 31.89 294 SER A CA 1
ATOM 2014 C C . SER A 1 294 ? 18.760 37.986 -5.941 1.00 31.89 294 SER A C 1
ATOM 2016 O O . SER A 1 294 ? 19.762 38.389 -6.532 1.00 31.89 294 SER A O 1
ATOM 2018 N N . GLY A 1 295 ? 17.551 37.962 -6.512 1.00 35.31 295 GLY A N 1
ATOM 2019 C CA . GLY A 1 295 ? 17.252 38.592 -7.802 1.00 35.31 295 GLY A CA 1
ATOM 2020 C C . GLY A 1 295 ? 17.407 40.119 -7.754 1.00 35.31 295 GLY A C 1
ATOM 2021 O O . GLY A 1 295 ? 17.287 40.739 -6.698 1.00 35.31 295 GLY A O 1
ATOM 2022 N N . THR A 1 296 ? 17.694 40.731 -8.902 1.00 31.31 296 THR A N 1
ATOM 2023 C CA . THR A 1 296 ? 17.893 42.182 -9.043 1.00 31.31 296 THR A CA 1
ATOM 2024 C C . THR A 1 296 ? 16.601 42.966 -8.794 1.00 31.31 296 THR A C 1
ATOM 2026 O O . THR A 1 296 ? 15.579 42.684 -9.417 1.00 31.31 296 THR A O 1
ATOM 2029 N N . SER A 1 297 ? 16.661 43.979 -7.928 1.00 31.73 297 SER A N 1
ATOM 2030 C CA . SER A 1 297 ? 15.548 44.876 -7.590 1.00 31.73 297 SER A CA 1
ATOM 2031 C C . SER A 1 297 ? 15.074 45.718 -8.784 1.00 31.73 297 SER A C 1
ATOM 2033 O O . SER A 1 297 ? 15.891 46.266 -9.524 1.00 31.73 297 SER A O 1
ATOM 2035 N N . GLY A 1 298 ? 13.754 45.884 -8.934 1.00 35.03 298 GLY A N 1
ATOM 2036 C CA . GLY A 1 298 ? 13.163 46.912 -9.799 1.00 35.03 298 GLY A CA 1
ATOM 2037 C C . GLY A 1 298 ? 13.389 48.326 -9.242 1.00 35.03 298 GLY A C 1
ATOM 2038 O O . GLY A 1 298 ? 13.562 48.502 -8.036 1.00 35.03 298 GLY A O 1
ATOM 2039 N N . ALA A 1 299 ? 13.420 49.335 -10.117 1.00 31.55 299 ALA A N 1
ATOM 2040 C CA . ALA A 1 299 ? 13.692 50.726 -9.747 1.00 31.55 299 ALA A CA 1
ATOM 2041 C C . ALA A 1 299 ? 12.602 51.328 -8.835 1.00 31.55 299 ALA A C 1
ATOM 2043 O O . ALA A 1 299 ? 11.409 51.139 -9.068 1.00 31.55 299 ALA A O 1
ATOM 2044 N N . SER A 1 300 ? 13.021 52.087 -7.817 1.00 31.94 300 SER A N 1
ATOM 2045 C CA . SER A 1 300 ? 12.143 52.754 -6.848 1.00 31.94 300 SER A CA 1
ATOM 2046 C C . SER A 1 300 ? 11.278 53.849 -7.485 1.00 31.94 300 SER A C 1
ATOM 2048 O O . SER A 1 300 ? 11.792 54.721 -8.186 1.00 31.94 300 SER A O 1
ATOM 2050 N N . GLY A 1 301 ? 9.977 53.858 -7.175 1.00 33.69 301 GLY A N 1
ATOM 2051 C CA . GLY A 1 301 ? 9.095 55.003 -7.419 1.00 33.69 301 GLY A CA 1
ATOM 2052 C C . GLY A 1 301 ? 9.358 56.147 -6.430 1.00 33.69 301 GLY A C 1
ATOM 2053 O O . GLY A 1 301 ? 9.744 55.920 -5.284 1.00 33.69 301 GLY A O 1
ATOM 2054 N N . THR A 1 302 ? 9.166 57.388 -6.875 1.00 31.52 302 THR A N 1
ATOM 2055 C CA . THR A 1 302 ? 9.337 58.605 -6.065 1.00 31.52 302 THR A CA 1
ATOM 2056 C C . THR A 1 302 ? 8.221 58.763 -5.029 1.00 31.52 302 THR A C 1
ATOM 2058 O O . THR A 1 302 ? 7.051 58.549 -5.334 1.00 31.52 302 THR A O 1
ATOM 2061 N N . SER A 1 303 ? 8.580 59.185 -3.817 1.00 31.14 303 SER A N 1
ATOM 2062 C CA . SER A 1 303 ? 7.690 59.348 -2.660 1.00 31.14 303 SER A CA 1
ATOM 2063 C C . SER A 1 303 ? 6.664 60.478 -2.823 1.00 31.14 303 SER A C 1
ATOM 2065 O O . SER A 1 303 ? 7.048 61.638 -2.983 1.00 31.14 303 SER A O 1
ATOM 2067 N N . GLY A 1 304 ? 5.376 60.142 -2.699 1.00 31.53 304 GLY A N 1
ATOM 2068 C CA . GLY A 1 304 ? 4.273 61.077 -2.457 1.00 31.53 304 GLY A CA 1
ATOM 2069 C C . GLY A 1 304 ? 3.956 61.186 -0.960 1.00 31.53 304 GLY A C 1
ATOM 2070 O O . GLY A 1 304 ? 4.031 60.192 -0.240 1.00 31.53 304 GLY A O 1
ATOM 2071 N N . GLY A 1 305 ? 3.661 62.404 -0.500 1.00 32.06 305 GLY A N 1
ATOM 2072 C CA . GLY A 1 305 ? 3.319 62.724 0.888 1.00 32.06 305 GLY A CA 1
ATOM 2073 C C . GLY A 1 305 ? 1.971 62.158 1.343 1.00 32.06 305 GLY A C 1
ATOM 2074 O O . GLY A 1 305 ? 1.149 61.744 0.531 1.00 32.06 305 GLY A O 1
ATOM 2075 N N . SER A 1 306 ? 1.813 62.140 2.664 1.00 44.25 306 SER A N 1
ATOM 2076 C CA . SER A 1 306 ? 0.764 61.512 3.466 1.00 44.25 306 SER A CA 1
ATOM 2077 C C . SER A 1 306 ? -0.676 61.716 2.977 1.00 44.25 306 SER A C 1
ATOM 2079 O O . SER A 1 306 ? -1.023 62.782 2.477 1.00 44.25 306 SER A O 1
ATOM 2081 N N . ASP A 1 307 ? -1.492 60.692 3.253 1.00 38.50 307 ASP A N 1
ATOM 2082 C CA . ASP A 1 307 ? -2.962 60.622 3.182 1.00 38.50 307 ASP A CA 1
ATOM 2083 C C . ASP A 1 307 ? -3.568 60.026 1.896 1.00 38.50 307 ASP A C 1
ATOM 2085 O O . ASP A 1 307 ? -4.277 60.693 1.152 1.00 38.50 307 ASP A O 1
ATOM 2089 N N . ALA A 1 308 ? -3.335 58.726 1.672 1.00 33.84 308 ALA A N 1
ATOM 2090 C CA . ALA A 1 308 ? -4.319 57.760 1.149 1.00 33.84 308 ALA A CA 1
ATOM 2091 C C . ALA A 1 308 ? -3.684 56.360 1.057 1.00 33.84 308 ALA A C 1
ATOM 2093 O O . ALA A 1 308 ? -2.581 56.196 0.538 1.00 33.84 308 ALA A O 1
ATOM 2094 N N . SER A 1 309 ? -4.385 55.329 1.530 1.00 33.78 309 SER A N 1
ATOM 2095 C CA . SER A 1 309 ? -4.030 53.922 1.319 1.00 33.78 309 SER A CA 1
ATOM 2096 C C . SER A 1 309 ? -4.100 53.596 -0.181 1.00 33.78 309 SER A C 1
ATOM 2098 O O . SER A 1 309 ? -5.186 53.473 -0.743 1.00 33.78 309 SER A O 1
ATOM 2100 N N . GLY A 1 310 ? -2.944 53.491 -0.842 1.00 31.86 310 GLY A N 1
ATOM 2101 C CA . GLY A 1 310 ? -2.840 53.063 -2.240 1.00 31.86 310 GLY A CA 1
ATOM 2102 C C . GLY A 1 310 ? -3.122 51.565 -2.399 1.00 31.86 310 GLY A C 1
ATOM 2103 O O . GLY A 1 310 ? -2.708 50.760 -1.566 1.00 31.86 310 GLY A O 1
ATOM 2104 N N . ALA A 1 311 ? -3.843 51.207 -3.462 1.00 33.25 311 ALA A N 1
ATOM 2105 C CA . ALA A 1 311 ? -4.228 49.841 -3.806 1.00 33.25 311 ALA A CA 1
ATOM 2106 C C . ALA A 1 311 ? -3.022 48.888 -3.932 1.00 33.25 311 ALA A C 1
ATOM 2108 O O . ALA A 1 311 ? -1.960 49.270 -4.426 1.00 33.25 311 ALA A O 1
ATOM 2109 N N . SER A 1 312 ? -3.207 47.634 -3.508 1.00 34.78 312 SER A N 1
ATOM 2110 C CA . SER A 1 312 ? -2.255 46.542 -3.728 1.00 34.78 312 SER A CA 1
ATOM 2111 C C . SER A 1 312 ? -2.015 46.348 -5.229 1.00 34.78 312 SER A C 1
ATOM 2113 O O . SER A 1 312 ? -2.970 46.203 -5.988 1.00 34.78 312 SER A O 1
ATOM 2115 N N . GLY A 1 313 ? -0.749 46.368 -5.656 1.00 31.69 313 GLY A N 1
ATOM 2116 C CA . GLY A 1 313 ? -0.371 46.144 -7.053 1.00 31.69 313 GLY A CA 1
ATOM 2117 C C . GLY A 1 313 ? -0.688 44.722 -7.523 1.00 31.69 313 GLY A C 1
ATOM 2118 O O . GLY A 1 313 ? -0.593 43.767 -6.751 1.00 31.69 313 GLY A O 1
ATOM 2119 N N . GLU A 1 314 ? -1.061 44.590 -8.796 1.00 31.91 314 GLU A N 1
ATOM 2120 C CA . GLU A 1 314 ? -1.301 43.309 -9.461 1.00 31.91 314 GLU A CA 1
ATOM 2121 C C . GLU A 1 314 ? -0.047 42.422 -9.423 1.00 31.91 314 GLU A C 1
ATOM 2123 O O . GLU A 1 314 ? 1.075 42.874 -9.668 1.00 31.91 314 GLU A O 1
ATOM 2128 N N . SER A 1 315 ? -0.236 41.140 -9.103 1.00 34.44 315 SER A N 1
ATOM 2129 C CA . SER A 1 315 ? 0.837 40.146 -9.149 1.00 34.44 315 SER A CA 1
ATOM 2130 C C . SER A 1 315 ? 1.350 40.010 -10.584 1.00 34.44 315 SER A C 1
ATOM 2132 O O . SER A 1 315 ? 0.580 39.728 -11.501 1.00 34.44 315 SER A O 1
ATOM 2134 N N . GLY A 1 316 ? 2.653 40.226 -10.779 1.00 29.98 316 GLY A N 1
ATOM 2135 C CA . GLY A 1 316 ? 3.301 40.070 -12.079 1.00 29.98 316 GLY A CA 1
ATOM 2136 C C . GLY A 1 316 ? 3.145 38.647 -12.616 1.00 29.98 316 GLY A C 1
ATOM 2137 O O . GLY A 1 316 ? 3.246 37.679 -11.862 1.00 29.98 316 GLY A O 1
ATOM 2138 N N . ALA A 1 317 ? 2.895 38.531 -13.921 1.00 34.28 317 ALA A N 1
ATOM 2139 C CA . ALA A 1 317 ? 2.774 37.255 -14.615 1.00 34.28 317 ALA A CA 1
ATOM 2140 C C . ALA A 1 317 ? 3.986 36.352 -14.328 1.00 34.28 317 ALA A C 1
ATOM 2142 O O . ALA A 1 317 ? 5.137 36.773 -14.480 1.00 34.28 317 ALA A O 1
ATOM 2143 N N . SER A 1 318 ? 3.714 35.110 -13.921 1.00 38.31 318 SER A N 1
ATOM 2144 C CA . SER A 1 318 ? 4.724 34.071 -13.740 1.00 38.31 318 SER A CA 1
ATOM 2145 C C . SER A 1 318 ? 5.537 33.925 -15.024 1.00 38.31 318 SER A C 1
ATOM 2147 O O . SER A 1 318 ? 4.982 33.715 -16.103 1.00 38.31 318 SER A O 1
ATOM 2149 N N . GLY A 1 319 ? 6.858 34.072 -14.911 1.00 30.66 319 GLY A N 1
ATOM 2150 C CA . GLY A 1 319 ? 7.765 33.883 -16.033 1.00 30.66 319 GLY A CA 1
ATOM 2151 C C . GLY A 1 319 ? 7.590 32.485 -16.616 1.00 30.66 319 GLY A C 1
ATOM 2152 O O . GLY A 1 319 ? 7.632 31.496 -15.888 1.00 30.66 319 GLY A O 1
ATOM 2153 N N . THR A 1 320 ? 7.398 32.409 -17.930 1.00 34.59 320 THR A N 1
ATOM 2154 C CA . THR A 1 320 ? 7.452 31.156 -18.681 1.00 34.59 320 THR A CA 1
ATOM 2155 C C . THR A 1 320 ? 8.828 30.532 -18.464 1.00 34.59 320 THR A C 1
ATOM 2157 O O . THR A 1 320 ? 9.835 31.054 -18.958 1.00 34.59 320 THR A O 1
ATOM 2160 N N . SER A 1 321 ? 8.890 29.443 -17.699 1.00 39.09 321 SER A N 1
ATOM 2161 C CA . SER A 1 321 ? 10.069 28.589 -17.651 1.00 39.09 321 SER A CA 1
ATOM 2162 C C . SER A 1 321 ? 10.356 28.116 -19.073 1.00 39.09 321 SER A C 1
ATOM 2164 O O . SER A 1 321 ? 9.477 27.641 -19.789 1.00 39.09 321 SER A O 1
ATOM 2166 N N . ARG A 1 322 ? 11.596 28.321 -19.518 1.00 34.75 322 ARG A N 1
ATOM 2167 C CA . ARG A 1 322 ? 12.071 27.801 -20.797 1.00 34.75 322 ARG A CA 1
ATOM 2168 C C . ARG A 1 322 ? 11.992 26.279 -20.734 1.00 34.75 322 ARG A C 1
ATOM 2170 O O . ARG A 1 322 ? 12.767 25.673 -19.998 1.00 34.75 322 ARG A O 1
ATOM 2177 N N . GLU A 1 323 ? 11.103 25.684 -21.522 1.00 41.47 323 GLU A N 1
ATOM 2178 C CA . GLU A 1 323 ? 11.195 24.285 -21.937 1.00 41.47 323 GLU A CA 1
ATOM 2179 C C . GLU A 1 323 ? 12.551 24.087 -22.625 1.00 41.47 323 GLU A C 1
ATOM 2181 O O . GLU A 1 323 ? 12.741 24.377 -23.805 1.00 41.47 323 GLU A O 1
ATOM 2186 N N . SER A 1 324 ? 13.539 23.661 -21.848 1.00 44.56 324 SER A N 1
ATOM 2187 C CA . SER A 1 324 ? 14.786 23.117 -22.368 1.00 44.56 324 SER A CA 1
ATOM 2188 C C . SER A 1 324 ? 14.553 21.615 -22.387 1.00 44.56 324 SER A C 1
ATOM 2190 O O . SER A 1 324 ? 14.399 21.022 -21.323 1.00 44.56 324 SER A O 1
ATOM 2192 N N . GLY A 1 325 ? 14.385 21.042 -23.582 1.00 43.16 325 GLY A N 1
ATOM 2193 C CA . GLY A 1 325 ? 14.004 19.641 -23.769 1.00 43.16 325 GLY A CA 1
ATOM 2194 C C . GLY A 1 325 ? 14.816 18.713 -22.868 1.00 43.16 325 GLY A C 1
ATOM 2195 O O . GLY A 1 325 ? 16.041 18.793 -22.844 1.00 43.16 325 GLY A O 1
ATOM 2196 N N . ALA A 1 326 ? 14.120 17.877 -22.099 1.00 47.09 326 ALA A N 1
ATOM 2197 C CA . ALA A 1 326 ? 14.710 16.964 -21.132 1.00 47.09 326 ALA A CA 1
ATOM 2198 C C . ALA A 1 326 ? 15.580 15.916 -21.848 1.00 47.09 326 ALA A C 1
ATOM 2200 O O . ALA A 1 326 ? 15.105 14.856 -22.246 1.00 47.09 326 ALA A O 1
ATOM 2201 N N . SER A 1 327 ? 16.856 16.228 -22.066 1.00 58.66 327 SER A N 1
ATOM 2202 C CA . SER A 1 327 ? 17.836 15.295 -22.612 1.00 58.66 327 SER A CA 1
ATOM 2203 C C . SER A 1 327 ? 18.754 14.829 -21.488 1.00 58.66 327 SER A C 1
ATOM 2205 O O . SER A 1 327 ? 19.641 15.568 -21.077 1.00 58.66 327 SER A O 1
ATOM 2207 N N . GLY A 1 328 ? 18.535 13.610 -21.000 1.00 82.50 328 GLY A N 1
ATOM 2208 C CA . GLY A 1 328 ? 19.374 12.949 -20.001 1.00 82.50 328 GLY A CA 1
ATOM 2209 C C . GLY A 1 328 ? 18.884 11.516 -19.747 1.00 82.50 328 GLY A C 1
ATOM 2210 O O . GLY A 1 328 ? 17.719 11.224 -20.032 1.00 82.50 328 GLY A O 1
ATOM 2211 N N . PRO A 1 329 ? 19.720 10.596 -19.233 1.00 88.88 329 PRO A N 1
ATOM 2212 C CA . PRO A 1 329 ? 19.342 9.193 -19.033 1.00 88.88 329 PRO A CA 1
ATOM 2213 C C . PRO A 1 329 ? 18.125 8.996 -18.133 1.00 88.88 329 PRO A C 1
ATOM 2215 O O . PRO A 1 329 ? 17.300 8.140 -18.423 1.00 88.88 329 PRO A O 1
ATOM 2218 N N . LEU A 1 330 ? 17.951 9.830 -17.104 1.00 93.94 330 LEU A N 1
ATOM 2219 C CA . LEU A 1 330 ? 16.769 9.773 -16.238 1.00 93.94 330 LEU A CA 1
ATOM 2220 C C . LEU A 1 330 ? 15.482 10.185 -16.960 1.00 93.94 330 LEU A C 1
ATOM 2222 O O . LEU A 1 330 ? 14.435 9.600 -16.711 1.00 93.94 330 LEU A O 1
ATOM 2226 N N . ALA A 1 331 ? 15.552 11.151 -17.880 1.00 92.88 331 ALA A N 1
ATOM 2227 C CA . ALA A 1 331 ? 14.402 11.539 -18.693 1.00 92.88 331 ALA A CA 1
ATOM 2228 C C . ALA A 1 331 ? 14.034 10.440 -19.702 1.00 92.88 331 ALA A C 1
ATOM 2230 O O . ALA A 1 331 ? 12.855 10.179 -19.924 1.00 92.88 331 ALA A O 1
ATOM 2231 N N . ALA A 1 332 ? 15.036 9.766 -20.278 1.00 94.75 332 ALA A N 1
ATOM 2232 C CA . ALA A 1 332 ? 14.814 8.609 -21.141 1.00 94.75 332 ALA A CA 1
ATOM 2233 C C . ALA A 1 332 ? 14.210 7.428 -20.361 1.00 94.75 332 ALA A C 1
ATOM 2235 O O . ALA A 1 332 ? 13.235 6.839 -20.818 1.00 94.75 332 ALA A O 1
ATOM 2236 N N . LEU A 1 333 ? 14.731 7.145 -19.162 1.00 96.75 333 LEU A N 1
ATOM 2237 C CA . LEU A 1 333 ? 14.193 6.129 -18.257 1.00 96.75 333 LEU A CA 1
ATOM 2238 C C . LEU A 1 333 ? 12.746 6.445 -17.852 1.00 96.75 333 LEU A C 1
ATOM 2240 O O . LEU A 1 333 ? 11.892 5.567 -17.915 1.00 96.75 333 LEU A O 1
ATOM 2244 N N . ALA A 1 334 ? 12.449 7.699 -17.494 1.00 98.06 334 ALA A N 1
ATOM 2245 C CA . ALA A 1 334 ? 11.085 8.146 -17.209 1.00 98.06 334 ALA A CA 1
ATOM 2246 C C . ALA A 1 334 ? 10.161 7.942 -18.410 1.00 98.06 334 ALA A C 1
ATOM 2248 O O . ALA A 1 334 ? 9.077 7.400 -18.249 1.00 98.06 334 ALA A O 1
ATOM 2249 N N . ALA A 1 335 ? 10.597 8.310 -19.618 1.00 98.06 335 ALA A N 1
ATOM 2250 C CA . ALA A 1 335 ? 9.798 8.127 -20.825 1.00 98.06 335 ALA A CA 1
ATOM 2251 C C . ALA A 1 335 ? 9.515 6.644 -21.132 1.00 98.06 335 ALA A C 1
ATOM 2253 O O . ALA A 1 335 ? 8.413 6.317 -21.567 1.00 98.06 335 ALA A O 1
ATOM 2254 N N . GLU A 1 336 ? 10.481 5.753 -20.898 1.00 98.38 336 GLU A N 1
ATOM 2255 C CA . GLU A 1 336 ? 10.304 4.305 -21.063 1.00 98.38 336 GLU A CA 1
ATOM 2256 C C . GLU A 1 336 ? 9.309 3.734 -20.042 1.00 98.38 336 GLU A C 1
ATOM 2258 O O . GLU A 1 336 ? 8.368 3.032 -20.420 1.00 98.38 336 GLU A O 1
ATOM 2263 N N . VAL A 1 337 ? 9.462 4.102 -18.766 1.00 98.81 337 VAL A N 1
ATOM 2264 C CA . VAL A 1 337 ? 8.536 3.712 -17.692 1.00 98.81 337 VAL A CA 1
ATOM 2265 C C . VAL A 1 337 ? 7.128 4.253 -17.964 1.00 98.81 337 VAL A C 1
ATOM 2267 O O . VAL A 1 337 ? 6.164 3.490 -17.947 1.00 98.81 337 VAL A O 1
ATOM 2270 N N . ASP A 1 338 ? 7.001 5.538 -18.300 1.00 98.81 338 ASP A N 1
ATOM 2271 C CA . ASP A 1 338 ? 5.735 6.197 -18.635 1.00 98.81 338 ASP A CA 1
ATOM 2272 C C . ASP A 1 338 ? 5.027 5.527 -19.818 1.00 98.81 338 ASP A C 1
ATOM 2274 O O . ASP A 1 338 ? 3.807 5.357 -19.798 1.00 98.81 338 ASP A O 1
ATOM 2278 N N . ALA A 1 339 ? 5.776 5.135 -20.854 1.00 98.69 339 ALA A N 1
ATOM 2279 C CA . ALA A 1 339 ? 5.214 4.459 -22.018 1.00 98.69 339 ALA A CA 1
ATOM 2280 C C . ALA A 1 339 ? 4.596 3.109 -21.635 1.00 98.69 339 ALA A C 1
ATOM 2282 O O . ALA A 1 339 ? 3.478 2.802 -22.060 1.00 98.69 339 ALA A O 1
ATOM 2283 N N . ARG A 1 340 ? 5.277 2.328 -20.785 1.00 98.62 340 ARG A N 1
ATOM 2284 C CA . ARG A 1 340 ? 4.735 1.053 -20.305 1.00 98.62 340 ARG A CA 1
ATOM 2285 C C . ARG A 1 340 ? 3.540 1.248 -19.369 1.00 98.62 340 ARG A C 1
ATOM 2287 O O . ARG A 1 340 ? 2.543 0.537 -19.483 1.00 98.62 340 ARG A O 1
ATOM 2294 N N . LEU A 1 341 ? 3.593 2.238 -18.484 1.00 98.75 341 LEU A N 1
ATOM 2295 C CA . LEU A 1 341 ? 2.464 2.576 -17.616 1.00 98.75 341 LEU A CA 1
ATOM 2296 C C . LEU A 1 341 ? 1.228 2.990 -18.422 1.00 98.75 341 LEU A C 1
ATOM 2298 O O . LEU A 1 341 ? 0.118 2.568 -18.096 1.00 98.75 341 LEU A O 1
ATOM 2302 N N . ALA A 1 342 ? 1.407 3.768 -19.492 1.00 98.62 342 ALA A N 1
ATOM 2303 C CA . ALA A 1 342 ? 0.320 4.175 -20.377 1.00 98.62 342 ALA A CA 1
ATOM 2304 C C . ALA A 1 342 ? -0.336 2.976 -21.081 1.00 98.62 342 ALA A C 1
ATOM 2306 O O . ALA A 1 342 ? -1.564 2.908 -21.147 1.00 98.62 342 ALA A O 1
ATOM 2307 N N . GLU A 1 343 ? 0.460 2.013 -21.553 1.00 98.44 343 GLU A N 1
ATOM 2308 C CA . GLU A 1 343 ? -0.036 0.758 -22.129 1.00 98.44 343 GLU A CA 1
ATOM 2309 C C . GLU A 1 343 ? -0.895 -0.027 -21.124 1.00 98.44 343 GLU A C 1
ATOM 2311 O O . GLU A 1 343 ? -2.021 -0.426 -21.434 1.00 98.44 343 GLU A O 1
ATOM 2316 N N . TRP A 1 344 ? -0.409 -0.200 -19.892 1.00 98.44 344 TRP A N 1
ATOM 2317 C CA . TRP A 1 344 ? -1.163 -0.902 -18.854 1.00 98.44 344 TRP A CA 1
ATOM 2318 C C . TRP A 1 344 ? -2.430 -0.155 -18.437 1.00 98.44 344 TRP A C 1
ATOM 2320 O O . TRP A 1 344 ? -3.481 -0.786 -18.321 1.00 98.44 344 TRP A O 1
ATOM 2330 N N . CYS A 1 345 ? -2.389 1.171 -18.286 1.00 98.25 345 CYS A N 1
ATOM 2331 C CA . CYS A 1 345 ? -3.589 1.966 -18.004 1.00 98.25 345 CYS A CA 1
ATOM 2332 C C . CYS A 1 345 ? -4.637 1.805 -19.115 1.00 98.25 345 CYS A C 1
ATOM 2334 O O . CYS A 1 345 ? -5.803 1.530 -18.831 1.00 98.25 345 CYS A O 1
ATOM 2336 N N . ALA A 1 346 ? -4.217 1.886 -20.382 1.00 97.81 346 ALA A N 1
ATOM 2337 C CA . ALA A 1 346 ? -5.103 1.734 -21.534 1.00 97.81 346 ALA A CA 1
ATOM 2338 C C . ALA A 1 346 ? -5.762 0.346 -21.616 1.00 97.81 346 ALA A C 1
ATOM 2340 O O . ALA A 1 346 ? -6.852 0.219 -22.174 1.00 97.81 346 ALA A O 1
ATOM 2341 N N . SER A 1 347 ? -5.137 -0.688 -21.043 1.00 98.12 347 SER A N 1
ATOM 2342 C CA . SER A 1 347 ? -5.722 -2.033 -20.989 1.00 98.12 347 SER A CA 1
ATOM 2343 C C . SER A 1 347 ? -6.938 -2.143 -20.064 1.00 98.12 347 SER A C 1
ATOM 2345 O O . SER A 1 347 ? -7.737 -3.065 -20.215 1.00 98.12 347 SER A O 1
ATOM 2347 N N . GLY A 1 348 ? -7.073 -1.242 -19.084 1.00 97.81 348 GLY A N 1
ATOM 2348 C CA . GLY A 1 348 ? -8.115 -1.332 -18.064 1.00 97.81 348 GLY A CA 1
ATOM 2349 C C . GLY A 1 348 ? -8.015 -2.576 -17.171 1.00 97.81 348 GLY A C 1
ATOM 2350 O O . GLY A 1 348 ? -9.023 -2.975 -16.584 1.00 97.81 348 GLY A O 1
ATOM 2351 N N . ALA A 1 349 ? -6.831 -3.202 -17.084 1.00 98.12 349 ALA A N 1
ATOM 2352 C CA . ALA A 1 349 ? -6.604 -4.450 -16.357 1.00 98.12 349 ALA A CA 1
ATOM 2353 C C . ALA A 1 349 ? -7.239 -4.450 -14.959 1.00 98.12 349 ALA A C 1
ATOM 2355 O O . ALA A 1 349 ? -7.210 -3.452 -14.237 1.00 98.12 349 ALA A O 1
ATOM 2356 N N . LEU A 1 350 ? -7.820 -5.587 -14.577 1.00 98.25 350 LEU A N 1
ATOM 2357 C CA . LEU A 1 350 ? -8.431 -5.746 -13.261 1.00 98.25 350 LEU A CA 1
ATOM 2358 C C . LEU A 1 350 ? -7.359 -5.836 -12.178 1.00 98.25 350 LEU A C 1
ATOM 2360 O O . LEU A 1 350 ? -6.294 -6.431 -12.382 1.00 98.25 350 LEU A O 1
ATOM 2364 N N . VAL A 1 351 ? -7.677 -5.259 -11.025 1.00 97.94 351 VAL A N 1
ATOM 2365 C CA . VAL A 1 351 ? -6.857 -5.285 -9.821 1.00 97.94 351 VAL A CA 1
ATOM 2366 C C . VAL A 1 351 ? -7.662 -5.935 -8.704 1.00 97.94 351 VAL A C 1
ATOM 2368 O O . VAL A 1 351 ? -8.798 -5.556 -8.431 1.00 97.94 351 VAL A O 1
ATOM 2371 N N . GLU A 1 352 ? -7.060 -6.922 -8.051 1.00 95.25 352 GLU A N 1
ATOM 2372 C CA . GLU A 1 352 ? -7.666 -7.662 -6.951 1.00 95.25 352 GLU A CA 1
ATOM 2373 C C . GLU A 1 352 ? -6.713 -7.700 -5.758 1.00 95.25 352 GLU A C 1
ATOM 2375 O O . GLU A 1 352 ? -5.519 -7.956 -5.912 1.00 95.25 352 GLU A O 1
ATOM 2380 N N . VAL A 1 353 ? -7.247 -7.518 -4.551 1.00 94.38 353 VAL A N 1
ATOM 2381 C CA . VAL A 1 353 ? -6.533 -7.822 -3.307 1.00 94.38 353 VAL A CA 1
ATOM 2382 C C . VAL A 1 353 ? -7.113 -9.111 -2.754 1.00 94.38 353 VAL A C 1
ATOM 2384 O O . VAL A 1 353 ? -8.246 -9.146 -2.274 1.00 94.38 353 VAL A O 1
ATOM 2387 N N . ARG A 1 354 ? -6.344 -10.196 -2.841 1.00 88.81 354 ARG A N 1
ATOM 2388 C CA . ARG A 1 354 ? -6.755 -11.501 -2.319 1.00 88.81 354 ARG A CA 1
ATOM 2389 C C . ARG A 1 354 ? -6.229 -11.675 -0.906 1.00 88.81 354 ARG A C 1
ATOM 2391 O O . ARG A 1 354 ? -5.053 -11.433 -0.651 1.00 88.81 354 ARG A O 1
ATOM 2398 N N . GLN A 1 355 ? -7.102 -12.097 -0.001 1.00 86.06 355 GLN A N 1
ATOM 2399 C CA . GLN A 1 355 ? -6.701 -12.583 1.315 1.00 86.06 355 GLN A CA 1
ATOM 2400 C C . GLN A 1 355 ? -6.337 -14.062 1.202 1.00 86.06 355 GLN A C 1
ATOM 2402 O O . GLN A 1 355 ? -7.059 -14.835 0.569 1.00 86.06 355 GLN A O 1
ATOM 2407 N N . ASP A 1 356 ? -5.212 -14.448 1.796 1.00 79.69 356 ASP A N 1
ATOM 2408 C CA . ASP A 1 356 ? -4.791 -15.844 1.816 1.00 79.69 356 ASP A CA 1
ATOM 2409 C C . ASP A 1 356 ? -5.670 -16.627 2.806 1.00 79.69 356 ASP A C 1
ATOM 2411 O O . ASP A 1 356 ? -5.681 -16.353 4.009 1.00 79.69 356 ASP A O 1
ATOM 2415 N N . GLY A 1 357 ? -6.396 -17.629 2.304 1.00 71.06 357 GLY A N 1
ATOM 2416 C CA . GLY A 1 357 ? -7.289 -18.464 3.113 1.00 71.06 357 GLY A CA 1
ATOM 2417 C C . GLY A 1 357 ? -8.622 -17.789 3.457 1.00 71.06 357 GLY A C 1
ATOM 2418 O O . GLY A 1 357 ? -9.135 -16.965 2.707 1.00 71.06 357 GLY A O 1
ATOM 2419 N N . ASP A 1 358 ? -9.215 -18.179 4.582 1.00 63.38 358 ASP A N 1
ATOM 2420 C CA . ASP A 1 358 ? -10.473 -17.642 5.123 1.00 63.38 358 ASP A CA 1
ATOM 2421 C C . ASP A 1 358 ? -10.257 -16.530 6.173 1.00 63.38 358 ASP A C 1
ATOM 2423 O O . ASP A 1 358 ? -11.216 -15.998 6.744 1.00 63.38 358 ASP A O 1
ATOM 2427 N N . ALA A 1 359 ? -9.000 -16.144 6.410 1.00 68.94 359 ALA A N 1
ATOM 2428 C CA . ALA A 1 359 ? -8.608 -15.189 7.436 1.00 68.94 359 ALA A CA 1
ATOM 2429 C C . ALA A 1 359 ? -8.973 -13.744 7.049 1.00 68.94 359 ALA A C 1
ATOM 2431 O O . ALA A 1 359 ? -8.231 -13.049 6.355 1.00 68.94 359 ALA A O 1
ATOM 2432 N N . ARG A 1 360 ? -10.106 -13.252 7.566 1.00 83.81 360 ARG A N 1
ATOM 2433 C CA . ARG A 1 360 ? -10.503 -11.832 7.454 1.00 83.81 360 ARG A CA 1
ATOM 2434 C C . ARG A 1 360 ? -9.800 -10.910 8.460 1.00 83.81 360 ARG A C 1
ATOM 2436 O O . ARG A 1 360 ? -9.963 -9.692 8.389 1.00 83.81 360 ARG A O 1
ATOM 2443 N N . GLY A 1 361 ? -9.051 -11.489 9.397 1.00 90.81 361 GLY A N 1
ATOM 2444 C CA . GLY A 1 361 ? -8.336 -10.771 10.449 1.00 90.81 361 GLY A CA 1
ATOM 2445 C C . GLY A 1 361 ? -7.197 -9.898 9.920 1.00 90.81 361 GLY A C 1
ATOM 2446 O O . GLY A 1 361 ? -6.673 -10.103 8.820 1.00 90.81 361 GLY A O 1
ATOM 2447 N N . LEU A 1 362 ? -6.797 -8.913 10.718 1.00 91.81 362 LEU A N 1
ATOM 2448 C CA . LEU A 1 362 ? -5.734 -7.967 10.392 1.00 91.81 362 LEU A CA 1
ATOM 2449 C C . LEU A 1 362 ? -4.402 -8.657 10.051 1.00 91.81 362 LEU A C 1
ATOM 2451 O O . LEU A 1 362 ? -3.774 -8.267 9.067 1.00 91.81 362 LEU A O 1
ATOM 2455 N N . SER A 1 363 ? -4.011 -9.719 10.768 1.00 90.19 363 SER A N 1
ATOM 2456 C CA . SER A 1 363 ? -2.758 -10.451 10.502 1.00 90.19 363 SER A CA 1
ATOM 2457 C C . SER A 1 363 ? -2.782 -11.335 9.247 1.00 90.19 363 SER A C 1
ATOM 2459 O O . SER A 1 363 ? -1.740 -11.870 8.856 1.00 90.19 363 SER A O 1
ATOM 2461 N N . GLY A 1 364 ? -3.944 -11.485 8.600 1.00 88.94 364 GLY A N 1
ATOM 2462 C CA . GLY A 1 364 ? -4.085 -12.250 7.365 1.00 88.94 364 GLY A CA 1
ATOM 2463 C C . GLY A 1 364 ? -3.179 -11.705 6.260 1.00 88.94 364 GLY A C 1
ATOM 2464 O O . GLY A 1 364 ? -3.126 -10.496 6.021 1.00 88.94 364 GLY A O 1
ATOM 2465 N N . ARG A 1 365 ? -2.463 -12.595 5.565 1.00 89.94 365 ARG A N 1
ATOM 2466 C CA . ARG A 1 365 ? -1.658 -12.198 4.404 1.00 89.94 365 ARG A CA 1
ATOM 2467 C C . ARG A 1 365 ? -2.572 -11.753 3.273 1.00 89.94 365 ARG A C 1
ATOM 2469 O O . ARG A 1 365 ? -3.650 -12.311 3.062 1.00 89.94 365 ARG A O 1
ATOM 2476 N N . ARG A 1 366 ? -2.119 -10.729 2.560 1.00 92.31 366 ARG A N 1
ATOM 2477 C CA . ARG A 1 366 ? -2.827 -10.129 1.438 1.00 92.31 366 ARG A CA 1
ATOM 2478 C C . ARG A 1 366 ? -1.889 -10.053 0.250 1.00 92.31 366 ARG A C 1
ATOM 2480 O O . ARG A 1 366 ? -0.705 -9.747 0.400 1.00 92.31 366 ARG A O 1
ATOM 2487 N N . THR A 1 367 ? -2.440 -10.350 -0.915 1.00 94.88 367 THR A N 1
ATOM 2488 C CA . THR A 1 367 ? -1.722 -10.355 -2.180 1.00 94.88 367 THR A CA 1
ATOM 2489 C C . THR A 1 367 ? -2.466 -9.463 -3.157 1.00 94.88 367 THR A C 1
ATOM 2491 O O . THR A 1 367 ? -3.575 -9.786 -3.588 1.00 94.88 367 THR A O 1
ATOM 2494 N N . TRP A 1 368 ? -1.841 -8.346 -3.518 1.00 97.25 368 TRP A N 1
ATOM 2495 C CA . TRP A 1 368 ? -2.261 -7.532 -4.647 1.00 97.25 368 TRP A CA 1
ATOM 2496 C C . TRP A 1 368 ? -1.966 -8.292 -5.938 1.00 97.25 368 TRP A C 1
ATOM 2498 O O . TRP A 1 368 ? -0.881 -8.848 -6.098 1.00 97.25 368 TRP A O 1
ATOM 2508 N N . THR A 1 369 ? -2.932 -8.355 -6.847 1.00 97.75 369 THR A N 1
ATOM 2509 C CA . THR A 1 369 ? -2.791 -8.981 -8.162 1.00 97.75 369 THR A CA 1
ATOM 2510 C C . THR A 1 369 ? -3.342 -8.056 -9.231 1.00 97.75 369 THR A C 1
ATOM 2512 O O . THR A 1 369 ? -4.474 -7.592 -9.122 1.00 97.75 369 THR A O 1
ATOM 2515 N N . CYS A 1 370 ? -2.565 -7.825 -10.287 1.00 98.38 370 CYS A N 1
ATOM 2516 C CA . CYS A 1 370 ? -3.018 -7.101 -11.467 1.00 98.38 370 CYS A CA 1
ATOM 2517 C C . CYS A 1 370 ? -2.974 -8.005 -12.697 1.00 98.38 370 CYS A C 1
ATOM 2519 O O . CYS A 1 370 ? -1.952 -8.624 -12.999 1.00 98.38 370 CYS A O 1
ATOM 2521 N N . HIS A 1 371 ? -4.092 -8.077 -13.415 1.00 97.94 371 HIS A N 1
ATOM 2522 C CA . HIS A 1 371 ? -4.272 -8.914 -14.601 1.00 97.94 371 HIS A CA 1
ATOM 2523 C C . HIS A 1 371 ? -3.807 -8.190 -15.871 1.00 97.94 371 HIS A C 1
ATOM 2525 O O . HIS A 1 371 ? -4.611 -7.887 -16.753 1.00 97.94 371 HIS A O 1
ATOM 2531 N N . LEU A 1 372 ? -2.510 -7.878 -15.933 1.00 97.00 372 LEU A N 1
ATOM 2532 C CA . LEU A 1 372 ? -1.898 -7.159 -17.053 1.00 97.00 372 LEU A CA 1
ATOM 2533 C C . LEU A 1 372 ? -2.015 -7.944 -18.378 1.00 97.00 372 LEU A C 1
ATOM 2535 O O . LEU A 1 372 ? -2.111 -9.176 -18.348 1.00 97.00 372 LEU A O 1
ATOM 2539 N N . PRO A 1 373 ? -1.938 -7.266 -19.543 1.00 93.31 373 PRO A N 1
ATOM 2540 C CA . PRO A 1 373 ? -2.037 -7.910 -20.859 1.00 93.31 373 PRO A CA 1
ATOM 2541 C C . PRO A 1 373 ? -1.062 -9.075 -21.079 1.00 93.31 373 PRO A C 1
ATOM 2543 O O . PRO A 1 373 ? -1.433 -10.080 -21.680 1.00 93.31 373 PRO A O 1
ATOM 2546 N N . ASP A 1 374 ? 0.158 -8.969 -20.545 1.00 90.69 374 ASP A N 1
ATOM 2547 C CA . ASP A 1 374 ? 1.211 -9.984 -20.721 1.00 90.69 374 ASP A CA 1
ATOM 2548 C C . ASP A 1 374 ? 1.168 -11.104 -19.670 1.00 90.69 374 ASP A C 1
ATOM 2550 O O . ASP A 1 374 ? 2.041 -11.972 -19.645 1.00 90.69 374 ASP A O 1
ATOM 2554 N N . GLY A 1 375 ? 0.184 -11.078 -18.771 1.00 94.81 375 GLY A N 1
ATOM 2555 C CA . GLY A 1 375 ? 0.043 -12.038 -17.684 1.00 94.81 375 GLY A CA 1
ATOM 2556 C C . GLY A 1 375 ? -0.192 -11.374 -16.333 1.00 94.81 375 GLY A C 1
ATOM 2557 O O . GLY A 1 375 ? 0.233 -10.248 -16.075 1.00 94.81 375 GLY A O 1
ATOM 2558 N N . ALA A 1 376 ? -0.876 -12.106 -15.453 1.00 96.81 376 ALA A N 1
ATOM 2559 C CA . ALA A 1 376 ? -1.135 -11.642 -14.099 1.00 96.81 376 ALA A CA 1
ATOM 2560 C C . ALA A 1 376 ? 0.165 -11.559 -13.287 1.00 96.81 376 ALA A C 1
ATOM 2562 O O . ALA A 1 376 ? 0.976 -12.484 -13.306 1.00 96.81 376 ALA A O 1
ATOM 2563 N N . VAL A 1 377 ? 0.324 -10.466 -12.546 1.00 97.44 377 VAL A N 1
ATOM 2564 C CA . VAL A 1 377 ? 1.433 -10.235 -11.617 1.00 97.44 377 VAL A CA 1
ATOM 2565 C C . VAL A 1 377 ? 0.881 -10.083 -10.207 1.00 97.44 377 VAL A C 1
ATOM 2567 O O . VAL A 1 377 ? -0.159 -9.453 -10.023 1.00 97.44 377 VAL A O 1
ATOM 2570 N N . SER A 1 378 ? 1.574 -10.650 -9.220 1.00 96.75 378 SER A N 1
ATOM 2571 C CA . SER A 1 378 ? 1.155 -10.622 -7.819 1.00 96.75 378 SER A CA 1
ATOM 2572 C C . SER A 1 378 ? 2.277 -10.130 -6.907 1.00 96.75 378 SER A C 1
ATOM 2574 O O . SER A 1 378 ? 3.428 -10.538 -7.064 1.00 96.75 378 SER A O 1
ATOM 2576 N N . ILE A 1 379 ? 1.932 -9.276 -5.942 1.00 95.69 379 ILE A N 1
ATOM 2577 C CA . ILE A 1 379 ? 2.839 -8.702 -4.940 1.00 95.69 379 ILE A CA 1
ATOM 2578 C C . ILE A 1 379 ? 2.170 -8.837 -3.561 1.00 95.69 379 ILE A C 1
ATOM 2580 O O . ILE A 1 379 ? 1.006 -8.453 -3.420 1.00 95.69 379 ILE A O 1
ATOM 2584 N N . PRO A 1 380 ? 2.850 -9.380 -2.532 1.00 94.25 380 PRO A N 1
ATOM 2585 C CA . PRO A 1 380 ? 2.346 -9.322 -1.163 1.00 94.25 380 PRO A CA 1
ATOM 2586 C C . PRO A 1 380 ? 2.158 -7.862 -0.745 1.00 94.25 380 PRO A C 1
ATOM 2588 O O . PRO A 1 380 ? 3.126 -7.106 -0.717 1.00 94.25 380 PRO A O 1
ATOM 2591 N N . CYS A 1 381 ? 0.927 -7.467 -0.435 1.00 94.00 381 CYS A N 1
ATOM 2592 C CA . CYS A 1 381 ? 0.611 -6.093 -0.071 1.00 94.00 381 CYS A CA 1
ATOM 2593 C C . CYS A 1 381 ? -0.606 -6.041 0.853 1.00 94.00 381 CYS A C 1
ATOM 2595 O O . CYS A 1 381 ? -1.644 -6.634 0.562 1.00 94.00 381 CYS A O 1
ATOM 2597 N N . GLY A 1 382 ? -0.457 -5.341 1.981 1.00 91.62 382 GLY A N 1
ATOM 2598 C CA . GLY A 1 382 ? -1.499 -5.154 2.992 1.00 91.62 382 GLY A CA 1
ATOM 2599 C C . GLY A 1 382 ? -2.333 -3.881 2.832 1.00 91.62 382 GLY A C 1
ATOM 2600 O O . GLY A 1 382 ? -3.256 -3.691 3.627 1.00 91.62 382 GLY A O 1
ATOM 2601 N N . GLY A 1 383 ? -2.003 -3.043 1.843 1.00 94.31 383 GLY A N 1
ATOM 2602 C CA . GLY A 1 383 ? -2.600 -1.731 1.618 1.00 94.31 383 GLY A CA 1
ATOM 2603 C C . GLY A 1 383 ? -3.956 -1.755 0.916 1.00 94.31 383 GLY A C 1
ATOM 2604 O O . GLY A 1 383 ? -4.608 -2.791 0.760 1.00 94.31 383 GLY A O 1
ATOM 2605 N N . THR A 1 384 ? -4.399 -0.571 0.499 1.00 97.19 384 THR A N 1
ATOM 2606 C CA . THR A 1 384 ? -5.642 -0.378 -0.262 1.00 97.19 384 THR A CA 1
ATOM 2607 C C . THR A 1 384 ? -5.334 -0.081 -1.721 1.00 97.19 384 THR A C 1
ATOM 2609 O O . THR A 1 384 ? -4.359 0.606 -2.008 1.00 97.19 384 THR A O 1
ATOM 2612 N N . HIS A 1 385 ? -6.178 -0.551 -2.639 1.00 98.06 385 HIS A N 1
ATOM 2613 C CA . HIS A 1 385 ? -5.928 -0.470 -4.077 1.00 98.06 385 HIS A CA 1
ATOM 2614 C C . HIS A 1 385 ? -7.196 -0.139 -4.860 1.00 98.06 385 HIS A C 1
ATOM 2616 O O . HIS A 1 385 ? -8.310 -0.349 -4.377 1.00 98.06 385 HIS A O 1
ATOM 2622 N N . VAL A 1 386 ? -7.016 0.400 -6.069 1.00 97.62 386 VAL A N 1
ATOM 2623 C CA . VAL A 1 386 ? -8.118 0.528 -7.032 1.00 97.62 386 VAL A CA 1
ATOM 2624 C C . VAL A 1 386 ? -8.554 -0.856 -7.509 1.00 97.62 386 VAL A C 1
ATOM 2626 O O . VAL A 1 386 ? -7.832 -1.836 -7.337 1.00 97.62 386 VAL A O 1
ATOM 2629 N N . SER A 1 387 ? -9.727 -0.937 -8.129 1.00 96.94 387 SER A N 1
ATOM 2630 C CA . SER A 1 387 ? -10.283 -2.204 -8.632 1.00 96.94 387 SER A CA 1
ATOM 2631 C C . SER A 1 387 ? -9.939 -2.479 -10.100 1.00 96.94 387 SER A C 1
ATOM 2633 O O . SER A 1 387 ? -10.027 -3.609 -10.582 1.00 96.94 387 SER A O 1
ATOM 2635 N N . SER A 1 388 ? -9.542 -1.443 -10.837 1.00 98.00 388 SER A N 1
ATOM 2636 C CA . SER A 1 388 ? -9.182 -1.544 -12.248 1.00 98.00 388 SER A CA 1
ATOM 2637 C C . SER A 1 388 ? -8.244 -0.416 -12.649 1.00 98.00 388 SER A C 1
ATOM 2639 O O . SER A 1 388 ? -8.359 0.714 -12.172 1.00 98.00 388 SER A O 1
ATOM 2641 N N . LEU A 1 389 ? -7.358 -0.699 -13.603 1.00 98.50 389 LEU A N 1
ATOM 2642 C CA . LEU A 1 389 ? -6.513 0.321 -14.212 1.00 98.50 389 LEU A CA 1
ATOM 2643 C C . LEU A 1 389 ? -7.303 1.314 -15.078 1.00 98.50 389 LEU A C 1
ATOM 2645 O O . LEU A 1 389 ? -6.795 2.391 -15.371 1.00 98.50 389 LEU A O 1
ATOM 2649 N N . ALA A 1 390 ? -8.562 1.009 -15.417 1.00 97.12 390 ALA A N 1
ATOM 2650 C CA . ALA A 1 390 ? -9.461 1.938 -16.105 1.00 97.12 390 ALA A CA 1
ATOM 2651 C C . ALA A 1 390 ? -9.819 3.162 -15.242 1.00 97.12 390 ALA A C 1
ATOM 2653 O O . ALA A 1 390 ? -10.339 4.155 -15.749 1.00 97.12 390 ALA A O 1
ATOM 2654 N N . GLU A 1 391 ? -9.542 3.106 -13.935 1.00 97.31 391 GLU A N 1
ATOM 2655 C CA . GLU A 1 391 ? -9.695 4.246 -13.038 1.00 97.31 391 GLU A CA 1
ATOM 2656 C C . GLU A 1 391 ? -8.636 5.336 -13.264 1.00 97.31 391 GLU A C 1
ATOM 2658 O O . GLU A 1 391 ? -8.839 6.463 -12.809 1.00 97.31 391 GLU A O 1
ATOM 2663 N N . PHE A 1 392 ? -7.537 5.042 -13.969 1.00 98.44 392 PHE A N 1
ATOM 2664 C CA . PHE A 1 392 ? -6.478 6.000 -14.278 1.00 98.44 392 PHE A CA 1
ATOM 2665 C C . PHE A 1 392 ? -6.690 6.653 -15.647 1.00 98.44 392 PHE A C 1
ATOM 2667 O O . PHE A 1 392 ? -6.874 5.984 -16.659 1.00 98.44 392 PHE A O 1
ATOM 2674 N N . ALA A 1 393 ? -6.590 7.980 -15.691 1.00 98.00 393 ALA A N 1
ATOM 2675 C CA . ALA A 1 393 ? -6.352 8.714 -16.929 1.00 98.00 393 ALA A CA 1
ATOM 2676 C C . ALA A 1 393 ? -4.876 8.620 -17.344 1.00 98.00 393 ALA A C 1
ATOM 2678 O O . ALA A 1 393 ? -4.567 8.530 -18.531 1.00 98.00 393 ALA A O 1
ATOM 2679 N N . SER A 1 394 ? -3.962 8.653 -16.371 1.00 98.38 394 SER A N 1
ATOM 2680 C CA . SER A 1 394 ? -2.531 8.449 -16.587 1.00 98.38 394 SER A CA 1
ATOM 2681 C C . SER A 1 394 ? -1.817 8.107 -15.281 1.00 98.38 394 SER A C 1
ATOM 2683 O O . SER A 1 394 ? -2.272 8.462 -14.193 1.00 98.38 394 SER A O 1
ATOM 2685 N N . ILE A 1 395 ? -0.667 7.449 -15.401 1.00 98.81 395 ILE A N 1
ATOM 2686 C CA . ILE A 1 395 ? 0.334 7.331 -14.340 1.00 98.81 395 ILE A CA 1
ATOM 2687 C C . ILE A 1 395 ? 1.657 7.777 -14.950 1.00 98.81 395 ILE A C 1
ATOM 2689 O O . ILE A 1 395 ? 1.965 7.390 -16.078 1.00 98.81 395 ILE A O 1
ATOM 2693 N N . ARG A 1 396 ? 2.394 8.626 -14.238 1.00 98.81 396 ARG A N 1
ATOM 2694 C CA . ARG A 1 396 ? 3.660 9.208 -14.688 1.00 98.81 396 ARG A CA 1
ATOM 2695 C C . ARG A 1 396 ? 4.712 9.109 -13.597 1.00 98.81 396 ARG A C 1
ATOM 2697 O O . ARG A 1 396 ? 4.363 9.202 -12.421 1.00 98.81 396 ARG A O 1
ATOM 2704 N N . VAL A 1 397 ? 5.976 8.991 -13.984 1.00 98.81 397 VAL A N 1
ATOM 2705 C CA . VAL A 1 397 ? 7.110 9.035 -13.059 1.00 98.81 397 VAL A CA 1
ATOM 2706 C C . VAL A 1 397 ? 8.040 10.207 -13.355 1.00 98.81 397 VAL A C 1
ATOM 2708 O O . VAL A 1 397 ? 8.214 10.634 -14.495 1.00 98.81 397 VAL A O 1
ATOM 2711 N N . ALA A 1 398 ? 8.680 10.709 -12.308 1.00 97.94 398 ALA A N 1
ATOM 2712 C CA . ALA A 1 398 ? 9.820 11.605 -12.400 1.00 97.94 398 ALA A CA 1
ATOM 2713 C C . ALA A 1 398 ? 10.956 11.053 -11.540 1.00 97.94 398 ALA A C 1
ATOM 2715 O O . ALA A 1 398 ? 10.724 10.597 -10.419 1.00 97.94 398 ALA A O 1
ATOM 2716 N N . PHE A 1 399 ? 12.178 11.111 -12.063 1.00 97.50 399 PHE A N 1
ATOM 2717 C CA . PHE A 1 399 ? 13.363 10.648 -11.353 1.00 97.50 399 PHE A CA 1
ATOM 2718 C C . PHE A 1 399 ? 14.258 11.809 -10.952 1.00 97.50 399 PHE A C 1
ATOM 2720 O O . PHE A 1 399 ? 14.524 12.698 -11.758 1.00 97.50 399 PHE A O 1
ATOM 2727 N N . ASP A 1 400 ? 14.784 11.724 -9.737 1.00 94.44 400 ASP A N 1
ATOM 2728 C CA . ASP A 1 400 ? 15.875 12.558 -9.249 1.00 94.44 400 ASP A CA 1
ATOM 2729 C C . ASP A 1 400 ? 17.019 11.654 -8.789 1.00 94.44 400 ASP A C 1
ATOM 2731 O O . ASP A 1 400 ? 16.787 10.608 -8.180 1.00 94.44 400 ASP A O 1
ATOM 2735 N N . LEU A 1 401 ? 18.262 12.038 -9.069 1.00 94.88 401 LEU A N 1
ATOM 2736 C CA . LEU A 1 401 ? 19.440 11.271 -8.667 1.00 94.88 401 LEU A CA 1
ATOM 2737 C C . LEU A 1 401 ? 20.374 12.151 -7.848 1.00 94.88 401 LEU A C 1
ATOM 2739 O O . LEU A 1 401 ? 20.873 13.168 -8.324 1.00 94.88 401 LEU A O 1
ATOM 2743 N N . VAL A 1 402 ? 20.640 11.726 -6.619 1.00 92.38 402 VAL A N 1
ATOM 2744 C CA . VAL A 1 402 ? 21.508 12.435 -5.682 1.00 92.38 402 VAL A CA 1
ATOM 2745 C C . VAL A 1 402 ? 22.737 11.582 -5.397 1.00 92.38 402 VAL A C 1
ATOM 2747 O O . VAL A 1 402 ? 22.640 10.409 -5.027 1.00 92.38 402 VAL A O 1
ATOM 2750 N N . GLU A 1 403 ? 23.923 12.165 -5.557 1.00 91.12 403 GLU A N 1
ATOM 2751 C CA . GLU A 1 403 ? 25.152 11.520 -5.105 1.00 91.12 403 GLU A CA 1
ATOM 2752 C C . GLU A 1 403 ? 25.247 11.563 -3.578 1.00 91.12 403 GLU A C 1
ATOM 2754 O O . GLU A 1 403 ? 25.140 12.617 -2.953 1.00 91.12 403 GLU A O 1
ATOM 2759 N N . GLN A 1 404 ? 25.503 10.404 -2.979 1.00 87.38 404 GLN A N 1
ATOM 2760 C CA . GLN A 1 404 ? 25.748 10.246 -1.550 1.00 87.38 404 GLN A CA 1
ATOM 2761 C C . GLN A 1 404 ? 27.150 9.654 -1.337 1.00 87.38 404 GLN A C 1
ATOM 2763 O O . GLN A 1 404 ? 27.688 8.979 -2.223 1.00 87.38 404 GLN A O 1
ATOM 2768 N N . PRO A 1 405 ? 27.776 9.813 -0.156 1.00 87.19 405 PRO A N 1
ATOM 2769 C CA . PRO A 1 405 ? 29.066 9.191 0.132 1.00 87.19 405 PRO A CA 1
ATOM 2770 C C . PRO A 1 405 ? 29.075 7.669 -0.131 1.00 87.19 405 PRO A C 1
ATOM 2772 O O . PRO A 1 405 ? 28.586 6.853 0.651 1.00 87.19 405 PRO A O 1
ATOM 2775 N N . GLY A 1 406 ? 29.663 7.265 -1.262 1.00 87.44 406 GLY A N 1
ATOM 2776 C CA . GLY A 1 406 ? 29.801 5.866 -1.676 1.00 87.44 406 GLY A CA 1
ATOM 2777 C C . GLY A 1 406 ? 28.551 5.205 -2.280 1.00 87.44 406 GLY A C 1
ATOM 2778 O O . GLY A 1 406 ? 28.577 3.981 -2.499 1.00 87.44 406 GLY A O 1
ATOM 2779 N N . ALA A 1 407 ? 27.487 5.955 -2.568 1.00 93.88 407 ALA A N 1
ATOM 2780 C CA . ALA A 1 407 ? 26.252 5.456 -3.174 1.00 93.88 407 ALA A CA 1
ATOM 2781 C C . ALA A 1 407 ? 25.580 6.523 -4.052 1.00 93.88 407 ALA A C 1
ATOM 2783 O O . ALA A 1 407 ? 25.917 7.696 -3.971 1.00 93.88 407 ALA A O 1
ATOM 2784 N N . LEU A 1 408 ? 24.625 6.103 -4.873 1.00 95.19 408 LEU A N 1
ATOM 2785 C CA . LEU A 1 408 ? 23.639 7.021 -5.439 1.00 95.19 408 LEU A CA 1
ATOM 2786 C C . LEU A 1 408 ? 22.311 6.770 -4.748 1.00 95.19 408 LEU A C 1
ATOM 2788 O O . LEU A 1 408 ? 22.005 5.624 -4.407 1.00 95.19 408 LEU A O 1
ATOM 2792 N N . GLU A 1 409 ? 21.545 7.828 -4.586 1.00 96.56 409 GLU A N 1
ATOM 2793 C CA . GLU A 1 409 ? 20.159 7.792 -4.163 1.00 96.56 409 GLU A CA 1
ATOM 2794 C C . GLU A 1 409 ? 19.305 8.168 -5.371 1.00 96.56 409 GLU A C 1
ATOM 2796 O O . GLU A 1 409 ? 19.393 9.288 -5.868 1.00 96.56 409 GLU A O 1
ATOM 2801 N N . LEU A 1 410 ? 18.540 7.208 -5.885 1.00 97.69 410 LEU A N 1
ATOM 2802 C CA . LEU A 1 410 ? 17.553 7.441 -6.933 1.00 97.69 410 LEU A CA 1
ATOM 2803 C C . LEU A 1 410 ? 16.204 7.640 -6.249 1.00 97.69 410 LEU A C 1
ATOM 2805 O O . LEU A 1 410 ? 15.775 6.783 -5.481 1.00 97.69 410 LEU A O 1
ATOM 2809 N N . ARG A 1 411 ? 15.533 8.748 -6.532 1.00 98.38 411 ARG A N 1
ATOM 2810 C CA . ARG A 1 411 ? 14.171 9.031 -6.084 1.00 98.38 411 ARG A CA 1
ATOM 2811 C C . ARG A 1 411 ? 13.242 8.902 -7.274 1.00 98.38 411 ARG A C 1
ATOM 2813 O O . ARG A 1 411 ? 13.513 9.504 -8.307 1.00 98.38 411 ARG A O 1
ATOM 2820 N N . MET A 1 412 ? 12.168 8.140 -7.127 1.00 98.56 412 MET A N 1
ATOM 2821 C CA . MET A 1 412 ? 11.082 8.050 -8.096 1.00 98.56 412 MET A CA 1
ATOM 2822 C C . MET A 1 412 ? 9.837 8.671 -7.475 1.00 98.56 412 MET A C 1
ATOM 2824 O O . MET A 1 412 ? 9.320 8.170 -6.481 1.00 98.56 412 MET A O 1
ATOM 2828 N N . CYS A 1 413 ? 9.375 9.772 -8.053 1.00 98.81 413 CYS A N 1
ATOM 2829 C CA . CYS A 1 413 ? 8.077 10.349 -7.741 1.00 98.81 413 CYS A CA 1
ATOM 2830 C C . CYS A 1 413 ? 7.065 9.809 -8.749 1.00 98.81 413 CYS A C 1
ATOM 2832 O O . CYS A 1 413 ? 7.209 10.051 -9.948 1.00 98.81 413 CYS A O 1
ATOM 2834 N N . THR A 1 414 ? 6.057 9.088 -8.269 1.00 98.88 414 THR A N 1
ATOM 2835 C CA . THR A 1 414 ? 4.960 8.570 -9.086 1.00 98.88 414 THR A CA 1
ATOM 2836 C C . THR A 1 414 ? 3.743 9.462 -8.901 1.00 98.88 414 THR A C 1
ATOM 2838 O O . THR A 1 414 ? 3.316 9.715 -7.779 1.00 98.88 414 THR A O 1
ATOM 2841 N N . THR A 1 415 ? 3.147 9.926 -9.995 1.00 98.81 415 THR A N 1
ATOM 2842 C CA . THR A 1 415 ? 1.903 10.702 -9.990 1.00 98.81 415 THR A CA 1
ATOM 2843 C C . THR A 1 415 ? 0.835 9.965 -10.785 1.00 98.81 415 THR A C 1
ATOM 2845 O O . THR A 1 415 ? 1.005 9.686 -11.972 1.00 98.81 415 THR A O 1
ATOM 2848 N N . ALA A 1 416 ? -0.292 9.685 -10.143 1.00 98.62 416 ALA A N 1
ATOM 2849 C CA . ALA A 1 416 ? -1.487 9.140 -10.758 1.00 98.62 416 ALA A CA 1
ATOM 2850 C C . ALA A 1 416 ? -2.505 10.255 -11.014 1.00 98.62 416 ALA A C 1
ATOM 2852 O O . ALA A 1 416 ? -2.821 11.058 -10.142 1.00 98.62 416 ALA A O 1
ATOM 2853 N N . THR A 1 417 ? -3.072 10.286 -12.212 1.00 98.44 417 THR A N 1
ATOM 2854 C CA . THR A 1 417 ? -4.250 11.099 -12.518 1.00 98.44 417 THR A CA 1
ATOM 2855 C C . THR A 1 417 ? -5.425 10.160 -12.700 1.00 98.44 417 THR A C 1
ATOM 2857 O O . THR A 1 417 ? -5.403 9.303 -13.582 1.00 98.44 417 THR A O 1
ATOM 2860 N N . LEU A 1 418 ? -6.458 10.306 -11.874 1.00 96.44 418 LEU A N 1
ATOM 2861 C CA . LEU A 1 418 ? -7.662 9.487 -11.979 1.00 96.44 418 LEU A CA 1
ATOM 2862 C C . LEU A 1 418 ? -8.559 9.979 -13.119 1.00 96.44 418 LEU A C 1
ATOM 2864 O O . LEU A 1 418 ? -8.730 11.182 -13.324 1.00 96.44 418 LEU A O 1
ATOM 2868 N N . ALA A 1 419 ? -9.152 9.039 -13.849 1.00 91.31 419 ALA A N 1
ATOM 2869 C CA . ALA A 1 419 ? -10.178 9.331 -14.833 1.00 91.31 419 ALA A CA 1
ATOM 2870 C C . ALA A 1 419 ? -11.406 9.951 -14.140 1.00 91.31 419 ALA A C 1
ATOM 2872 O O . ALA A 1 419 ? -11.721 9.589 -12.995 1.00 91.31 419 ALA A O 1
ATOM 2873 N N . PRO A 1 420 ? -12.117 10.880 -14.806 1.00 82.69 420 PRO A N 1
ATOM 2874 C CA . PRO A 1 420 ? -13.369 11.398 -14.281 1.00 82.69 420 PRO A CA 1
ATOM 2875 C C . PRO A 1 420 ? -14.340 10.235 -14.070 1.00 82.69 420 PRO A C 1
ATOM 2877 O O . PRO A 1 420 ? -14.535 9.400 -14.955 1.00 82.69 420 PRO A O 1
ATOM 2880 N N . THR A 1 421 ? -14.943 10.170 -12.885 1.00 69.25 421 THR A N 1
ATOM 2881 C CA . THR A 1 421 ? -15.955 9.165 -12.572 1.00 69.25 421 THR A CA 1
ATOM 2882 C C . THR A 1 421 ? -17.130 9.351 -13.526 1.00 69.25 421 THR A C 1
ATOM 2884 O O . THR A 1 421 ? -17.837 10.357 -13.490 1.00 69.25 421 THR A O 1
ATOM 2887 N N . THR A 1 422 ? -17.349 8.390 -14.422 1.00 51.66 422 THR A N 1
ATOM 2888 C CA . THR A 1 422 ? -18.582 8.365 -15.205 1.00 51.66 422 THR A CA 1
ATOM 2889 C C . THR A 1 422 ? -19.707 7.980 -14.252 1.00 51.66 422 THR A C 1
ATOM 2891 O O . THR A 1 422 ? -19.761 6.859 -13.751 1.00 51.66 422 THR A O 1
ATOM 2894 N N . SER A 1 423 ? -20.590 8.925 -13.921 1.00 38.03 423 SER A N 1
ATOM 2895 C CA . SER A 1 423 ? -21.793 8.594 -13.157 1.00 38.03 423 SER A CA 1
ATOM 2896 C C . SER A 1 423 ? -22.612 7.559 -13.939 1.00 38.03 423 SER A C 1
ATOM 2898 O O . SER A 1 423 ? -22.912 7.792 -15.115 1.00 38.03 423 SER A O 1
ATOM 2900 N N . PRO A 1 424 ? -23.018 6.434 -13.330 1.00 44.25 424 PRO A N 1
ATOM 2901 C CA . PRO A 1 424 ? -23.941 5.519 -13.975 1.00 44.25 424 PRO A CA 1
ATOM 2902 C C . PRO A 1 424 ? -25.336 6.156 -13.949 1.00 44.25 424 PRO A C 1
ATOM 2904 O O . PRO A 1 424 ? -26.015 6.121 -12.927 1.00 44.25 424 PRO A O 1
ATOM 2907 N N . GLY A 1 425 ? -25.765 6.777 -15.053 1.00 41.47 425 GLY A N 1
ATOM 2908 C CA . GLY A 1 425 ? -27.154 7.228 -15.201 1.00 41.47 425 GLY A CA 1
ATOM 2909 C C . GLY A 1 425 ? -27.357 8.551 -15.931 1.00 41.47 425 GLY A C 1
ATOM 2910 O O . GLY A 1 425 ? -27.789 9.530 -15.336 1.00 41.47 425 GLY A O 1
ATOM 2911 N N . ALA A 1 426 ? -27.174 8.550 -17.248 1.00 36.47 426 ALA A N 1
ATOM 2912 C CA . ALA A 1 426 ? -28.013 9.357 -18.127 1.00 36.47 426 ALA A CA 1
ATOM 2913 C C . ALA A 1 426 ? -28.715 8.392 -19.084 1.00 36.47 426 ALA A C 1
ATOM 2915 O O . ALA A 1 426 ? -28.304 8.198 -20.226 1.00 36.47 426 ALA A O 1
ATOM 2916 N N . THR A 1 427 ? -29.749 7.715 -18.580 1.00 38.00 427 THR A N 1
ATOM 2917 C CA . THR A 1 427 ? -30.714 7.019 -19.430 1.00 38.00 427 THR A CA 1
ATOM 2918 C C . THR A 1 427 ? -31.294 8.062 -20.378 1.00 38.00 427 THR A C 1
ATOM 2920 O O . THR A 1 427 ? -32.035 8.946 -19.948 1.00 38.00 427 THR A O 1
ATOM 2923 N N . LEU A 1 428 ? -30.918 7.997 -21.656 1.00 40.47 428 LEU A N 1
ATOM 2924 C CA . LEU A 1 428 ? -31.580 8.752 -22.711 1.00 40.47 428 LEU A CA 1
ATOM 2925 C C . LEU A 1 428 ? -33.068 8.407 -22.647 1.00 40.47 428 LEU A C 1
ATOM 2927 O O . LEU A 1 428 ? -33.457 7.254 -22.841 1.00 40.47 428 LEU A O 1
ATOM 2931 N N . ALA A 1 429 ? -33.888 9.403 -22.315 1.00 39.34 429 ALA A N 1
ATOM 2932 C CA . ALA A 1 429 ? -35.332 9.281 -22.390 1.00 39.34 429 ALA A CA 1
ATOM 2933 C C . ALA A 1 429 ? -35.708 8.841 -23.816 1.00 39.34 429 ALA A C 1
ATOM 2935 O O . ALA A 1 429 ? -35.162 9.395 -24.777 1.00 39.34 429 ALA A O 1
ATOM 2936 N N . PRO A 1 430 ? -36.612 7.860 -23.986 1.00 46.59 430 PRO A N 1
ATOM 2937 C CA . PRO A 1 430 ? -37.080 7.498 -25.310 1.00 46.59 430 PRO A CA 1
ATOM 2938 C C . PRO A 1 430 ? -37.766 8.723 -25.910 1.00 46.59 430 PRO A C 1
ATOM 2940 O O . PRO A 1 430 ? -38.701 9.282 -25.335 1.00 46.59 430 PRO A O 1
ATOM 2943 N N . THR A 1 431 ? -37.278 9.162 -27.066 1.00 51.38 431 THR A N 1
ATOM 2944 C CA . THR A 1 431 ? -37.989 10.122 -27.900 1.00 51.38 431 THR A CA 1
ATOM 2945 C C . THR A 1 431 ? -39.324 9.497 -28.274 1.00 51.38 431 THR A C 1
ATOM 2947 O O . THR A 1 431 ? -39.357 8.487 -28.976 1.00 51.38 431 THR A O 1
ATOM 2950 N N . ALA A 1 432 ? -40.411 10.076 -27.773 1.00 50.16 432 ALA A N 1
ATOM 2951 C CA . ALA A 1 432 ? -41.750 9.775 -28.243 1.00 50.16 432 ALA A CA 1
ATOM 2952 C C . ALA A 1 432 ? -41.835 10.124 -29.737 1.00 50.16 432 ALA A C 1
ATOM 2954 O O . ALA A 1 432 ? -41.625 11.279 -30.118 1.00 50.16 432 ALA A O 1
ATOM 2955 N N . GLY A 1 433 ? -42.101 9.110 -30.555 1.00 49.31 433 GLY A N 1
ATOM 2956 C CA . GLY A 1 433 ? -42.422 9.197 -31.975 1.00 49.31 433 GLY A CA 1
ATOM 2957 C C . GLY A 1 433 ? -43.597 8.286 -32.266 1.00 49.31 433 GLY A C 1
ATOM 2958 O O . GLY A 1 433 ? -43.568 7.147 -31.743 1.00 49.31 433 GLY A O 1
#

Secondary structure (DSSP, 8-state):
-------SSPPEE-GGGT--EEEEEEEEEEE-GGG-EEEEESEESPPPBPSS---SPPPPEEEEETTEEEEEEEEEEEEE-SS-EEEGGG--S-TT-TT-EEEEEEEE-S--EEP-PPPP--------------------------S-TT-EEEEEE-HHHHHHHHHHHHHHHHHHHHHHHHTGGGBSS---B-TTSSB-HHHHHEEEEEEETTEEEEEEEE-HHHHHTTB-GGGTSSS---PPPPP---------PPPPPPPPPPPPPPPPPPPPPPPPPPPPPPPPPPPPPPPPPPPPPPPPPSS--PPPPPPPPPP--------SHHHHHHHHHHHHHHHHHHHT-BEEEEESTT--BTTS-EEEEEEETTEEEEEE--S---SBGGGEEEEEEEEEEEEETTEEEEEEEEEEEEPP---S---------